Protein AF-A0ABD6RMR2-F1 (afdb_monomer)

Nearest PDB structures (foldseek):
  6q2k-assembly1_A  TM=1.002E+00  e=5.600E-63  Streptococcus gordonii
  6q2l-assembly1_A  TM=1.002E+00  e=1.452E-62  Streptococcus gordonii
  2wd6-assembly1_A  TM=1.000E+00  e=1.798E-60  Streptococcus gordonii
  6tzl-assembly1_B  TM=8.175E-01  e=1.081E-26  Streptococcus mutans
  1jmm-assembly1_A  TM=7.868E-01  e=3.297E-25  Streptococcus mutans

InterPro domains:
  IPR013574 Glucan-binding protein C/Surface antigen I/II, V-domain [PF08363] (43-314)
  IPR036234 Glucan-binding protein C/Surface antigen I/II, V-domain superfamily [G3DSA:2.60.530.10] (15-329)
  IPR036234 Glucan-binding protein C/Surface antigen I/II, V-domain superfamily [SSF74914] (17-336)

Foldseek 3Di:
DVLVVVQVVLVVVQVVLQVVQVVLQVVLVVQVVVQVVLQVVLVVCLQPFQGWVHAAAAQWAFAWFLPWAKDWDPVFDQDQLVRVLVVLVVLVLDCPRPPPLSNVLVVLVNVVSPDPQWGKHKAFAQDKTKIKIACGDGIDGLPFDWGIKIKIKHWHFAQRDPGTIWMKIAGSMCQLGIKTFRSQAKTKIKMKMWTAGPVRDTDQRFRHKKKFFPQFAQCADPVRGSGKTKKKAQWPFDWGQRNQAQWDADPRRMITGPWGCADVVGPHPDHCVQAVDLPHLNRSNGIIMTGGHGSITMIMTMIHRHSMDRTGIGRSYSGPSHHHNRRNDDNDDRDDRDDDDDDDPDPDPDDDDDDDDDDDDDDDDDDDDDDDDDDDDDDDDDDDDDDDDDDDDDDDDDDDDDDDDDDDDDDDDDDDDDDDDDDDDDDDDDDDDDDDDDDDDDDDDD

Radius of gyration: 39.66 Å; Cα contacts (8 Å, |Δi|>4): 830; chains: 1; bounding box: 89×108×148 Å

Sequence (446 aa):
DEIKQRNAAAKAEYEVKVAKYEADLAKYKKEFAAYTAALAEAESKKKQDGYLSEPRSQSLNFKSEPNAIRTIDSSVHQYGQQELDALVKSWGISPTNPDRKKSTAYSYFNAINSNNTYAKLVLEKDKPVDVTYTGLKNSSFNGKKISKVVYTYTLKETGFNDGTKMTMFASSDPTVTAWYNDYFTSTNINVKVKFYDEEGQLMNLTGGLVNFSSLNRGNGSGAIDKDAIESVRNFNGRYIPISGSSIKIHENNSAYADSSNAEKSLGARWNTSEWDTTSSPNNWYGAIVGEITQSEISFNMASSKSGNIWFAFNSNINAIGVPTKPVAPTAPTQPMYETEKPLEPAPVAPNYENEPTPPVKTPDQPEPSKPEEPTYETEKPLEPAPVAPNYENEPTPPVKTPDQPEPSKPEEPTYETEKPLEPAPVAPSYENEPTPPVKTPDQPEP

Mean predicted aligned error: 13.45 Å

pLDDT: mean 86.0, std 20.42, range [36.66, 98.94]

Organism: NCBI:txid1891914

Secondary structure (DSSP, 8-state):
-HHHHHHHHHHHHHHHHHHHHHHHHHHHHHHHHHHHHHHHHHHHHTTSTTBBSS---B-EE----TT-EEEE-TTS----HHHHHHHHHHTT--TT-SSHHHHHHHHHHHHHHT-TTSEEEEEEBT--EEEEEE---S-EETTEEP-EEEEEEEEEEESSTTSSEEEEEE-SSTTT-EEEE-TTSEEEEEEEEEEE-TT-PBP--TT-EEEE----BS-S-TTT-S--EEEEES-SSEEEPBTT-SEEEETTTEEEESS-SS-GGGT-SS-HHHH-STT-TTGGGG-EEEEP-SSEEEEEEEEES-SEEEE--BS----BT-PBPPPPPPPPPPPPPPPPPPPPPPPPPP-PPPPPPPPPP----PPPPPPPPPPPPPPPPPPPPPPPPPPPP-PPPP-PPP-PPPPPPPPPPPPPPPPPPPPPPPPP-PPPPPPPPPP-------

Solvent-accessible surface area (backbone atoms only — not comparable to full-atom values): 25805 Å² total; per-residue (Å²): 109,70,57,58,52,52,42,51,50,47,49,52,55,44,52,53,44,45,57,51,38,54,53,47,41,55,51,37,54,55,49,45,52,53,36,54,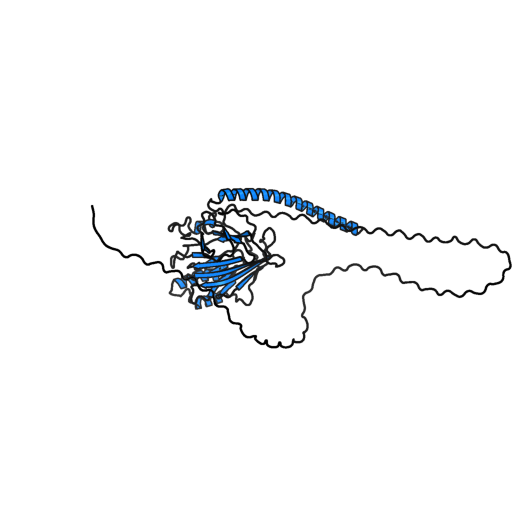49,34,49,54,50,26,57,76,38,15,82,38,72,34,15,32,56,61,66,64,52,38,37,37,39,39,66,64,30,83,74,28,46,68,48,64,57,86,91,56,74,70,49,50,63,68,58,45,50,54,53,44,36,72,76,52,36,22,78,84,37,87,51,64,62,33,18,49,22,26,55,43,50,49,63,59,55,71,44,82,69,37,50,35,37,72,37,37,49,77,44,74,44,60,44,36,33,32,68,44,80,71,30,25,46,70,82,44,56,34,27,33,42,38,38,34,44,22,29,67,44,36,64,40,88,91,32,47,65,45,50,34,31,41,42,43,23,62,32,57,27,31,38,39,43,26,56,51,37,21,27,32,31,40,37,35,41,38,40,18,29,85,88,68,46,81,40,72,50,55,60,20,40,32,22,47,53,67,31,46,15,35,69,19,51,82,92,78,42,32,80,8,39,30,33,43,30,54,41,68,47,46,78,43,52,28,19,80,26,52,38,40,82,46,79,69,55,18,40,33,42,91,54,31,48,25,35,50,94,62,69,13,95,44,37,39,92,67,19,74,45,98,80,36,94,44,26,22,39,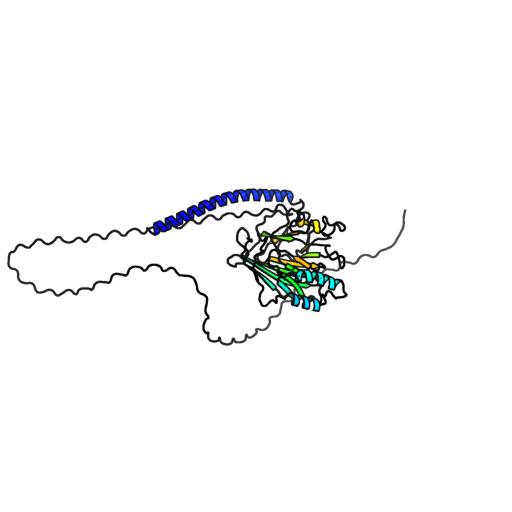34,15,38,35,36,31,35,67,43,44,69,38,38,32,23,52,32,40,30,30,53,25,58,43,76,49,46,54,28,32,71,53,59,49,49,70,57,37,64,59,76,61,78,70,74,79,69,76,81,74,85,73,72,79,83,77,78,79,78,77,77,80,78,77,82,84,76,79,77,80,79,78,84,83,81,88,83,85,89,79,82,88,79,81,86,80,81,85,81,84,80,82,77,84,80,80,82,82,80,81,86,80,81,88,81,82,86,78,83,91,78,82,94,78,85,83,80,89,77,83,85,81,81,83,82,83,82,83,82,80,81,80,86,78,84,81,80,82,77,86,80,78,86,82,77,78,79,79,83,80,77,90,79,85,85,83,91,85,82,84,135

Structure (mmCIF, N/CA/C/O backbone):
data_AF-A0ABD6RMR2-F1
#
_entry.id   AF-A0ABD6RMR2-F1
#
loop_
_atom_site.group_PDB
_atom_site.id
_atom_site.type_symbol
_atom_site.label_atom_id
_atom_site.label_alt_id
_atom_site.label_comp_id
_atom_site.label_asym_id
_atom_site.label_entity_id
_atom_site.label_seq_id
_atom_site.pdbx_PDB_ins_code
_atom_site.Cartn_x
_atom_site.Cartn_y
_atom_site.Cartn_z
_atom_site.occupancy
_atom_site.B_iso_or_equiv
_atom_site.auth_seq_id
_atom_site.auth_comp_id
_atom_site.auth_asym_id
_atom_site.auth_atom_id
_atom_site.pdbx_PDB_model_num
ATOM 1 N N . ASP A 1 1 ? -24.375 -19.034 52.586 1.00 77.88 1 ASP A N 1
ATOM 2 C CA . ASP A 1 1 ? -23.172 -18.172 52.635 1.00 77.88 1 ASP A CA 1
ATOM 3 C C . ASP A 1 1 ? -22.395 -18.081 51.327 1.00 77.88 1 ASP A C 1
ATOM 5 O O . ASP A 1 1 ? -22.087 -16.970 50.914 1.00 77.88 1 ASP A O 1
ATOM 9 N N . GLU A 1 2 ? -22.150 -19.180 50.610 1.00 85.50 2 GLU A N 1
ATOM 10 C CA . GLU A 1 2 ? -21.432 -19.140 49.319 1.00 85.50 2 GLU A CA 1
ATOM 11 C C . GLU A 1 2 ? -22.126 -18.286 48.238 1.00 85.50 2 GLU A C 1
ATOM 13 O O . GLU A 1 2 ? -21.461 -17.547 47.517 1.00 85.50 2 GLU A O 1
ATOM 18 N N . ILE A 1 3 ? -23.465 -18.319 48.150 1.00 84.62 3 ILE A N 1
ATOM 19 C CA . ILE A 1 3 ? -24.246 -17.446 47.245 1.00 84.62 3 ILE A CA 1
ATOM 20 C C . ILE A 1 3 ? -24.029 -15.959 47.581 1.00 84.62 3 ILE A C 1
ATOM 22 O O . ILE A 1 3 ? -23.808 -15.147 46.684 1.00 84.62 3 ILE A O 1
ATOM 26 N N . LYS A 1 4 ? -24.009 -15.597 48.874 1.00 86.44 4 LYS A N 1
ATOM 27 C CA . LYS A 1 4 ? -23.729 -14.220 49.322 1.00 86.44 4 LYS A CA 1
ATOM 28 C C . LYS A 1 4 ? -22.331 -13.776 48.910 1.00 86.44 4 LYS A C 1
ATOM 30 O O . LYS A 1 4 ? -22.173 -12.665 48.412 1.00 86.44 4 LYS A O 1
ATOM 35 N N . GLN A 1 5 ? -21.329 -14.637 49.099 1.00 88.44 5 GLN A N 1
ATOM 36 C CA . GLN A 1 5 ? -19.948 -14.337 48.717 1.00 88.44 5 GLN A CA 1
ATOM 37 C C . GLN A 1 5 ? -19.799 -14.168 47.202 1.00 88.44 5 GLN A C 1
ATOM 39 O O . GLN A 1 5 ? -19.198 -13.188 46.764 1.00 88.44 5 GLN A O 1
ATOM 44 N N . ARG A 1 6 ? -20.397 -15.058 46.398 1.00 88.81 6 ARG A N 1
ATOM 45 C CA . ARG A 1 6 ? -20.371 -14.956 44.929 1.00 88.81 6 ARG A CA 1
ATOM 46 C C . ARG A 1 6 ? -21.062 -13.685 44.429 1.00 88.81 6 ARG A C 1
ATOM 48 O O . ARG A 1 6 ? -20.482 -12.964 43.620 1.00 88.81 6 ARG A O 1
ATOM 55 N N . ASN A 1 7 ? -22.229 -13.338 44.978 1.00 89.75 7 ASN A N 1
ATOM 56 C CA . ASN A 1 7 ? -22.920 -12.085 44.651 1.00 89.75 7 ASN A CA 1
ATOM 57 C C . ASN A 1 7 ? -22.105 -10.842 45.050 1.00 89.75 7 ASN A C 1
ATOM 59 O O . ASN A 1 7 ? -22.045 -9.877 44.289 1.00 89.75 7 ASN A O 1
ATOM 63 N N . ALA A 1 8 ? -21.457 -10.857 46.221 1.00 90.31 8 ALA A N 1
ATOM 64 C CA . ALA A 1 8 ? -20.615 -9.753 46.679 1.00 90.31 8 ALA A CA 1
ATOM 65 C C . ALA A 1 8 ? -19.376 -9.560 45.787 1.00 90.31 8 ALA A C 1
ATOM 67 O O . ALA A 1 8 ? -19.058 -8.426 45.429 1.00 90.31 8 ALA A O 1
ATOM 68 N N . ALA A 1 9 ? -18.720 -10.650 45.377 1.00 90.12 9 ALA A N 1
ATOM 69 C CA . ALA A 1 9 ? -17.587 -10.606 44.455 1.00 90.12 9 ALA A CA 1
ATOM 70 C C . ALA A 1 9 ? -17.999 -10.083 43.067 1.00 90.12 9 ALA A C 1
ATOM 72 O O . ALA A 1 9 ? -17.367 -9.163 42.551 1.00 90.12 9 ALA A O 1
ATOM 73 N N . ALA A 1 10 ? -19.101 -10.595 42.505 1.00 88.06 10 ALA A N 1
ATOM 74 C CA . ALA A 1 10 ? -19.628 -10.144 41.215 1.00 88.06 10 ALA A CA 1
ATOM 75 C C . ALA A 1 10 ? -20.015 -8.655 41.233 1.00 88.06 10 ALA A C 1
ATOM 77 O O . ALA A 1 10 ? -19.752 -7.927 40.275 1.00 88.06 10 ALA A O 1
ATOM 78 N N . LYS A 1 11 ? -20.595 -8.180 42.344 1.00 91.00 11 LYS A N 1
ATOM 79 C CA . LYS A 1 11 ? -20.896 -6.759 42.548 1.00 91.00 11 LYS A CA 1
ATOM 80 C C . LYS A 1 11 ? -19.623 -5.909 42.597 1.00 91.00 11 LYS A C 1
ATOM 82 O O . LYS A 1 11 ? -19.559 -4.899 41.903 1.00 91.00 11 LYS A O 1
ATOM 87 N N . ALA A 1 12 ? -18.616 -6.320 43.368 1.00 91.50 12 ALA A N 1
ATOM 88 C CA . ALA A 1 12 ? -17.354 -5.587 43.477 1.00 91.50 12 ALA A CA 1
ATOM 89 C C . ALA A 1 12 ? -16.619 -5.505 42.126 1.00 91.50 12 ALA A C 1
ATOM 91 O O . ALA A 1 12 ? -16.147 -4.438 41.737 1.00 91.50 12 ALA A O 1
ATOM 92 N N . GLU A 1 13 ? -16.571 -6.605 41.369 1.00 92.12 13 GLU A N 1
ATOM 93 C CA . GLU A 1 13 ? -15.983 -6.618 40.026 1.00 92.12 13 GLU A CA 1
ATOM 94 C C . GLU A 1 13 ? -16.749 -5.697 39.061 1.00 92.12 13 GLU A C 1
ATOM 96 O O . GLU A 1 13 ? -16.140 -4.952 38.287 1.00 92.12 13 GLU A O 1
ATOM 101 N N . TYR A 1 14 ? -18.084 -5.704 39.123 1.00 90.62 14 TYR A N 1
ATOM 102 C CA . TYR A 1 14 ? -18.922 -4.810 38.328 1.00 90.62 14 TYR A CA 1
ATOM 103 C C . TYR A 1 14 ? -18.676 -3.333 38.667 1.00 90.62 14 TYR A C 1
ATOM 105 O O . TYR A 1 14 ? -18.493 -2.533 37.753 1.00 90.62 14 TYR A O 1
ATOM 113 N N . GLU A 1 15 ? -18.596 -2.965 39.948 1.00 92.25 15 GLU A N 1
ATOM 114 C CA . GLU A 1 15 ? -18.314 -1.588 40.381 1.00 92.25 15 GLU A CA 1
ATOM 115 C C . GLU A 1 15 ? -16.947 -1.091 39.878 1.00 92.25 15 GLU A C 1
ATOM 117 O O . GLU A 1 15 ? -16.841 0.038 39.391 1.00 92.25 15 GLU A O 1
ATOM 122 N N . VAL A 1 16 ? -15.917 -1.949 39.883 1.00 93.81 16 VAL A N 1
ATOM 123 C CA . VAL A 1 16 ? -14.604 -1.635 39.287 1.00 93.81 16 VAL A CA 1
ATOM 124 C C . VAL A 1 16 ? -14.720 -1.397 37.777 1.00 93.81 16 VAL A C 1
ATOM 126 O O . VAL A 1 16 ? -14.159 -0.429 37.254 1.00 93.81 16 VAL A O 1
ATOM 129 N N . LYS A 1 17 ? -15.469 -2.247 37.059 1.00 92.50 17 LYS A N 1
ATOM 130 C CA . LYS A 1 17 ? -15.700 -2.077 35.615 1.00 92.50 17 LYS A CA 1
ATOM 131 C C . LYS A 1 17 ? -16.499 -0.808 35.303 1.00 92.50 17 LYS A C 1
ATOM 133 O O . LYS A 1 17 ? -16.192 -0.146 34.314 1.00 92.50 17 LYS A O 1
ATOM 138 N N . VAL A 1 18 ? -17.475 -0.441 36.137 1.00 92.56 18 VAL A N 1
ATOM 139 C CA . VAL A 1 18 ? -18.252 0.805 36.001 1.00 92.56 18 VAL A CA 1
ATOM 140 C C . VAL A 1 18 ? -17.352 2.023 36.183 1.00 92.56 18 VAL A C 1
ATOM 142 O O . VAL A 1 18 ? -17.340 2.887 35.311 1.00 92.56 18 VAL A O 1
ATOM 145 N N . ALA A 1 19 ? -16.534 2.064 37.239 1.00 92.88 19 ALA A N 1
ATOM 146 C CA . ALA A 1 19 ? -15.610 3.175 37.470 1.00 92.88 19 ALA A CA 1
ATOM 147 C C . ALA A 1 19 ? -14.618 3.350 36.303 1.00 92.88 19 ALA A C 1
ATOM 149 O O . ALA A 1 19 ? -14.363 4.469 35.849 1.00 92.88 19 ALA A O 1
ATOM 150 N N . LYS A 1 20 ? -14.101 2.238 35.759 1.00 93.75 20 LYS A N 1
ATOM 151 C CA . LYS A 1 20 ? -13.264 2.256 34.552 1.00 93.75 20 LYS A CA 1
ATOM 152 C C . LYS A 1 20 ? -14.026 2.789 33.334 1.00 93.75 20 LYS A C 1
ATOM 154 O O . LYS A 1 20 ? -13.503 3.644 32.622 1.00 93.75 20 LYS A O 1
ATOM 159 N N . TYR A 1 21 ? -15.246 2.307 33.103 1.00 92.62 21 TYR A N 1
ATOM 160 C CA . TYR A 1 21 ? -16.092 2.753 31.998 1.00 92.62 21 TYR A CA 1
ATOM 161 C C . TYR A 1 21 ? -16.396 4.255 32.069 1.00 92.62 21 TYR A C 1
ATOM 163 O O . TYR A 1 21 ? -16.300 4.936 31.052 1.00 92.62 21 TYR A O 1
ATOM 171 N N . GLU A 1 22 ? -16.709 4.798 33.246 1.00 93.00 22 GLU A N 1
ATOM 172 C CA . GLU A 1 22 ? -16.978 6.230 33.421 1.00 93.00 22 GLU A CA 1
ATOM 173 C C . GLU A 1 22 ? -15.750 7.094 33.101 1.00 93.00 22 GLU A C 1
ATOM 175 O O . GLU A 1 22 ? -15.867 8.107 32.400 1.00 93.00 22 GLU A O 1
ATOM 180 N N . ALA A 1 23 ? -14.561 6.669 33.543 1.00 94.12 23 ALA A N 1
ATOM 181 C CA . ALA A 1 23 ? -13.303 7.335 33.216 1.00 94.12 23 ALA A CA 1
ATOM 182 C C . ALA A 1 23 ? -12.998 7.278 31.707 1.00 94.12 23 ALA A C 1
ATOM 184 O O . ALA A 1 23 ? -12.689 8.305 31.090 1.00 94.12 23 ALA A O 1
ATOM 185 N N . ASP A 1 24 ? -13.142 6.099 31.094 1.00 93.31 24 ASP A N 1
ATOM 186 C CA . ASP A 1 24 ? -12.934 5.899 29.658 1.00 93.31 24 ASP A CA 1
ATOM 187 C C . ASP A 1 24 ? -13.969 6.694 28.831 1.00 93.31 24 ASP A C 1
ATOM 189 O O . ASP A 1 24 ? -13.634 7.263 27.791 1.00 93.31 24 ASP A O 1
ATOM 193 N N . LEU A 1 25 ? -15.208 6.829 29.315 1.00 93.56 25 LEU A N 1
ATOM 194 C CA . LEU A 1 25 ? -16.268 7.607 28.669 1.00 93.56 25 LEU A CA 1
ATOM 195 C C . LEU A 1 25 ? -15.985 9.111 28.724 1.00 93.56 25 LEU A C 1
ATOM 197 O O . LEU A 1 25 ? -16.211 9.820 27.738 1.00 93.56 25 LEU A O 1
ATOM 201 N N . ALA A 1 26 ? -15.484 9.616 29.853 1.00 94.06 26 ALA A N 1
ATOM 202 C CA . ALA A 1 26 ? -15.070 11.012 29.976 1.00 94.06 26 ALA A CA 1
ATOM 203 C C . ALA A 1 26 ? -13.917 11.337 29.011 1.00 94.06 26 ALA A C 1
ATOM 205 O O . ALA A 1 26 ? -13.955 12.361 28.319 1.00 94.06 26 ALA A O 1
ATOM 206 N N . LYS A 1 27 ? -12.934 10.432 28.900 1.00 94.56 27 LYS A N 1
ATOM 207 C CA . LYS A 1 27 ? -11.847 10.530 27.918 1.00 94.56 27 LYS A CA 1
ATOM 208 C C . LYS A 1 27 ? -12.383 10.518 26.483 1.00 94.56 27 LYS A C 1
ATOM 210 O O . LYS A 1 27 ? -12.069 11.433 25.722 1.00 94.56 27 LYS A O 1
ATOM 215 N N . TYR A 1 28 ? -13.247 9.560 26.144 1.00 94.38 28 TYR A N 1
ATOM 216 C CA . TYR A 1 28 ? -13.878 9.460 24.826 1.00 94.38 28 TYR A CA 1
ATOM 217 C C . TYR A 1 28 ? -14.612 10.748 24.438 1.00 94.38 28 TYR A C 1
ATOM 219 O O . TYR A 1 28 ? -14.425 11.244 23.334 1.00 94.38 28 TYR A O 1
ATOM 227 N N . LYS A 1 29 ? -15.402 11.347 25.341 1.00 94.31 29 LYS A N 1
ATOM 228 C CA . LYS A 1 29 ? -16.119 12.606 25.058 1.00 94.31 29 LYS A CA 1
ATOM 229 C C . LYS A 1 29 ? -15.167 13.747 24.687 1.00 94.31 29 LYS A C 1
ATOM 231 O O . LYS A 1 29 ? -15.457 14.507 23.763 1.00 94.31 29 LYS A O 1
ATOM 236 N N . LYS A 1 30 ? -14.023 13.854 25.373 1.00 95.06 30 LYS A N 1
ATOM 237 C CA . LYS A 1 30 ? -12.989 14.855 25.064 1.00 95.06 30 LYS A CA 1
ATOM 238 C C . LYS A 1 30 ? -12.344 14.592 23.700 1.00 95.06 30 LYS A C 1
ATOM 240 O O . LYS A 1 30 ? -12.205 15.518 22.903 1.00 95.06 30 LYS A O 1
ATOM 245 N N . GLU A 1 31 ? -11.982 13.343 23.422 1.00 94.88 31 GLU A N 1
ATOM 246 C CA . GLU A 1 31 ? -11.408 12.937 22.133 1.00 94.88 31 GLU A CA 1
ATOM 247 C C . GLU A 1 31 ? -12.400 13.135 20.981 1.00 94.88 31 GLU A C 1
ATOM 249 O O . GLU A 1 31 ? -12.016 13.608 19.917 1.00 94.88 31 GLU A O 1
ATOM 254 N N . PHE A 1 32 ? -13.685 12.858 21.204 1.00 94.88 32 PHE A N 1
ATOM 255 C CA . PHE A 1 32 ? -14.751 13.030 20.221 1.00 94.88 32 PHE A CA 1
ATOM 256 C C . PHE A 1 32 ? -14.998 14.503 19.866 1.00 94.88 32 PHE A C 1
ATOM 258 O O . PHE A 1 32 ? -15.203 14.833 18.695 1.00 94.88 32 PHE A O 1
ATOM 265 N N . ALA A 1 33 ? -14.925 15.409 20.846 1.00 95.69 33 ALA A N 1
ATOM 266 C CA . ALA A 1 33 ? -14.999 16.846 20.589 1.00 95.69 33 ALA A CA 1
ATOM 267 C C . ALA A 1 33 ? -13.815 17.327 19.728 1.00 95.69 33 ALA A C 1
ATOM 269 O O . ALA A 1 33 ? -14.021 18.025 18.734 1.00 95.69 33 ALA A O 1
ATOM 270 N N . ALA A 1 34 ? -12.590 16.898 20.057 1.00 96.56 34 ALA A N 1
ATOM 271 C CA . ALA A 1 34 ? -11.394 17.222 19.276 1.00 96.56 34 ALA A CA 1
ATOM 272 C C . ALA A 1 34 ? -11.449 16.630 17.856 1.00 96.56 34 ALA A C 1
ATOM 274 O O . ALA A 1 34 ? -11.149 17.317 16.885 1.00 96.56 34 ALA A O 1
ATOM 275 N N . TYR A 1 35 ? -11.898 15.380 17.730 1.00 97.00 35 TYR A N 1
ATOM 276 C CA . TYR A 1 35 ? -12.155 14.703 16.459 1.00 97.00 35 TYR A CA 1
ATOM 277 C C . TYR A 1 35 ? -13.134 15.484 15.572 1.00 97.00 35 TYR A C 1
ATOM 279 O O . TYR A 1 35 ? -12.863 15.706 14.393 1.00 97.00 35 TYR A O 1
ATOM 287 N N . THR A 1 36 ? -14.250 15.939 16.146 1.00 96.50 36 THR A N 1
ATOM 288 C CA . THR A 1 36 ? -15.281 16.692 15.415 1.00 96.50 36 THR A CA 1
ATOM 289 C C . THR A 1 36 ? -14.743 18.042 14.940 1.00 96.50 36 THR A C 1
ATOM 291 O O . THR A 1 36 ? -14.958 18.421 13.790 1.00 96.50 36 THR A O 1
ATOM 294 N N . ALA A 1 37 ? -13.989 18.744 15.792 1.00 97.81 37 ALA A N 1
ATOM 295 C CA . ALA A 1 37 ? -13.336 19.998 15.425 1.00 97.81 37 ALA A CA 1
ATOM 296 C C . ALA A 1 37 ? -12.295 19.803 14.307 1.00 97.81 37 ALA A C 1
ATOM 298 O O . ALA A 1 37 ? -12.283 20.567 13.346 1.00 97.81 37 ALA A O 1
ATOM 299 N N . ALA A 1 38 ? -11.477 18.749 14.387 1.00 98.06 38 ALA A N 1
ATOM 300 C CA . ALA A 1 38 ? -10.482 18.429 13.367 1.00 98.06 38 ALA A CA 1
ATOM 301 C C . ALA A 1 38 ? -11.118 18.095 12.006 1.00 98.06 38 ALA A C 1
ATOM 303 O O . ALA A 1 38 ? -10.602 18.512 10.973 1.00 98.06 38 ALA A O 1
ATOM 304 N N . LEU A 1 39 ? -12.264 17.402 11.980 1.00 97.69 39 LEU A N 1
ATOM 305 C CA . LEU A 1 39 ? -13.011 17.175 10.736 1.00 97.69 39 LEU A CA 1
ATOM 306 C C . LEU A 1 39 ? -13.563 18.474 10.137 1.00 97.69 39 LEU A C 1
ATOM 308 O O . LEU A 1 39 ? -13.498 18.654 8.922 1.00 97.69 39 LEU A O 1
ATOM 312 N N . ALA A 1 40 ? -14.075 19.387 10.966 1.00 98.00 40 ALA A N 1
ATOM 313 C CA . ALA A 1 40 ? -14.531 20.697 10.499 1.00 98.00 40 ALA A CA 1
ATOM 314 C C . ALA A 1 40 ? -13.369 21.538 9.936 1.00 98.00 40 ALA A C 1
ATOM 316 O O . ALA A 1 40 ? -13.511 22.200 8.907 1.00 98.00 40 ALA A O 1
ATOM 317 N N . GLU A 1 41 ? -12.197 21.472 10.570 1.00 98.25 41 GLU A N 1
ATOM 318 C CA . GLU A 1 41 ? -10.980 22.109 10.070 1.00 98.25 41 GLU A CA 1
ATOM 319 C C . GLU A 1 41 ? -10.535 21.497 8.734 1.00 98.25 41 GLU A C 1
ATOM 321 O O . GLU A 1 41 ? -10.265 22.238 7.785 1.00 98.25 41 GLU A O 1
ATOM 326 N N . ALA A 1 42 ? -10.528 20.166 8.620 1.00 98.31 42 ALA A N 1
ATOM 327 C CA . ALA A 1 42 ? -10.207 19.465 7.381 1.00 98.31 42 ALA A CA 1
ATOM 328 C C . ALA A 1 42 ? -11.170 19.840 6.241 1.00 98.31 42 ALA A C 1
ATOM 330 O O . ALA A 1 42 ? -10.723 20.082 5.124 1.00 98.31 42 ALA A O 1
ATOM 331 N N . GLU A 1 43 ? -12.471 19.977 6.519 1.00 98.12 43 GLU A N 1
ATOM 332 C CA . GLU A 1 43 ? -13.466 20.448 5.543 1.00 98.12 43 GLU A CA 1
ATOM 333 C C . GLU A 1 43 ? -13.167 21.868 5.055 1.00 98.12 43 GLU A C 1
ATOM 335 O O . GLU A 1 43 ? -13.208 22.130 3.851 1.00 98.12 43 GLU A O 1
ATOM 340 N N . SER A 1 44 ? -12.776 22.770 5.960 1.00 98.44 44 SER A N 1
ATOM 341 C CA . SER A 1 44 ? -12.396 24.140 5.595 1.00 98.44 44 SER A CA 1
ATOM 342 C C . SER A 1 44 ? -11.117 24.199 4.745 1.00 98.44 44 SER A C 1
ATOM 344 O O . SER A 1 44 ? -10.971 25.083 3.900 1.00 98.44 44 SER A O 1
ATOM 346 N N . LYS A 1 45 ? -10.209 23.231 4.932 1.00 98.56 45 LYS A N 1
ATOM 347 C CA . LYS A 1 45 ? -8.890 23.164 4.287 1.00 98.56 45 LYS A CA 1
ATOM 348 C C . LYS A 1 45 ? -8.793 22.143 3.159 1.00 98.56 45 LYS A C 1
ATOM 350 O O . LYS A 1 45 ? -7.719 21.982 2.599 1.00 98.56 45 LYS A O 1
ATOM 355 N N . LYS A 1 46 ? -9.884 21.496 2.743 1.00 97.81 46 LYS A N 1
ATOM 356 C CA . LYS A 1 46 ? -9.847 20.391 1.763 1.00 97.81 46 LYS A CA 1
ATOM 357 C C . LYS A 1 46 ? -9.205 20.723 0.411 1.00 97.81 46 LYS A C 1
ATOM 359 O O . LYS A 1 46 ? -8.772 19.825 -0.297 1.00 97.81 46 LYS A O 1
ATOM 364 N N . LYS A 1 47 ? -9.133 22.006 0.031 1.00 98.38 47 LYS A N 1
ATOM 365 C CA . LYS A 1 47 ? -8.460 22.486 -1.196 1.00 98.38 47 LYS A CA 1
ATOM 366 C C . LYS A 1 47 ? -7.014 22.946 -0.973 1.00 98.38 47 LYS A C 1
ATOM 368 O O . LYS A 1 47 ? -6.342 23.302 -1.934 1.00 98.38 47 LYS A O 1
ATOM 373 N N . GLN A 1 48 ? -6.558 22.997 0.275 1.00 98.69 48 GLN A N 1
ATOM 374 C CA . GLN A 1 48 ? -5.193 23.359 0.627 1.00 98.69 48 GLN A CA 1
ATOM 375 C C . GLN A 1 48 ? -4.257 22.184 0.336 1.00 98.69 48 GLN A C 1
ATOM 377 O O . GLN A 1 48 ? -4.604 21.027 0.568 1.00 98.69 48 GLN A O 1
ATOM 382 N N . ASP A 1 49 ? -3.061 22.501 -0.148 1.00 98.81 49 ASP A N 1
ATOM 383 C CA . ASP A 1 49 ? -1.993 21.534 -0.389 1.00 98.81 49 ASP A CA 1
ATOM 384 C C . ASP A 1 49 ? -1.789 20.573 0.793 1.00 98.81 49 ASP A C 1
ATOM 386 O O . ASP A 1 49 ? -1.709 20.990 1.952 1.00 98.81 49 ASP A O 1
ATOM 390 N N . GLY A 1 50 ? -1.711 19.280 0.485 1.00 98.62 50 GLY A N 1
ATOM 391 C CA . GLY A 1 50 ? -1.495 18.204 1.445 1.00 98.62 50 GLY A CA 1
ATOM 392 C C . GLY A 1 50 ? -2.742 17.734 2.196 1.00 98.62 50 GLY A C 1
ATOM 393 O O . GLY A 1 50 ? -2.686 16.671 2.806 1.00 98.62 50 GLY A O 1
ATOM 394 N N . TYR A 1 51 ? -3.875 18.440 2.142 1.00 98.81 51 TYR A N 1
ATOM 395 C CA . TYR A 1 51 ? -5.130 17.970 2.749 1.00 98.81 51 TYR A CA 1
ATOM 396 C C . TYR A 1 51 ? -5.875 17.002 1.825 1.00 98.81 51 TYR A C 1
ATOM 398 O O . TYR A 1 51 ? -5.766 17.075 0.600 1.00 98.81 51 TYR A O 1
ATOM 406 N N . LEU A 1 52 ? -6.675 16.102 2.402 1.00 98.88 52 LEU A N 1
ATOM 407 C CA . LEU A 1 52 ? -7.602 15.288 1.612 1.00 98.88 52 LEU A CA 1
ATOM 408 C C . LEU A 1 52 ? -8.645 16.177 0.927 1.00 98.88 52 LEU A C 1
ATOM 410 O O . LEU A 1 52 ? -9.247 17.041 1.562 1.00 98.88 52 LEU A O 1
ATOM 414 N N . SER A 1 53 ? -8.898 15.910 -0.354 1.00 98.75 53 SER A N 1
ATOM 415 C CA . SER A 1 53 ? -9.950 16.578 -1.136 1.00 98.75 53 SER A CA 1
ATOM 416 C C . SER A 1 53 ? -11.361 16.319 -0.594 1.00 98.75 53 SER A C 1
ATOM 418 O O . SER A 1 53 ? -12.249 17.163 -0.732 1.00 98.75 53 SER A O 1
ATOM 420 N N . GLU A 1 54 ? -11.549 15.181 0.073 1.00 98.56 54 GLU A N 1
ATOM 421 C CA . GLU A 1 54 ? -12.735 14.842 0.848 1.00 98.56 54 GLU A CA 1
ATOM 422 C C . GLU A 1 54 ? -12.302 14.479 2.275 1.00 98.56 54 GLU A C 1
ATOM 424 O O . GLU A 1 54 ? -11.590 13.484 2.451 1.00 98.56 54 GLU A O 1
ATOM 429 N N . PRO A 1 55 ? -12.711 15.230 3.311 1.00 98.19 55 PRO A N 1
ATOM 430 C CA . PRO A 1 55 ? -12.343 14.894 4.679 1.00 98.19 55 PRO A CA 1
ATOM 431 C C . PRO A 1 55 ? -12.801 13.490 5.069 1.00 98.19 55 PRO A C 1
ATOM 433 O O . PRO A 1 55 ? -13.925 13.058 4.791 1.00 98.19 55 PRO A O 1
ATOM 436 N N . ARG A 1 56 ? -11.900 12.771 5.731 1.00 98.50 56 ARG A N 1
ATOM 437 C CA . ARG A 1 56 ? -12.107 11.435 6.291 1.00 98.50 56 ARG A CA 1
ATOM 438 C C . ARG A 1 56 ? -11.425 11.364 7.648 1.00 98.50 56 ARG A C 1
ATOM 440 O O . ARG A 1 56 ? -10.672 12.260 8.024 1.00 98.50 56 ARG A O 1
ATOM 447 N N . SER A 1 57 ? -11.676 10.284 8.370 1.00 97.81 57 SER A N 1
ATOM 448 C CA . SER A 1 57 ? -10.958 9.954 9.593 1.00 97.81 57 SER A CA 1
ATOM 449 C C . SER A 1 57 ? -10.290 8.594 9.478 1.00 97.81 57 SER A C 1
ATOM 451 O O . SER A 1 57 ? -10.778 7.698 8.794 1.00 97.81 57 SER A O 1
ATOM 453 N N . GLN A 1 58 ? -9.155 8.439 10.151 1.00 98.44 58 GLN A N 1
ATOM 454 C CA . GLN A 1 58 ? -8.413 7.190 10.159 1.00 98.44 58 GLN A CA 1
ATOM 455 C C . GLN A 1 58 ? -8.959 6.262 11.247 1.00 98.44 58 GLN A C 1
ATOM 457 O O . GLN A 1 58 ? -8.973 6.613 12.427 1.00 98.44 58 GLN A O 1
ATOM 462 N N . SER A 1 59 ? -9.375 5.065 10.841 1.00 97.69 59 SER A N 1
ATOM 463 C CA . SER A 1 59 ? -9.836 3.992 11.737 1.00 97.69 59 SER A CA 1
ATOM 464 C C . SER A 1 59 ? -8.918 2.766 11.719 1.00 97.69 59 SER A C 1
ATOM 466 O O . SER A 1 59 ? -8.996 1.927 12.616 1.00 97.69 59 SER A O 1
ATOM 468 N N . LEU A 1 60 ? -8.051 2.663 10.707 1.00 98.69 60 LEU A N 1
ATOM 469 C CA . LEU A 1 60 ? -7.032 1.634 10.571 1.00 98.69 60 LEU A CA 1
ATOM 470 C C . LEU A 1 60 ? -5.722 2.116 11.194 1.00 98.69 60 LEU A C 1
ATOM 472 O O . LEU A 1 60 ? -5.162 3.145 10.819 1.00 98.69 60 LEU A O 1
ATOM 476 N N . ASN A 1 61 ? -5.213 1.330 12.128 1.00 98.69 61 ASN A N 1
ATOM 477 C CA . ASN A 1 61 ? -3.863 1.435 12.638 1.00 98.69 61 ASN A CA 1
ATOM 478 C C . ASN A 1 61 ? -3.082 0.211 12.150 1.00 98.69 61 ASN A C 1
ATOM 480 O O . ASN A 1 61 ? -3.222 -0.874 12.696 1.00 98.69 61 ASN A O 1
ATOM 484 N N . PHE A 1 62 ? -2.296 0.382 11.095 1.00 98.81 62 PHE A N 1
ATOM 485 C CA . PHE A 1 62 ? -1.424 -0.631 10.507 1.00 98.81 62 PHE A CA 1
ATOM 486 C C . PHE A 1 62 ? -0.149 0.073 10.027 1.00 98.81 62 PHE A C 1
ATOM 488 O O . PHE A 1 62 ? 0.030 0.347 8.841 1.00 98.81 62 PHE A O 1
ATOM 495 N N . LYS A 1 63 ? 0.670 0.505 10.994 1.00 98.44 63 LYS A N 1
ATOM 496 C CA . LYS A 1 63 ? 1.738 1.501 10.787 1.00 98.44 63 LYS A CA 1
ATOM 497 C C . LYS A 1 63 ? 3.152 0.929 10.765 1.00 98.44 63 LYS A C 1
ATOM 499 O O . LYS A 1 63 ? 3.948 1.359 9.936 1.00 98.44 63 LYS A O 1
ATOM 504 N N . SER A 1 64 ? 3.472 0.027 11.693 1.00 98.56 64 SER A N 1
ATOM 505 C CA . SER A 1 64 ? 4.784 -0.622 11.789 1.00 98.56 64 SER A CA 1
ATOM 506 C C . SER A 1 64 ? 4.680 -1.936 12.553 1.00 98.56 64 SER A C 1
ATOM 508 O O . SER A 1 64 ? 4.180 -1.955 13.682 1.00 98.56 64 SER A O 1
ATOM 510 N N . GLU A 1 65 ? 5.157 -3.025 11.952 1.00 98.69 65 GLU A N 1
ATOM 511 C CA . GLU A 1 65 ? 5.127 -4.374 12.526 1.00 98.69 65 GLU A CA 1
ATOM 512 C C . GLU A 1 65 ? 6.502 -5.061 12.399 1.00 98.69 65 GLU A C 1
ATOM 514 O O . GLU A 1 65 ? 6.631 -6.121 11.779 1.00 98.69 65 GLU A O 1
ATOM 519 N N . PRO A 1 66 ? 7.558 -4.498 13.020 1.00 98.38 66 PRO A N 1
ATOM 520 C CA . PRO A 1 66 ? 8.936 -4.945 12.809 1.00 98.38 66 PRO A CA 1
ATOM 521 C C . PRO A 1 66 ? 9.212 -6.335 13.396 1.00 98.38 66 PRO A C 1
ATOM 523 O O . PRO A 1 66 ? 10.190 -6.980 13.029 1.00 98.38 66 PRO A O 1
ATOM 526 N N . ASN A 1 67 ? 8.344 -6.790 14.306 1.00 98.00 67 ASN A N 1
ATOM 527 C CA . ASN A 1 67 ? 8.433 -8.076 14.994 1.00 98.00 67 ASN A CA 1
ATOM 528 C C . ASN A 1 67 ? 7.415 -9.101 14.461 1.00 98.00 67 ASN A C 1
ATOM 530 O O . ASN A 1 67 ? 7.152 -10.099 15.133 1.00 98.00 67 ASN A O 1
ATOM 534 N N . ALA A 1 68 ? 6.794 -8.842 13.305 1.00 98.62 68 ALA A N 1
ATOM 535 C CA . ALA A 1 68 ? 5.905 -9.807 12.673 1.00 98.62 68 ALA A CA 1
ATOM 536 C C . ALA A 1 68 ? 6.665 -11.079 12.272 1.00 98.62 68 ALA A C 1
ATOM 538 O O . ALA A 1 68 ? 7.840 -11.051 11.902 1.00 98.62 68 ALA A O 1
ATOM 539 N N . ILE A 1 69 ? 5.965 -12.208 12.310 1.00 98.75 69 ILE A N 1
ATOM 540 C CA . ILE A 1 69 ? 6.496 -13.502 11.889 1.00 98.75 69 ILE A CA 1
ATOM 541 C C . ILE A 1 69 ? 6.004 -13.762 10.469 1.00 98.75 69 ILE A C 1
ATOM 543 O O . ILE A 1 69 ? 4.816 -14.007 10.261 1.00 98.75 69 ILE A O 1
ATOM 547 N N . ARG A 1 70 ? 6.914 -13.707 9.490 1.00 98.75 70 ARG A N 1
ATOM 548 C CA . ARG A 1 70 ? 6.617 -14.037 8.091 1.00 98.75 70 ARG A CA 1
ATOM 549 C C . ARG A 1 70 ? 6.689 -15.546 7.865 1.00 98.75 70 ARG A C 1
ATOM 551 O O . ARG A 1 70 ? 7.685 -16.179 8.201 1.00 98.75 70 ARG A O 1
ATOM 558 N N . THR A 1 71 ? 5.673 -16.090 7.211 1.00 98.62 71 THR A N 1
ATOM 559 C CA . THR A 1 71 ? 5.585 -17.485 6.769 1.00 98.62 71 THR A CA 1
ATOM 560 C C . THR A 1 71 ? 5.109 -17.540 5.320 1.00 98.62 71 THR A C 1
ATOM 562 O O . THR A 1 71 ? 4.277 -16.738 4.896 1.00 98.62 71 THR A O 1
ATOM 565 N N . ILE A 1 72 ? 5.679 -18.461 4.551 1.00 98.50 72 ILE A N 1
ATOM 566 C CA . ILE A 1 72 ? 5.346 -18.729 3.149 1.00 98.50 72 ILE A CA 1
ATOM 567 C C . ILE A 1 72 ? 5.191 -20.245 3.042 1.00 98.50 72 ILE A C 1
ATOM 569 O O . ILE A 1 72 ? 5.978 -20.976 3.650 1.00 98.50 72 ILE A O 1
ATOM 573 N N . ASP A 1 73 ? 4.161 -20.702 2.332 1.00 96.31 73 ASP A N 1
ATOM 574 C CA . ASP A 1 73 ? 3.873 -22.130 2.195 1.00 96.31 73 ASP A CA 1
ATOM 575 C C . ASP A 1 73 ? 5.038 -22.891 1.540 1.00 96.31 73 ASP A C 1
ATOM 577 O O . ASP A 1 73 ? 5.724 -22.370 0.661 1.00 96.31 73 ASP A O 1
ATOM 581 N N . SER A 1 74 ? 5.252 -24.140 1.960 1.00 94.94 74 SER A N 1
ATOM 582 C CA . SER A 1 74 ? 6.363 -24.974 1.481 1.00 94.94 74 SER A CA 1
ATOM 583 C C . SER A 1 74 ? 6.306 -25.322 -0.011 1.00 94.94 74 SER A C 1
ATOM 585 O O . SER A 1 74 ? 7.336 -25.663 -0.589 1.00 94.94 74 SER A O 1
ATOM 587 N N . SER A 1 75 ? 5.134 -25.216 -0.647 1.00 95.81 75 SER A N 1
ATOM 588 C CA . SER A 1 75 ? 4.990 -25.356 -2.101 1.00 95.81 75 SER A CA 1
ATOM 589 C C . SER A 1 75 ? 5.641 -24.210 -2.882 1.00 95.81 75 SER A C 1
ATOM 591 O O . SER A 1 75 ? 5.935 -24.363 -4.068 1.00 95.81 75 SER A O 1
ATOM 593 N N . VAL A 1 76 ? 5.898 -23.071 -2.232 1.00 98.25 76 VAL A N 1
ATOM 594 C CA . VAL A 1 76 ? 6.559 -21.913 -2.831 1.00 98.25 76 VAL A CA 1
ATOM 595 C C . VAL A 1 76 ? 8.046 -21.956 -2.499 1.00 98.25 76 VAL A C 1
ATOM 597 O O . VAL A 1 76 ? 8.456 -21.864 -1.340 1.00 98.25 76 VAL A O 1
ATOM 600 N N . HIS A 1 77 ? 8.877 -22.038 -3.537 1.00 98.50 77 HIS A N 1
ATOM 601 C CA . HIS A 1 77 ? 10.327 -22.034 -3.369 1.00 98.50 77 HIS A CA 1
ATOM 602 C C . HIS A 1 77 ? 10.833 -20.654 -2.934 1.00 98.50 77 HIS A C 1
ATOM 604 O O . HIS A 1 77 ? 10.706 -19.664 -3.660 1.00 98.50 77 HIS A O 1
ATOM 610 N N . GLN A 1 78 ? 11.429 -20.595 -1.744 1.00 98.44 78 GLN A N 1
ATOM 611 C CA . GLN A 1 78 ? 12.108 -19.408 -1.233 1.00 98.44 78 GLN A CA 1
ATOM 612 C C . GLN A 1 78 ? 13.592 -19.506 -1.578 1.00 98.44 78 GLN A C 1
ATOM 614 O O . GLN A 1 78 ? 14.328 -20.286 -0.975 1.00 98.44 78 GLN A O 1
ATOM 619 N N . TYR A 1 79 ? 14.032 -18.703 -2.542 1.00 98.62 79 TYR A N 1
ATOM 620 C CA . TYR A 1 79 ? 15.380 -18.812 -3.084 1.00 98.62 79 TYR A CA 1
ATOM 621 C C . TYR A 1 79 ? 16.457 -18.373 -2.085 1.00 98.62 79 TYR A C 1
ATOM 623 O O . TYR A 1 79 ? 16.318 -17.372 -1.373 1.00 98.62 79 TYR A O 1
ATOM 631 N N . GLY A 1 80 ? 17.599 -19.062 -2.113 1.00 98.31 80 GLY A N 1
ATOM 632 C CA . GLY A 1 80 ? 18.834 -18.551 -1.519 1.00 98.31 80 GLY A CA 1
ATOM 633 C C . GLY A 1 80 ? 19.399 -17.360 -2.309 1.00 98.31 80 GLY A C 1
ATOM 634 O O . GLY A 1 80 ? 19.147 -17.211 -3.502 1.00 98.31 80 GLY A O 1
ATOM 635 N N . GLN A 1 81 ? 20.224 -16.517 -1.675 1.00 98.31 81 GLN A N 1
ATOM 636 C CA . GLN A 1 81 ? 20.824 -15.347 -2.343 1.00 98.31 81 GLN A CA 1
ATOM 637 C C . GLN A 1 81 ? 21.641 -15.729 -3.591 1.00 98.31 81 GLN A C 1
ATOM 639 O O . GLN A 1 81 ? 21.433 -15.149 -4.656 1.00 98.31 81 GLN A O 1
ATOM 644 N N . GLN A 1 82 ? 22.556 -16.697 -3.457 1.00 98.31 82 GLN A N 1
ATOM 645 C CA . GLN A 1 82 ? 23.415 -17.170 -4.555 1.00 98.31 82 GLN A CA 1
ATOM 646 C C . GLN A 1 82 ? 22.627 -17.946 -5.615 1.00 98.31 82 GLN A C 1
ATOM 648 O O . GLN A 1 82 ? 22.916 -17.861 -6.803 1.00 98.31 82 GLN A O 1
ATOM 653 N N . GLU A 1 83 ? 21.611 -18.688 -5.180 1.00 98.69 83 GLU A N 1
ATOM 654 C CA . GLU A 1 83 ? 20.734 -19.442 -6.069 1.00 98.69 83 GLU A CA 1
ATOM 655 C C . GLU A 1 83 ? 19.944 -18.500 -6.987 1.00 98.69 83 GLU A C 1
ATOM 657 O O . GLU A 1 83 ? 19.955 -18.673 -8.207 1.00 98.69 83 GLU A O 1
ATOM 662 N N . LEU A 1 84 ? 19.321 -17.459 -6.419 1.00 98.75 84 LEU A N 1
ATOM 663 C CA . LEU A 1 84 ? 18.590 -16.472 -7.209 1.00 98.75 84 LEU A CA 1
ATOM 664 C C . LEU A 1 84 ? 19.522 -15.649 -8.101 1.00 98.75 84 LEU A C 1
ATOM 666 O O . LEU A 1 84 ? 19.173 -15.347 -9.237 1.00 98.75 84 LEU A O 1
ATOM 670 N N . ASP A 1 85 ? 20.712 -15.306 -7.608 1.00 98.81 85 ASP A N 1
ATOM 671 C CA . ASP A 1 85 ? 21.736 -14.618 -8.395 1.00 98.81 85 ASP A CA 1
ATOM 672 C C . ASP A 1 85 ? 22.129 -15.414 -9.651 1.00 98.81 85 ASP A C 1
ATOM 674 O O . ASP A 1 85 ? 22.100 -14.879 -10.763 1.00 98.81 85 ASP A O 1
ATOM 678 N N . ALA A 1 86 ? 22.421 -16.709 -9.497 1.00 98.81 86 ALA A N 1
ATOM 679 C CA . ALA A 1 86 ? 22.739 -17.592 -10.615 1.00 98.81 86 ALA A CA 1
ATOM 680 C C . ALA A 1 86 ? 21.566 -17.719 -11.602 1.00 98.81 86 ALA A C 1
ATOM 682 O O . ALA A 1 86 ? 21.769 -17.650 -12.818 1.00 98.81 86 ALA A O 1
ATOM 683 N N . LEU A 1 87 ? 20.335 -17.844 -11.092 1.00 98.88 87 LEU A N 1
ATOM 684 C CA . LEU A 1 87 ? 19.131 -17.918 -11.918 1.00 98.88 87 LEU A CA 1
ATOM 685 C C . LEU A 1 87 ? 18.921 -16.637 -12.738 1.00 98.88 87 LEU A C 1
ATOM 687 O O . LEU A 1 87 ? 18.740 -16.710 -13.953 1.00 98.88 87 LEU A O 1
ATOM 691 N N . VAL A 1 88 ? 19.012 -15.461 -12.118 1.00 98.81 88 VAL A N 1
ATOM 692 C CA . VAL A 1 88 ? 18.836 -14.169 -12.802 1.00 98.81 88 VAL A CA 1
ATOM 693 C C . VAL A 1 88 ? 19.935 -13.935 -13.846 1.00 98.81 88 VAL A C 1
ATOM 695 O O . VAL A 1 88 ? 19.640 -13.507 -14.968 1.00 98.81 88 VAL A O 1
ATOM 698 N N . LYS A 1 89 ? 21.183 -14.323 -13.547 1.00 98.81 89 LYS A N 1
ATOM 699 C CA . LYS A 1 89 ? 22.284 -14.332 -14.527 1.00 98.81 89 LYS A CA 1
ATOM 700 C C . LYS A 1 89 ? 21.993 -15.238 -15.718 1.00 98.81 89 LYS A C 1
ATOM 702 O O . LYS A 1 89 ? 22.282 -14.844 -16.849 1.00 98.81 89 LYS A O 1
ATOM 707 N N . SER A 1 90 ? 21.386 -16.406 -15.494 1.00 98.69 90 SER A N 1
ATOM 708 C CA . SER A 1 90 ? 21.014 -17.335 -16.573 1.00 98.69 90 SER A CA 1
ATOM 709 C C . SER A 1 90 ? 19.980 -16.748 -17.544 1.00 98.69 90 SER A C 1
ATOM 711 O O . SER A 1 90 ? 19.972 -17.102 -18.719 1.00 98.69 90 SER A O 1
ATOM 713 N N . TRP A 1 91 ? 19.168 -15.780 -17.102 1.00 98.62 91 TRP A N 1
ATOM 714 C CA . TRP A 1 91 ? 18.232 -15.039 -17.959 1.00 98.62 91 TRP A CA 1
ATOM 715 C C . TRP A 1 91 ? 18.895 -13.899 -18.749 1.00 98.62 91 TRP A C 1
ATOM 717 O O . TRP A 1 91 ? 18.224 -13.151 -19.463 1.00 98.62 91 TRP A O 1
ATOM 727 N N . GLY A 1 92 ? 20.212 -13.733 -18.607 1.00 98.38 92 GLY A N 1
ATOM 728 C CA . GLY A 1 92 ? 20.999 -12.683 -19.244 1.00 98.38 92 GLY A CA 1
ATOM 729 C C . GLY A 1 92 ? 21.072 -11.376 -18.451 1.00 98.38 92 GLY A C 1
ATOM 730 O O . GLY A 1 92 ? 21.762 -10.458 -18.895 1.00 98.38 92 GLY A O 1
ATOM 731 N N . ILE A 1 93 ? 20.426 -11.270 -17.286 1.00 98.75 93 ILE A N 1
ATOM 732 C CA . ILE A 1 93 ? 20.594 -10.137 -16.365 1.00 98.75 93 ILE A CA 1
ATOM 733 C C . ILE A 1 93 ? 21.875 -10.377 -15.559 1.00 98.75 93 ILE A C 1
ATOM 735 O O . ILE A 1 93 ? 21.873 -11.020 -14.516 1.00 98.75 93 ILE A O 1
ATOM 739 N N . SER A 1 94 ? 23.000 -9.914 -16.102 1.00 98.38 94 SER A N 1
ATOM 740 C CA . SER A 1 94 ? 24.348 -10.213 -15.608 1.00 98.38 94 SER A CA 1
ATOM 741 C C . SER A 1 94 ? 25.216 -8.953 -15.591 1.00 98.38 94 SER A C 1
ATOM 743 O O . SER A 1 94 ? 25.100 -8.139 -16.514 1.00 98.38 94 SER A O 1
ATOM 745 N N . PRO A 1 95 ? 26.141 -8.798 -14.622 1.00 97.94 95 PRO A N 1
ATOM 746 C CA . PRO A 1 95 ? 27.049 -7.650 -14.584 1.00 97.94 95 PRO A CA 1
ATOM 747 C C . PRO A 1 95 ? 28.009 -7.624 -15.780 1.00 97.94 95 PRO A C 1
ATOM 749 O O . PRO A 1 95 ? 28.509 -6.565 -16.139 1.00 97.94 95 PRO A O 1
ATOM 752 N N . THR A 1 96 ? 28.257 -8.776 -16.411 1.00 98.06 96 THR A N 1
ATOM 753 C CA . THR A 1 96 ? 29.130 -8.907 -17.587 1.00 98.06 96 THR A CA 1
ATOM 754 C C . THR A 1 96 ? 28.377 -8.784 -18.911 1.00 98.06 96 THR A C 1
ATOM 756 O O . THR A 1 96 ? 28.979 -8.957 -19.970 1.00 98.06 96 THR A O 1
ATOM 759 N N . ASN A 1 97 ? 27.066 -8.513 -18.887 1.00 98.19 97 ASN A N 1
ATOM 760 C CA . ASN A 1 97 ? 26.300 -8.360 -20.117 1.00 98.19 97 ASN A CA 1
ATOM 761 C C . ASN A 1 97 ? 26.710 -7.060 -20.845 1.00 98.19 97 ASN A C 1
ATOM 763 O O . ASN A 1 97 ? 26.665 -5.996 -20.221 1.00 98.19 97 ASN A O 1
ATOM 767 N N . PRO A 1 98 ? 27.072 -7.109 -22.145 1.00 97.62 98 PRO A N 1
ATOM 768 C CA . PRO A 1 98 ? 27.448 -5.911 -22.900 1.00 97.62 98 PRO A CA 1
ATOM 769 C C . PRO A 1 98 ? 26.283 -4.927 -23.091 1.00 97.62 98 PRO A C 1
ATOM 771 O O . PRO A 1 98 ? 26.516 -3.736 -23.293 1.00 97.62 98 PRO A O 1
ATOM 774 N N . ASP A 1 99 ? 25.033 -5.393 -23.002 1.00 97.75 99 ASP A N 1
ATOM 775 C CA . ASP A 1 99 ? 23.866 -4.519 -22.968 1.00 97.75 99 ASP A CA 1
ATOM 776 C C . ASP A 1 99 ? 23.814 -3.773 -21.625 1.00 97.75 99 ASP A C 1
ATOM 778 O O . ASP A 1 99 ? 23.573 -4.358 -20.561 1.00 97.75 99 ASP A O 1
ATOM 782 N N . ARG A 1 100 ? 24.011 -2.449 -21.684 1.00 96.19 100 ARG A N 1
ATOM 783 C CA . ARG A 1 100 ? 23.977 -1.560 -20.514 1.00 96.19 100 ARG A CA 1
ATOM 784 C C . ARG A 1 100 ? 22.653 -1.631 -19.764 1.00 96.19 100 ARG A C 1
ATOM 786 O O . ARG A 1 100 ? 22.657 -1.460 -18.549 1.00 96.19 100 ARG A O 1
ATOM 793 N N . LYS A 1 101 ? 21.531 -1.903 -20.435 1.00 97.56 101 LYS A N 1
ATOM 794 C CA . LYS A 1 101 ? 20.236 -2.076 -19.769 1.00 97.56 101 LYS A CA 1
ATOM 795 C C . LYS A 1 101 ? 20.258 -3.303 -18.858 1.00 97.56 101 LYS A C 1
ATOM 797 O O . LYS A 1 101 ? 19.851 -3.213 -17.704 1.00 97.56 101 LYS A O 1
ATOM 802 N N . LYS A 1 102 ? 20.795 -4.427 -19.342 1.00 98.25 102 LYS A N 1
ATOM 803 C CA . LYS A 1 102 ? 20.856 -5.700 -18.602 1.00 98.25 102 LYS A CA 1
ATOM 804 C C . LYS A 1 102 ? 21.866 -5.676 -17.456 1.00 98.25 102 LYS A C 1
ATOM 806 O O . LYS A 1 102 ? 21.557 -6.160 -16.370 1.00 98.25 102 LYS A O 1
ATOM 811 N N . SER A 1 103 ? 23.043 -5.086 -17.660 1.00 98.12 103 SER A N 1
ATOM 812 C CA . SER A 1 103 ? 24.035 -4.931 -16.582 1.00 98.12 103 SER A CA 1
ATOM 813 C C . SER A 1 103 ? 23.579 -3.931 -15.512 1.00 98.12 103 SER A C 1
ATOM 815 O O . SER A 1 103 ? 23.786 -4.168 -14.322 1.00 98.12 103 SER A O 1
ATOM 817 N N . THR A 1 104 ? 22.867 -2.867 -15.899 1.00 98.19 104 THR A N 1
ATOM 818 C CA . THR A 1 104 ? 22.251 -1.927 -14.944 1.00 98.19 104 THR A CA 1
ATOM 819 C C . THR A 1 104 ? 21.089 -2.580 -14.187 1.00 98.19 104 THR A C 1
ATOM 821 O O . THR A 1 104 ? 21.016 -2.449 -12.967 1.00 98.19 104 THR A O 1
ATOM 824 N N . ALA A 1 105 ? 20.226 -3.346 -14.869 1.00 98.69 105 ALA A N 1
ATOM 825 C CA . ALA A 1 105 ? 19.181 -4.161 -14.239 1.00 98.69 105 ALA A CA 1
ATOM 826 C C . ALA A 1 105 ? 19.761 -5.103 -13.179 1.00 98.69 105 ALA A C 1
ATOM 828 O O . ALA A 1 105 ? 19.238 -5.173 -12.069 1.00 98.69 105 ALA A O 1
ATOM 829 N N . TYR A 1 106 ? 20.878 -5.769 -13.491 1.00 98.75 106 TYR A N 1
ATOM 830 C CA . TYR A 1 106 ? 21.576 -6.616 -12.530 1.00 98.75 106 TYR A CA 1
ATOM 831 C C . TYR A 1 106 ? 22.072 -5.819 -11.321 1.00 98.75 106 TYR A C 1
ATOM 833 O O . TYR A 1 106 ? 21.914 -6.274 -10.195 1.00 98.75 106 TYR A O 1
ATOM 841 N N . SER A 1 107 ? 22.648 -4.630 -11.526 1.00 98.50 107 SER A N 1
ATOM 842 C CA . SER A 1 107 ? 23.123 -3.787 -10.421 1.00 98.50 107 SER A CA 1
ATOM 843 C C . SER A 1 107 ? 22.004 -3.440 -9.434 1.00 98.50 107 SER A C 1
ATOM 845 O O . SER A 1 107 ? 22.216 -3.505 -8.224 1.00 98.50 107 SER A O 1
ATOM 847 N N . TYR A 1 108 ? 20.819 -3.098 -9.945 1.00 98.56 108 TYR A N 1
ATOM 848 C CA . TYR A 1 108 ? 19.634 -2.814 -9.134 1.00 98.56 108 TYR A CA 1
ATOM 849 C C . TYR A 1 108 ? 19.156 -4.080 -8.411 1.00 98.56 108 TYR A C 1
ATOM 851 O O . TYR A 1 108 ? 19.105 -4.101 -7.178 1.00 98.56 108 TYR A O 1
ATOM 859 N N . PHE A 1 109 ? 18.933 -5.170 -9.146 1.00 98.75 109 PHE A N 1
ATOM 860 C CA . PHE A 1 109 ? 18.552 -6.464 -8.577 1.00 98.75 109 PHE A CA 1
ATOM 861 C C . PHE A 1 109 ? 19.510 -6.929 -7.470 1.00 98.75 109 PHE A C 1
ATOM 863 O O . PHE A 1 109 ? 19.074 -7.353 -6.402 1.00 98.75 109 PHE A O 1
ATOM 870 N N . ASN A 1 110 ? 20.820 -6.830 -7.697 1.00 98.62 110 ASN A N 1
ATOM 871 C CA . ASN A 1 110 ? 21.832 -7.297 -6.757 1.00 98.62 110 ASN A CA 1
ATOM 872 C C . ASN A 1 110 ? 21.795 -6.511 -5.438 1.00 98.62 110 ASN A C 1
ATOM 874 O O . ASN A 1 110 ? 22.010 -7.096 -4.375 1.00 98.62 110 ASN A O 1
ATOM 878 N N . ALA A 1 111 ? 21.485 -5.210 -5.487 1.00 98.38 111 ALA A N 1
ATOM 879 C CA . ALA A 1 111 ? 21.361 -4.379 -4.292 1.00 98.38 111 ALA A CA 1
ATOM 880 C C . ALA A 1 111 ? 20.247 -4.884 -3.360 1.00 98.38 111 ALA A C 1
ATOM 882 O O . ALA A 1 111 ? 20.467 -5.004 -2.155 1.00 98.38 111 ALA A O 1
ATOM 883 N N . ILE A 1 112 ? 19.084 -5.250 -3.910 1.00 98.38 112 ILE A N 1
ATOM 884 C CA . ILE A 1 112 ? 17.973 -5.788 -3.114 1.00 98.38 112 ILE A CA 1
ATOM 885 C C . ILE A 1 112 ? 18.171 -7.272 -2.763 1.00 98.38 112 ILE A C 1
ATOM 887 O O . ILE A 1 112 ? 17.929 -7.665 -1.623 1.00 98.38 112 ILE A O 1
ATOM 891 N N . ASN A 1 113 ? 18.707 -8.089 -3.678 1.00 98.50 113 ASN A N 1
ATOM 892 C CA . ASN A 1 113 ? 18.985 -9.509 -3.427 1.00 98.50 113 ASN A CA 1
ATOM 893 C C . ASN A 1 113 ? 20.010 -9.722 -2.297 1.00 98.50 113 ASN A C 1
ATOM 895 O O . ASN A 1 113 ? 19.964 -10.730 -1.595 1.00 98.50 113 ASN A O 1
ATOM 899 N N . SER A 1 114 ? 20.911 -8.759 -2.083 1.00 97.19 114 SER A N 1
ATOM 900 C CA . SER A 1 114 ? 21.899 -8.799 -0.997 1.00 97.19 114 SER A CA 1
ATOM 901 C C . SER A 1 114 ? 21.294 -8.594 0.398 1.00 97.19 114 SER A C 1
ATOM 903 O O . SER A 1 114 ? 21.983 -8.796 1.397 1.00 97.19 114 SER A O 1
ATOM 905 N N . ASN A 1 115 ? 20.016 -8.208 0.499 1.00 96.06 115 ASN A N 1
ATOM 906 C CA . ASN A 1 115 ? 19.334 -8.081 1.780 1.00 96.06 115 ASN A CA 1
ATOM 907 C C . ASN A 1 115 ? 18.707 -9.418 2.213 1.00 96.06 115 ASN A C 1
ATOM 909 O O . ASN A 1 115 ? 17.802 -9.960 1.573 1.00 96.06 115 ASN A O 1
ATOM 913 N N . ASN A 1 116 ? 19.177 -9.952 3.339 1.00 92.06 116 ASN A N 1
ATOM 914 C CA . ASN A 1 116 ? 18.760 -11.261 3.842 1.00 92.06 116 ASN A CA 1
ATOM 915 C C . ASN A 1 116 ? 17.512 -11.240 4.730 1.00 92.06 116 ASN A C 1
ATOM 917 O O . ASN A 1 116 ? 17.014 -12.306 5.076 1.00 92.06 116 ASN A O 1
ATOM 921 N N . THR A 1 117 ? 16.958 -10.068 5.055 1.00 95.06 117 THR A N 1
ATOM 922 C CA . THR A 1 117 ? 15.680 -9.996 5.787 1.00 95.06 117 THR A CA 1
ATOM 923 C C . THR A 1 117 ? 14.477 -10.306 4.889 1.00 95.06 117 THR A C 1
ATOM 925 O O . THR A 1 117 ? 13.428 -10.751 5.366 1.00 95.06 117 THR A O 1
ATOM 928 N N . TYR A 1 118 ? 14.625 -10.127 3.575 1.00 98.50 118 TYR A N 1
ATOM 929 C CA . TYR A 1 118 ? 13.575 -10.385 2.598 1.00 98.50 118 TYR A CA 1
ATOM 930 C C . TYR A 1 118 ? 13.532 -11.853 2.164 1.00 98.50 118 TYR A C 1
ATOM 932 O O . TYR A 1 118 ? 14.570 -12.460 1.886 1.00 98.50 118 TYR A O 1
ATOM 940 N N . ALA A 1 119 ? 12.320 -12.401 2.043 1.00 98.62 119 ALA A N 1
ATOM 941 C CA . ALA A 1 119 ? 12.101 -13.655 1.327 1.00 98.62 119 ALA A CA 1
ATOM 942 C C . ALA A 1 119 ? 12.198 -13.387 -0.174 1.00 98.62 119 ALA A C 1
ATOM 944 O O . ALA A 1 119 ? 11.588 -12.443 -0.674 1.00 98.62 119 ALA A O 1
ATOM 945 N N . LYS A 1 120 ? 12.979 -14.209 -0.870 1.00 98.81 120 LYS A N 1
ATOM 946 C CA . LYS A 1 120 ? 13.342 -14.033 -2.276 1.00 98.81 120 LYS A CA 1
ATOM 947 C C . LYS A 1 120 ? 12.475 -14.949 -3.132 1.00 98.81 120 LYS A C 1
ATOM 949 O O . LYS A 1 120 ? 12.518 -16.165 -2.956 1.00 98.81 120 LYS A O 1
ATOM 954 N N . LEU A 1 121 ? 11.684 -14.368 -4.027 1.00 98.88 121 LEU A N 1
ATOM 955 C CA . LEU A 1 121 ? 10.666 -15.082 -4.793 1.00 98.88 121 LEU A CA 1
ATOM 956 C C . LEU A 1 121 ? 10.843 -14.841 -6.292 1.00 98.88 121 LEU A C 1
ATOM 958 O O . LEU A 1 121 ? 11.176 -13.735 -6.724 1.00 98.88 121 LEU A O 1
ATOM 962 N N . VAL A 1 122 ? 10.547 -15.870 -7.081 1.00 98.88 122 VAL A N 1
ATOM 963 C CA . VAL A 1 122 ? 10.276 -15.750 -8.516 1.00 98.88 122 VAL A CA 1
ATOM 964 C C . VAL A 1 122 ? 8.785 -15.973 -8.691 1.00 98.88 122 VAL A C 1
ATOM 966 O O . VAL A 1 122 ? 8.293 -17.076 -8.474 1.00 98.88 122 VAL A O 1
ATOM 969 N N . LEU A 1 123 ? 8.060 -14.920 -9.052 1.00 98.88 123 LEU A N 1
ATOM 970 C CA . LEU A 1 123 ? 6.662 -15.054 -9.420 1.00 98.88 123 LEU A CA 1
ATOM 971 C C . LEU A 1 123 ? 6.560 -15.622 -10.827 1.00 98.88 123 LEU A C 1
ATOM 973 O O . LEU A 1 123 ? 7.256 -15.167 -11.736 1.00 98.88 123 LEU A O 1
ATOM 977 N N . GLU A 1 124 ? 5.640 -16.558 -11.002 1.00 98.81 124 GLU A N 1
ATOM 978 C CA . GLU A 1 124 ? 5.210 -17.042 -12.305 1.00 98.81 124 GLU A CA 1
ATOM 979 C C . GLU A 1 124 ? 3.875 -16.394 -12.683 1.00 98.81 124 GLU A C 1
ATOM 981 O O . GLU A 1 124 ? 3.019 -16.146 -11.827 1.00 98.81 124 GLU A O 1
ATOM 986 N N . LYS A 1 125 ? 3.697 -16.105 -13.975 1.00 98.81 125 LYS A N 1
ATOM 987 C CA . LYS A 1 125 ? 2.483 -15.475 -14.497 1.00 98.81 125 LYS A CA 1
ATOM 988 C C . LYS A 1 125 ? 1.245 -16.284 -14.100 1.00 98.81 125 LYS A C 1
ATOM 990 O O . LYS A 1 125 ? 1.187 -17.492 -14.309 1.00 98.81 125 LYS A O 1
ATOM 995 N N . ASP A 1 126 ? 0.271 -15.584 -13.526 1.00 98.75 126 ASP A N 1
ATOM 996 C CA . ASP A 1 126 ? -1.018 -16.103 -13.067 1.00 98.75 126 ASP A CA 1
ATOM 997 C C . ASP A 1 126 ? -0.944 -17.236 -12.022 1.00 98.75 126 ASP A C 1
ATOM 999 O O . ASP A 1 126 ? -1.947 -17.903 -11.771 1.00 98.75 126 ASP A O 1
ATOM 1003 N N . LYS A 1 127 ? 0.203 -17.409 -11.344 1.00 98.75 127 LYS A N 1
ATOM 1004 C CA . LYS A 1 127 ? 0.356 -18.306 -10.188 1.00 98.75 127 LYS A CA 1
ATOM 1005 C C . LYS A 1 127 ? 0.429 -17.504 -8.878 1.00 98.75 127 LYS A C 1
ATOM 1007 O O . LYS A 1 127 ? 1.434 -16.831 -8.644 1.00 98.75 127 LYS A O 1
ATOM 1012 N N . PRO A 1 128 ? -0.618 -17.539 -8.034 1.00 98.75 128 PRO A N 1
ATOM 1013 C CA . PRO A 1 128 ? -0.638 -16.801 -6.774 1.00 98.75 128 PRO A CA 1
ATOM 1014 C C . PRO A 1 128 ? 0.362 -17.347 -5.746 1.00 98.75 128 PRO A C 1
ATOM 1016 O O . PRO A 1 128 ? 0.521 -18.558 -5.614 1.00 98.75 128 PRO A O 1
ATOM 1019 N N . VAL A 1 129 ? 0.983 -16.448 -4.982 1.00 98.88 129 VAL A N 1
ATOM 1020 C CA . VAL A 1 129 ? 1.874 -16.757 -3.854 1.00 98.88 129 VAL A CA 1
ATOM 1021 C C . VAL A 1 129 ? 1.384 -16.035 -2.605 1.00 98.88 129 VAL A C 1
ATOM 1023 O O . VAL A 1 129 ? 1.343 -14.803 -2.581 1.00 98.88 129 VAL A O 1
ATOM 1026 N N . ASP A 1 130 ? 1.067 -16.795 -1.560 1.00 98.88 130 ASP A N 1
ATOM 1027 C CA . ASP A 1 130 ? 0.672 -16.248 -0.264 1.00 98.88 130 ASP A CA 1
ATOM 1028 C C . ASP A 1 130 ? 1.884 -16.012 0.646 1.00 98.88 130 ASP A C 1
ATOM 1030 O O . ASP A 1 130 ? 2.723 -16.888 0.864 1.00 98.88 130 ASP A O 1
ATOM 1034 N N . VAL A 1 131 ? 1.936 -14.818 1.233 1.00 98.94 131 VAL A N 1
ATOM 1035 C CA . VAL A 1 131 ? 2.867 -14.428 2.290 1.00 98.94 131 VAL A CA 1
ATOM 1036 C C . VAL A 1 131 ? 2.049 -14.047 3.520 1.00 98.94 131 VAL A C 1
ATOM 1038 O O . VAL A 1 131 ? 1.320 -13.052 3.530 1.00 98.94 131 VAL A O 1
ATOM 1041 N N . THR A 1 132 ? 2.163 -14.858 4.567 1.00 98.94 132 THR A N 1
ATOM 1042 C CA . THR A 1 132 ? 1.399 -14.711 5.808 1.00 98.94 132 THR A CA 1
ATOM 1043 C C . THR A 1 132 ? 2.262 -14.094 6.896 1.00 98.94 132 THR A C 1
ATOM 1045 O O . THR A 1 132 ? 3.361 -14.570 7.172 1.00 98.94 132 THR A O 1
ATOM 1048 N N . TYR A 1 133 ? 1.734 -13.075 7.565 1.00 98.94 133 TYR A N 1
ATOM 1049 C CA . TYR A 1 133 ? 2.361 -12.419 8.704 1.00 98.94 133 TYR A CA 1
ATOM 1050 C C . TYR A 1 133 ? 1.491 -12.594 9.939 1.00 98.94 133 TYR A C 1
ATOM 1052 O O . TYR A 1 133 ? 0.330 -12.186 9.941 1.00 98.94 133 TYR A O 1
ATOM 1060 N N . THR A 1 134 ? 2.045 -13.185 10.991 1.00 98.81 134 THR A N 1
ATOM 1061 C CA . THR A 1 134 ? 1.376 -13.388 12.283 1.00 98.81 134 THR A CA 1
ATOM 1062 C C . THR A 1 134 ? 2.133 -12.681 13.403 1.00 98.81 134 THR A C 1
ATOM 1064 O O . THR A 1 134 ? 3.205 -12.109 13.198 1.00 98.81 134 THR A O 1
ATOM 1067 N N . GLY A 1 135 ? 1.562 -12.690 14.609 1.00 98.06 135 GLY A N 1
ATOM 1068 C CA . GLY A 1 135 ? 2.213 -12.109 15.781 1.00 98.06 135 GLY A CA 1
ATOM 1069 C C . GLY A 1 135 ? 2.251 -10.580 15.767 1.00 98.06 135 GLY A C 1
ATOM 1070 O O . GLY A 1 135 ? 3.063 -10.007 16.494 1.00 98.06 135 GLY A O 1
ATOM 1071 N N . LEU A 1 136 ? 1.373 -9.935 14.986 1.00 98.69 136 LEU A N 1
ATOM 1072 C CA . LEU A 1 136 ? 1.265 -8.477 14.905 1.00 98.69 136 LEU A CA 1
ATOM 1073 C C . LEU A 1 136 ? 1.018 -7.891 16.301 1.00 98.69 136 LEU A C 1
ATOM 1075 O O . LEU A 1 136 ? 0.202 -8.398 17.083 1.00 98.69 136 LEU A O 1
ATOM 1079 N N . LYS A 1 137 ? 1.747 -6.831 16.647 1.00 98.12 137 LYS A N 1
ATOM 1080 C CA . LYS A 1 137 ? 1.759 -6.238 17.991 1.00 98.12 137 LYS A CA 1
ATOM 1081 C C . LYS A 1 137 ? 1.065 -4.888 18.046 1.00 98.12 137 LYS A C 1
ATOM 1083 O O . LYS A 1 137 ? 0.396 -4.617 19.040 1.00 98.12 137 LYS A O 1
ATOM 1088 N N . ASN A 1 138 ? 1.170 -4.093 16.989 1.00 98.44 138 ASN A N 1
ATOM 1089 C CA . ASN A 1 138 ? 0.860 -2.664 17.013 1.00 98.44 138 ASN A CA 1
ATOM 1090 C C . ASN A 1 138 ? -0.414 -2.298 16.243 1.00 98.44 138 ASN A C 1
ATOM 1092 O O . ASN A 1 138 ? -0.837 -1.140 16.282 1.00 98.44 138 ASN A O 1
ATOM 1096 N N . SER A 1 139 ? -1.010 -3.263 15.541 1.00 98.75 139 SER A N 1
ATOM 1097 C CA . SER A 1 139 ? -2.084 -3.006 14.586 1.00 98.75 139 SER A CA 1
ATOM 1098 C C . SER A 1 139 ? -3.488 -3.282 15.126 1.00 98.75 139 SER A C 1
ATOM 1100 O O . SER A 1 139 ? -3.730 -4.242 15.863 1.00 98.75 139 SER A O 1
ATOM 1102 N N . SER A 1 140 ? -4.436 -2.434 14.734 1.00 98.50 140 SER A N 1
ATOM 1103 C CA . SER A 1 140 ? -5.849 -2.520 15.101 1.00 98.50 140 SER A CA 1
ATOM 1104 C C . SER A 1 140 ? -6.749 -1.800 14.093 1.00 98.50 140 SER A C 1
ATOM 1106 O O . SER A 1 140 ? -6.305 -0.951 13.322 1.00 98.50 140 SER A O 1
ATOM 1108 N N . PHE A 1 141 ? -8.041 -2.116 14.109 1.00 98.38 141 PHE A N 1
ATOM 1109 C CA . PHE A 1 141 ? -9.073 -1.416 13.352 1.00 98.38 141 PHE A CA 1
ATOM 1110 C C . PHE A 1 141 ? -10.269 -1.127 14.255 1.00 98.38 141 PHE A C 1
ATOM 1112 O O . PHE A 1 141 ? -10.810 -2.042 14.872 1.00 98.38 141 PHE A O 1
ATOM 1119 N N . ASN A 1 142 ? -10.668 0.146 14.370 1.00 95.25 142 ASN A N 1
ATOM 1120 C CA . ASN A 1 142 ? -11.705 0.590 15.319 1.00 95.25 142 ASN A CA 1
A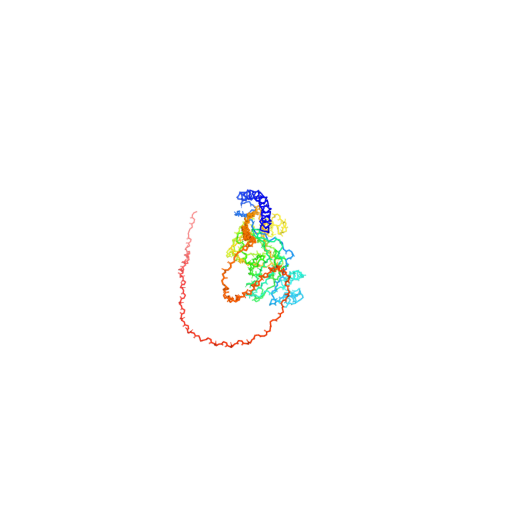TOM 1121 C C . ASN A 1 142 ? -11.482 0.055 16.752 1.00 95.25 142 ASN A C 1
ATOM 1123 O O . ASN A 1 142 ? -12.422 -0.323 17.445 1.00 95.25 142 ASN A O 1
ATOM 1127 N N . GLY A 1 143 ? -10.222 -0.020 17.190 1.00 93.38 143 GLY A N 1
ATOM 1128 C CA . GLY A 1 143 ? -9.845 -0.542 18.509 1.00 93.38 143 GLY A CA 1
ATOM 1129 C C . GLY A 1 143 ? -9.776 -2.069 18.612 1.00 93.38 143 GLY A C 1
ATOM 1130 O O . GLY A 1 143 ? -9.154 -2.561 19.549 1.00 93.38 143 GLY A O 1
ATOM 1131 N N . LYS A 1 144 ? -10.319 -2.826 17.648 1.00 96.75 144 LYS A N 1
ATOM 1132 C CA . LYS A 1 144 ? -10.173 -4.287 17.597 1.00 96.75 144 LYS A CA 1
ATOM 1133 C C . LYS A 1 144 ? -8.795 -4.660 17.054 1.00 96.75 144 LYS A C 1
ATOM 1135 O O . LYS A 1 144 ? -8.379 -4.146 16.016 1.00 96.75 144 LYS A O 1
ATOM 1140 N N . LYS A 1 145 ? -8.073 -5.534 17.755 1.00 98.31 145 LYS A N 1
ATOM 1141 C CA . LYS A 1 145 ? -6.718 -5.950 17.385 1.00 98.31 145 LYS A CA 1
ATOM 1142 C C . LYS A 1 145 ? -6.701 -6.702 16.051 1.00 98.31 145 LYS A C 1
ATOM 1144 O O . LYS A 1 145 ? -7.565 -7.529 15.782 1.00 98.31 145 LYS A O 1
ATOM 1149 N N . ILE A 1 146 ? -5.682 -6.417 15.242 1.00 98.88 146 ILE A N 1
ATOM 1150 C CA . ILE A 1 146 ? -5.318 -7.206 14.064 1.00 98.88 146 ILE A CA 1
ATOM 1151 C C . ILE A 1 146 ? -4.185 -8.143 14.496 1.00 98.88 146 ILE A C 1
ATOM 1153 O O . ILE A 1 146 ? -3.161 -7.684 15.007 1.00 98.88 146 ILE A O 1
ATOM 1157 N N . SER A 1 147 ? -4.365 -9.450 14.317 1.00 98.62 147 SER A N 1
ATOM 1158 C CA . SER A 1 147 ? -3.398 -10.472 14.748 1.00 98.62 147 SER A CA 1
ATOM 1159 C C . SER A 1 147 ? -2.561 -11.029 13.589 1.00 98.62 147 SER A C 1
ATOM 1161 O O . SER A 1 147 ? -1.410 -11.436 13.785 1.00 98.62 147 SER A O 1
ATOM 1163 N N . LYS A 1 148 ? -3.140 -11.029 12.380 1.00 98.88 148 LYS A N 1
ATOM 1164 C CA . LYS A 1 148 ? -2.571 -11.619 11.167 1.00 98.88 148 LYS A CA 1
ATOM 1165 C C . LYS A 1 148 ? -2.956 -10.810 9.931 1.00 98.88 148 LYS A C 1
ATOM 1167 O O . LYS A 1 148 ? -4.079 -10.316 9.824 1.00 98.88 148 LYS A O 1
ATOM 1172 N N . VAL A 1 149 ? -2.043 -10.738 8.968 1.00 98.94 149 VAL 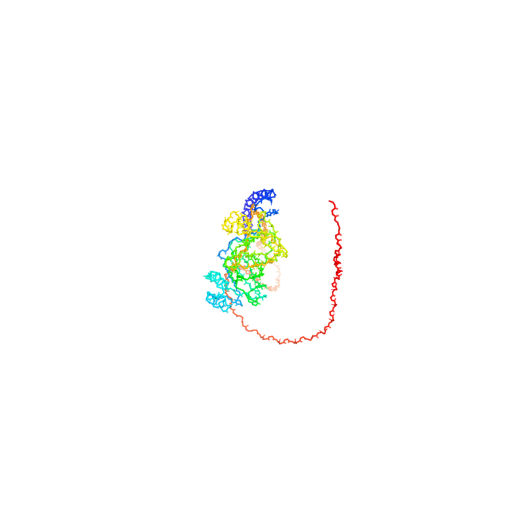A N 1
ATOM 1173 C CA . VAL A 1 149 ? -2.306 -10.254 7.608 1.00 98.94 149 VAL A CA 1
ATOM 1174 C C . VAL A 1 149 ? -1.748 -11.250 6.593 1.00 98.94 149 VAL A C 1
ATOM 1176 O O . VAL A 1 149 ? -0.669 -11.803 6.789 1.00 98.94 149 VAL A O 1
ATOM 1179 N N . VAL A 1 150 ? -2.497 -11.507 5.524 1.00 98.94 150 VAL A N 1
ATOM 1180 C CA . VAL A 1 150 ? -2.079 -12.356 4.402 1.00 98.94 150 VAL A CA 1
ATOM 1181 C C . VAL A 1 150 ? -2.052 -11.505 3.143 1.00 98.94 150 VAL A C 1
ATOM 1183 O O . VAL A 1 150 ? -3.061 -10.878 2.809 1.00 98.94 150 VAL A O 1
ATOM 1186 N N . TYR A 1 151 ? -0.906 -11.496 2.466 1.00 98.94 151 TYR A N 1
ATOM 1187 C CA . TYR A 1 151 ? -0.735 -10.916 1.139 1.00 98.94 151 TYR A CA 1
ATOM 1188 C C . TYR A 1 151 ? -0.674 -12.034 0.106 1.00 98.94 151 TYR A C 1
ATOM 1190 O O . TYR A 1 151 ? 0.128 -12.948 0.256 1.00 98.94 151 TYR A O 1
ATOM 1198 N N . THR A 1 152 ? -1.459 -11.933 -0.959 1.00 98.94 152 THR A N 1
ATOM 1199 C CA . THR A 1 152 ? -1.368 -12.828 -2.117 1.00 98.94 152 THR A CA 1
ATOM 1200 C C . THR A 1 152 ? -0.799 -12.047 -3.290 1.00 98.94 152 THR A C 1
ATOM 1202 O O . THR A 1 152 ? -1.431 -11.095 -3.745 1.00 98.94 152 THR A O 1
ATOM 1205 N N . TYR A 1 153 ? 0.363 -12.444 -3.800 1.00 98.94 153 TYR A N 1
ATOM 1206 C CA . TYR A 1 153 ? 1.010 -11.823 -4.955 1.00 98.94 153 TYR A CA 1
ATOM 1207 C C . TYR A 1 153 ? 0.807 -12.682 -6.198 1.00 98.94 153 TYR A C 1
ATOM 1209 O O . TYR A 1 153 ? 1.072 -13.878 -6.177 1.00 98.94 153 TYR A O 1
ATOM 1217 N N . THR A 1 154 ? 0.343 -12.087 -7.294 1.00 98.94 154 THR A N 1
ATOM 1218 C CA . THR A 1 154 ? 0.157 -12.783 -8.575 1.00 98.94 154 THR A CA 1
ATOM 1219 C C . THR A 1 154 ? 0.740 -11.937 -9.695 1.00 98.94 154 THR A C 1
ATOM 1221 O O . THR A 1 154 ? 0.217 -10.860 -9.991 1.00 98.94 154 THR A O 1
ATOM 1224 N N . LEU A 1 155 ? 1.806 -12.412 -10.343 1.00 98.94 155 LEU A N 1
ATOM 1225 C CA . LEU A 1 155 ? 2.336 -11.747 -11.533 1.00 98.94 155 LEU A CA 1
ATOM 1226 C C . LEU A 1 155 ? 1.270 -11.784 -12.626 1.00 98.94 155 LEU A C 1
ATOM 1228 O O . LEU A 1 155 ? 0.827 -12.856 -13.031 1.00 98.94 155 LEU A O 1
ATOM 1232 N N . LYS A 1 156 ? 0.855 -10.612 -13.099 1.00 98.88 156 LYS A N 1
ATOM 1233 C CA . LYS A 1 156 ? -0.086 -10.491 -14.207 1.00 98.88 156 LYS A CA 1
ATOM 1234 C C . LYS A 1 156 ? 0.644 -10.328 -15.516 1.00 98.88 156 LYS A C 1
ATOM 1236 O O . LYS A 1 156 ? 0.374 -11.074 -16.449 1.00 98.88 156 LYS A O 1
ATOM 1241 N N . GLU A 1 157 ? 1.581 -9.395 -15.592 1.00 98.62 157 GLU A N 1
ATOM 1242 C CA . GLU A 1 157 ? 2.300 -9.098 -16.829 1.00 98.62 157 GLU A CA 1
ATOM 1243 C C . GLU A 1 157 ? 3.718 -8.625 -16.526 1.00 98.62 157 GLU A C 1
ATOM 1245 O O . GLU A 1 157 ? 3.974 -8.000 -15.496 1.00 98.62 157 GLU A O 1
ATOM 1250 N N . THR A 1 158 ? 4.641 -8.894 -17.443 1.00 98.88 158 THR A N 1
ATOM 1251 C CA . THR A 1 158 ? 5.954 -8.255 -17.461 1.00 98.88 158 THR A CA 1
ATOM 1252 C C . THR A 1 158 ? 6.463 -8.143 -18.892 1.00 98.88 158 THR A C 1
ATOM 1254 O O . THR A 1 158 ? 6.221 -9.026 -19.712 1.00 98.88 158 THR A O 1
ATOM 1257 N N . GLY A 1 159 ? 7.168 -7.052 -19.194 1.00 98.62 159 GLY A N 1
ATOM 1258 C CA . GLY A 1 159 ? 7.856 -6.860 -20.471 1.00 98.62 159 GLY A CA 1
ATOM 1259 C C . GLY A 1 159 ? 9.190 -7.609 -20.579 1.00 98.62 159 GLY A C 1
ATOM 1260 O O . GLY A 1 159 ? 9.901 -7.445 -21.570 1.00 98.62 159 GLY A O 1
ATOM 1261 N N . PHE A 1 160 ? 9.576 -8.379 -19.559 1.00 98.69 160 PHE A N 1
ATOM 1262 C CA . PHE A 1 160 ? 10.837 -9.108 -19.530 1.00 98.69 160 PHE A CA 1
ATOM 1263 C C . PHE A 1 160 ? 10.725 -10.488 -20.191 1.00 98.69 160 PHE A C 1
ATOM 1265 O O . PHE A 1 160 ? 9.881 -11.303 -19.817 1.00 98.69 160 PHE A O 1
ATOM 1272 N N . ASN A 1 161 ? 11.640 -10.774 -21.124 1.00 98.12 161 ASN A N 1
ATOM 1273 C CA . ASN A 1 161 ? 11.737 -12.044 -21.850 1.00 98.12 161 ASN A CA 1
ATOM 1274 C C . ASN A 1 161 ? 10.381 -12.507 -22.424 1.00 98.12 161 ASN A C 1
ATOM 1276 O O . ASN A 1 161 ? 9.791 -11.799 -23.233 1.00 98.12 161 ASN A O 1
ATOM 1280 N N . ASP A 1 162 ? 9.907 -13.693 -22.040 1.00 98.44 162 ASP A N 1
ATOM 1281 C CA . ASP A 1 162 ? 8.654 -14.296 -22.511 1.00 98.44 162 ASP A CA 1
ATOM 1282 C C . ASP A 1 162 ? 7.416 -13.835 -21.719 1.00 98.44 162 ASP A C 1
ATOM 1284 O O . ASP A 1 162 ? 6.312 -14.326 -21.949 1.00 98.44 162 ASP A O 1
ATOM 1288 N N . GLY A 1 163 ? 7.585 -12.906 -20.773 1.00 98.56 163 GLY A N 1
ATOM 1289 C CA . GLY A 1 163 ? 6.498 -12.375 -19.957 1.00 98.56 163 GLY A CA 1
ATOM 1290 C C . GLY A 1 163 ? 6.020 -13.310 -18.842 1.00 98.56 163 GLY A C 1
ATOM 1291 O O . GLY A 1 163 ? 4.975 -13.045 -18.244 1.00 98.56 163 GLY A O 1
ATOM 1292 N N . THR A 1 164 ? 6.737 -14.405 -18.555 1.00 98.62 164 THR A N 1
ATOM 1293 C CA . THR A 1 164 ? 6.248 -15.445 -17.633 1.00 98.62 164 THR A CA 1
ATOM 1294 C C . THR A 1 164 ? 6.797 -15.363 -16.215 1.00 98.62 164 THR A C 1
ATOM 1296 O O . THR A 1 164 ? 6.205 -15.976 -15.327 1.00 98.62 164 THR A O 1
ATOM 1299 N N . LYS A 1 165 ? 7.917 -14.665 -15.980 1.00 98.88 165 LYS A N 1
ATOM 1300 C CA . LYS A 1 165 ? 8.608 -14.660 -14.678 1.00 98.88 165 LYS A CA 1
ATOM 1301 C C . LYS A 1 165 ? 9.134 -13.290 -14.292 1.00 98.88 165 LYS A C 1
ATOM 1303 O O . LYS A 1 165 ? 9.680 -12.574 -15.129 1.00 98.88 165 LYS A O 1
ATOM 1308 N N . MET A 1 166 ? 9.044 -12.970 -13.004 1.00 98.94 166 MET A N 1
ATOM 1309 C CA . MET A 1 166 ? 9.671 -11.782 -12.430 1.00 98.94 166 MET A CA 1
ATOM 1310 C C . MET A 1 166 ? 10.052 -11.998 -10.966 1.00 98.94 166 MET A C 1
ATOM 1312 O O . MET A 1 166 ? 9.374 -12.726 -10.245 1.00 98.94 166 MET A O 1
ATOM 1316 N N . THR A 1 167 ? 11.134 -11.364 -10.512 1.00 98.94 167 THR A N 1
ATOM 1317 C CA . THR A 1 167 ? 11.565 -11.462 -9.112 1.00 98.94 167 THR A CA 1
ATOM 1318 C C . THR A 1 167 ? 10.880 -10.435 -8.222 1.00 98.94 167 THR A C 1
ATOM 1320 O O . THR A 1 167 ? 10.677 -9.279 -8.603 1.00 98.94 167 THR A O 1
ATOM 1323 N N . MET A 1 168 ? 10.579 -10.859 -6.998 1.00 98.88 168 MET A N 1
ATOM 1324 C CA . MET A 1 168 ? 10.108 -9.990 -5.928 1.00 98.88 168 MET A CA 1
ATOM 1325 C C . MET A 1 168 ? 10.706 -10.399 -4.581 1.00 98.88 168 MET A C 1
ATOM 1327 O O . MET A 1 168 ? 11.215 -11.507 -4.407 1.00 98.88 168 MET A O 1
ATOM 1331 N N . PHE A 1 169 ? 10.605 -9.497 -3.615 1.00 98.94 169 PHE A N 1
ATOM 1332 C CA . PHE A 1 169 ? 11.176 -9.637 -2.289 1.00 98.94 169 PHE A CA 1
ATOM 1333 C C . PHE A 1 169 ? 10.136 -9.236 -1.251 1.00 98.94 169 PHE A C 1
ATOM 1335 O O . PHE A 1 169 ? 9.764 -8.067 -1.170 1.00 98.94 169 PHE A O 1
ATOM 1342 N N . ALA A 1 170 ? 9.675 -10.184 -0.439 1.00 98.81 170 ALA A N 1
ATOM 1343 C CA . ALA A 1 170 ? 8.712 -9.908 0.625 1.00 98.81 170 ALA A CA 1
ATOM 1344 C C . ALA A 1 170 ? 9.447 -9.533 1.920 1.00 98.81 170 ALA A C 1
ATOM 1346 O O . ALA A 1 170 ? 10.292 -10.296 2.391 1.00 98.81 170 ALA A O 1
ATOM 1347 N N . SER A 1 171 ? 9.149 -8.362 2.490 1.00 98.75 171 SER A N 1
ATOM 1348 C CA . SER A 1 171 ? 9.761 -7.839 3.724 1.00 98.75 171 SER A CA 1
ATOM 1349 C C . SER A 1 171 ? 9.442 -8.722 4.928 1.00 98.75 171 SER A C 1
ATOM 1351 O O . SER A 1 171 ? 8.483 -9.487 4.893 1.00 98.75 171 SER A O 1
ATOM 1353 N N . SER A 1 172 ? 10.236 -8.664 5.999 1.00 98.38 172 SER A N 1
ATOM 1354 C CA . SER A 1 172 ? 9.862 -9.265 7.291 1.00 98.38 172 SER A CA 1
ATOM 1355 C C . SER A 1 172 ? 8.778 -8.454 8.008 1.00 98.38 172 SER A C 1
ATOM 1357 O O . SER A 1 172 ? 7.952 -9.030 8.705 1.00 98.38 172 SER A O 1
ATOM 1359 N N . ASP A 1 173 ? 8.753 -7.137 7.789 1.00 98.75 173 ASP A N 1
ATOM 1360 C CA . ASP A 1 173 ? 7.715 -6.230 8.283 1.00 98.75 173 ASP A CA 1
ATOM 1361 C C . ASP A 1 173 ? 6.636 -6.029 7.197 1.00 98.75 173 ASP A C 1
ATOM 1363 O O . ASP A 1 173 ? 6.951 -5.482 6.126 1.00 98.75 173 ASP A O 1
ATOM 1367 N N . PRO A 1 174 ? 5.372 -6.432 7.435 1.00 98.81 174 PRO A N 1
ATOM 1368 C CA . PRO A 1 174 ? 4.307 -6.327 6.446 1.00 98.81 174 PRO A CA 1
ATOM 1369 C C . PRO A 1 174 ? 3.940 -4.881 6.089 1.00 98.81 174 PRO A C 1
ATOM 1371 O O . PRO A 1 174 ? 3.402 -4.667 5.007 1.00 98.81 174 PRO A O 1
ATOM 1374 N N . THR A 1 175 ? 4.271 -3.877 6.913 1.00 98.69 175 THR A N 1
ATOM 1375 C CA . THR A 1 175 ? 4.000 -2.460 6.596 1.00 98.69 175 THR A CA 1
ATOM 1376 C C . THR A 1 175 ? 5.067 -1.835 5.695 1.00 98.69 175 THR A C 1
ATOM 1378 O O . THR A 1 175 ? 4.831 -0.781 5.103 1.00 98.69 175 THR A O 1
ATOM 1381 N N . VAL A 1 176 ? 6.242 -2.473 5.595 1.00 98.62 176 VAL A N 1
ATOM 1382 C CA . VAL A 1 176 ? 7.266 -2.211 4.561 1.00 98.62 176 VAL A CA 1
ATOM 1383 C C . VAL A 1 176 ? 6.943 -2.992 3.281 1.00 98.62 176 VAL A C 1
ATOM 1385 O O . VAL A 1 176 ? 7.260 -2.536 2.186 1.00 98.62 176 VAL A O 1
ATOM 1388 N N . THR A 1 177 ? 6.264 -4.132 3.435 1.00 98.12 177 THR A N 1
ATOM 1389 C CA . THR A 1 177 ? 5.609 -4.924 2.386 1.00 98.12 177 THR A CA 1
ATOM 1390 C C . THR A 1 177 ? 6.569 -5.589 1.400 1.00 98.12 177 THR A C 1
ATOM 1392 O O . THR A 1 177 ? 6.972 -6.725 1.656 1.00 98.12 177 THR A O 1
ATOM 1395 N N . ALA A 1 178 ? 6.927 -4.961 0.276 1.00 98.56 178 ALA A N 1
ATOM 1396 C CA . ALA A 1 178 ? 7.654 -5.659 -0.781 1.00 98.56 178 ALA A CA 1
ATOM 1397 C C . ALA A 1 178 ? 8.548 -4.754 -1.633 1.00 98.56 178 ALA A C 1
ATOM 1399 O O . ALA A 1 178 ? 8.281 -3.570 -1.816 1.00 98.56 178 ALA A O 1
ATOM 1400 N N . TRP A 1 179 ? 9.575 -5.368 -2.217 1.00 98.88 179 TRP A N 1
ATOM 1401 C CA . TRP A 1 179 ? 10.230 -4.863 -3.420 1.00 98.88 179 TRP A CA 1
ATOM 1402 C C . TRP A 1 179 ? 9.910 -5.772 -4.602 1.00 98.88 179 TRP A C 1
ATOM 1404 O O . TRP A 1 179 ? 9.785 -6.985 -4.432 1.00 98.88 179 TRP A O 1
ATOM 1414 N N . TYR A 1 180 ? 9.832 -5.224 -5.808 1.00 98.94 180 TYR A N 1
ATOM 1415 C CA . TYR A 1 180 ? 9.752 -6.015 -7.036 1.00 98.94 180 TYR A CA 1
ATOM 1416 C C . TYR A 1 180 ? 10.634 -5.422 -8.131 1.00 98.94 180 TYR A C 1
ATOM 1418 O O . TYR A 1 180 ? 11.023 -4.255 -8.070 1.00 98.94 180 TYR A O 1
ATOM 1426 N N . ASN A 1 181 ? 10.984 -6.258 -9.105 1.00 98.94 181 ASN A N 1
ATOM 1427 C CA . ASN A 1 181 ? 11.775 -5.843 -10.254 1.00 98.94 181 ASN A CA 1
ATOM 1428 C C . ASN A 1 181 ? 10.912 -5.634 -11.496 1.00 98.94 181 ASN A C 1
ATOM 1430 O O . ASN A 1 181 ? 9.857 -6.247 -11.660 1.00 98.94 181 ASN A O 1
ATOM 1434 N N . ASP A 1 182 ? 11.432 -4.839 -12.424 1.00 98.81 182 ASP A N 1
ATOM 1435 C CA . ASP A 1 182 ? 11.030 -4.871 -13.833 1.00 98.81 182 ASP A CA 1
ATOM 1436 C C . ASP A 1 182 ? 12.211 -5.004 -14.801 1.00 98.81 182 ASP A C 1
ATOM 1438 O O . ASP A 1 182 ? 12.013 -5.069 -16.015 1.00 98.81 182 ASP A O 1
ATOM 1442 N N . TYR A 1 183 ? 13.447 -5.029 -14.290 1.00 98.69 183 TYR A N 1
ATOM 1443 C CA . TYR A 1 183 ? 14.677 -5.064 -15.091 1.00 98.69 183 TYR A CA 1
ATOM 1444 C C . TYR A 1 183 ? 14.718 -3.992 -16.194 1.00 98.69 183 TYR A C 1
ATOM 1446 O O . TYR A 1 183 ? 15.206 -4.213 -17.306 1.00 98.69 183 TYR A O 1
ATOM 1454 N N . PHE A 1 184 ? 14.184 -2.813 -15.876 1.00 98.69 184 PHE A N 1
ATOM 1455 C CA . PHE A 1 184 ? 13.992 -1.679 -16.770 1.00 98.69 184 PHE A CA 1
ATOM 1456 C C . PHE A 1 184 ? 13.067 -1.961 -17.973 1.00 98.69 184 PHE A C 1
ATOM 1458 O O . PHE A 1 184 ? 13.160 -1.310 -19.018 1.00 98.69 184 PHE A O 1
ATOM 1465 N N . THR A 1 185 ? 12.188 -2.957 -17.862 1.00 98.75 185 THR A N 1
ATOM 1466 C CA . THR A 1 185 ? 11.085 -3.223 -18.797 1.00 98.75 185 THR A CA 1
ATOM 1467 C C . THR A 1 185 ? 9.780 -2.693 -18.203 1.00 98.75 185 THR A C 1
ATOM 1469 O O . THR A 1 185 ? 9.632 -1.481 -18.082 1.00 98.75 185 THR A O 1
ATOM 1472 N N . SER A 1 186 ? 8.862 -3.568 -17.814 1.00 98.88 186 SER A N 1
ATOM 1473 C CA . SER A 1 186 ? 7.655 -3.261 -17.055 1.00 98.88 186 SER A CA 1
ATOM 1474 C C . SER A 1 186 ? 7.227 -4.490 -16.260 1.00 98.88 186 SER A C 1
ATOM 1476 O O . SER A 1 186 ? 7.535 -5.621 -16.649 1.00 98.88 186 SER A O 1
ATOM 1478 N N . THR A 1 187 ? 6.505 -4.277 -15.165 1.00 98.94 187 THR A N 1
ATOM 1479 C CA . THR A 1 187 ? 5.950 -5.346 -14.326 1.00 98.94 187 THR A CA 1
ATOM 1480 C C . THR A 1 187 ? 4.589 -4.921 -13.799 1.00 98.94 187 THR A C 1
ATOM 1482 O O . THR A 1 187 ? 4.394 -3.762 -13.453 1.00 98.94 187 THR A O 1
ATOM 1485 N N . ASN A 1 188 ? 3.648 -5.859 -13.727 1.00 98.94 188 ASN A N 1
ATOM 1486 C CA . ASN A 1 188 ? 2.326 -5.685 -13.142 1.00 98.94 188 ASN A CA 1
ATOM 1487 C C . ASN A 1 188 ? 2.008 -6.904 -12.265 1.00 98.94 188 ASN A C 1
ATOM 1489 O O . ASN A 1 188 ? 1.904 -8.025 -12.767 1.00 98.94 188 ASN A O 1
ATOM 1493 N N . ILE A 1 189 ? 1.870 -6.691 -10.956 1.00 98.94 189 ILE A N 1
ATOM 1494 C CA . ILE A 1 189 ? 1.610 -7.731 -9.955 1.00 98.94 189 ILE A CA 1
ATOM 1495 C C . ILE A 1 189 ? 0.304 -7.393 -9.245 1.00 98.94 189 ILE A C 1
ATOM 1497 O O . ILE A 1 189 ? 0.219 -6.372 -8.563 1.00 98.94 189 ILE A O 1
ATOM 1501 N N . ASN A 1 190 ? -0.704 -8.257 -9.365 1.00 98.94 190 ASN A N 1
ATOM 1502 C CA . ASN A 1 190 ? -1.891 -8.170 -8.521 1.00 98.94 190 ASN A CA 1
ATOM 1503 C C . ASN A 1 190 ? -1.529 -8.554 -7.085 1.00 98.94 190 ASN A C 1
ATOM 1505 O O . ASN A 1 190 ? -0.787 -9.508 -6.846 1.00 98.94 190 ASN A O 1
ATOM 1509 N N . VAL A 1 191 ? -2.087 -7.807 -6.144 1.00 98.94 191 VAL A N 1
ATOM 1510 C CA . VAL A 1 191 ? -1.965 -8.013 -4.711 1.00 98.94 191 VAL A CA 1
ATOM 1511 C C . VAL A 1 191 ? -3.366 -8.157 -4.146 1.00 98.94 191 VAL A C 1
ATOM 1513 O O . VAL A 1 191 ? -4.249 -7.345 -4.441 1.00 98.94 191 VAL A O 1
ATOM 1516 N N . LYS A 1 192 ? -3.574 -9.177 -3.317 1.00 98.94 192 LYS A N 1
ATOM 1517 C CA . LYS A 1 192 ? -4.729 -9.262 -2.419 1.00 98.94 192 LYS A CA 1
ATOM 1518 C C . LYS A 1 192 ? -4.258 -9.144 -0.981 1.00 98.94 192 LYS A C 1
ATOM 1520 O O . LYS A 1 192 ? -3.210 -9.689 -0.651 1.00 98.94 192 LYS A O 1
ATOM 1525 N N . VAL A 1 193 ? -5.015 -8.453 -0.134 1.00 98.94 193 VAL A N 1
ATOM 1526 C CA . VAL A 1 193 ? -4.682 -8.276 1.287 1.00 98.94 193 VAL A CA 1
ATOM 1527 C C . VAL A 1 193 ? -5.887 -8.631 2.147 1.00 98.94 193 VAL A C 1
ATOM 1529 O O . VAL A 1 193 ? -6.980 -8.097 1.945 1.00 98.94 193 VAL A O 1
ATOM 1532 N N . LYS A 1 194 ? -5.683 -9.533 3.110 1.00 98.94 194 LYS A N 1
ATOM 1533 C CA . LYS A 1 194 ? -6.695 -9.979 4.079 1.00 98.94 194 LYS A CA 1
ATOM 1534 C C . LYS A 1 194 ? -6.165 -9.823 5.491 1.00 98.94 194 LYS A C 1
ATOM 1536 O O . LYS A 1 194 ? -5.071 -10.297 5.789 1.00 98.94 194 LYS A O 1
ATOM 1541 N N . PHE A 1 195 ? -6.959 -9.221 6.365 1.00 98.94 195 PHE A N 1
ATOM 1542 C CA . PHE A 1 195 ? -6.626 -9.029 7.774 1.00 98.94 195 PHE A CA 1
ATOM 1543 C C . PHE A 1 195 ? -7.500 -9.911 8.655 1.00 98.94 195 PHE A C 1
ATOM 1545 O O . PHE A 1 195 ? -8.665 -10.137 8.336 1.00 98.94 195 PHE A O 1
ATOM 1552 N N . TYR A 1 196 ? -6.941 -10.396 9.759 1.00 98.88 196 TYR A N 1
ATOM 1553 C CA . TYR A 1 196 ? -7.623 -11.309 10.667 1.00 98.88 196 TYR A CA 1
ATOM 1554 C C . TYR A 1 196 ? -7.460 -10.866 12.120 1.00 98.88 196 TYR A C 1
ATOM 1556 O O . TYR A 1 196 ? -6.414 -10.326 12.501 1.00 98.88 196 TYR A O 1
ATOM 1564 N N . ASP A 1 197 ? -8.496 -11.105 12.918 1.00 98.56 197 ASP A N 1
ATOM 1565 C CA . ASP A 1 197 ? -8.503 -10.835 14.356 1.00 98.56 197 ASP A CA 1
ATOM 1566 C C . ASP A 1 197 ? -7.822 -11.948 15.165 1.00 98.56 197 ASP A C 1
ATOM 1568 O O . ASP A 1 197 ? -7.232 -12.877 14.608 1.00 98.56 197 ASP A O 1
ATOM 1572 N N . GLU A 1 198 ? -7.826 -11.829 16.492 1.00 97.69 198 GLU A N 1
ATOM 1573 C CA . GLU A 1 198 ? -7.190 -12.785 17.410 1.00 97.69 198 GLU A CA 1
ATOM 1574 C C . GLU A 1 198 ? -7.810 -14.186 17.333 1.00 97.69 198 GLU A C 1
ATOM 1576 O O . GLU A 1 198 ? -7.105 -15.175 17.520 1.00 97.69 198 GLU A O 1
ATOM 1581 N N . GLU A 1 199 ? -9.085 -14.276 16.953 1.00 97.88 199 GLU A N 1
ATOM 1582 C CA . GLU A 1 199 ? -9.818 -15.525 16.744 1.00 97.88 199 GLU A CA 1
ATOM 1583 C C . GLU A 1 199 ? -9.607 -16.117 15.336 1.00 97.88 199 GLU A C 1
ATOM 1585 O O . GLU A 1 199 ? -10.177 -17.156 14.991 1.00 97.88 199 GLU A O 1
ATOM 1590 N N . GLY A 1 200 ? -8.798 -15.465 14.497 1.00 97.88 200 GLY A N 1
ATOM 1591 C CA . GLY A 1 200 ? -8.504 -15.900 13.134 1.00 97.88 200 GLY A CA 1
ATOM 1592 C C . GLY A 1 200 ? -9.632 -15.641 12.132 1.00 97.88 200 GLY A C 1
ATOM 1593 O O . GLY A 1 200 ? -9.578 -16.177 11.023 1.00 97.88 200 GLY A O 1
ATOM 1594 N N . GLN A 1 201 ? -10.625 -14.821 12.480 1.00 98.56 201 GLN A N 1
ATOM 1595 C CA . GLN A 1 201 ? -11.731 -14.445 11.603 1.00 98.56 201 GLN A CA 1
ATOM 1596 C C . GLN A 1 201 ? -11.322 -13.316 10.657 1.00 98.56 201 GLN A C 1
ATOM 1598 O O . GLN A 1 201 ? -10.595 -12.395 11.031 1.00 98.56 201 GLN A O 1
ATOM 1603 N N . LEU A 1 202 ? -11.808 -13.377 9.415 1.00 98.75 202 LEU A N 1
ATOM 1604 C CA . LEU A 1 202 ? -11.572 -12.334 8.418 1.00 98.75 202 LEU A CA 1
ATOM 1605 C C . LEU A 1 202 ? -12.223 -11.017 8.864 1.00 98.75 202 LEU A C 1
ATOM 1607 O O . LEU A 1 202 ? -13.429 -10.950 9.100 1.00 98.75 202 LEU A O 1
ATOM 1611 N N . MET A 1 203 ? -11.432 -9.949 8.922 1.00 98.75 203 MET A N 1
ATOM 1612 C CA . MET A 1 203 ? -11.899 -8.621 9.306 1.00 98.75 203 MET A CA 1
ATOM 1613 C C . MET A 1 203 ? -12.372 -7.828 8.086 1.00 98.75 203 MET A C 1
ATOM 1615 O O . MET A 1 203 ? -11.660 -7.704 7.090 1.00 98.75 203 MET A O 1
ATOM 1619 N N . ASN A 1 204 ? -13.552 -7.213 8.189 1.00 98.62 204 ASN A N 1
ATOM 1620 C CA . ASN A 1 204 ? -13.985 -6.191 7.241 1.00 98.62 204 ASN A CA 1
ATOM 1621 C C . ASN A 1 204 ? -13.449 -4.822 7.678 1.00 98.62 204 ASN A C 1
ATOM 1623 O O . ASN A 1 204 ? -13.932 -4.244 8.652 1.00 98.62 204 ASN A O 1
ATOM 1627 N N . LEU A 1 205 ? -12.464 -4.304 6.943 1.00 98.62 205 LEU A N 1
ATOM 1628 C CA . LEU A 1 205 ? -11.806 -3.028 7.240 1.00 98.62 205 LEU A CA 1
ATOM 1629 C C . LEU A 1 205 ? -12.392 -1.836 6.462 1.00 98.62 205 LEU A C 1
ATOM 1631 O O . LEU A 1 205 ? -11.719 -0.817 6.306 1.00 98.62 205 LEU A O 1
ATOM 1635 N N . THR A 1 206 ? -13.619 -1.956 5.942 1.00 98.75 206 THR A N 1
ATOM 1636 C CA . THR A 1 206 ? -14.280 -0.901 5.153 1.00 98.75 206 THR A CA 1
ATOM 1637 C C . THR A 1 206 ? -14.258 0.456 5.867 1.00 98.75 206 THR A C 1
ATOM 1639 O O . THR A 1 206 ? -14.590 0.556 7.048 1.00 98.75 206 THR A O 1
ATOM 1642 N N . GLY A 1 207 ? -13.857 1.506 5.145 1.00 98.25 207 GLY A N 1
ATOM 1643 C CA . GLY A 1 207 ? -13.643 2.863 5.661 1.00 98.25 207 GLY A CA 1
ATOM 1644 C C . GLY A 1 207 ? -12.250 3.105 6.261 1.00 98.25 207 GLY A C 1
ATOM 1645 O O . GLY A 1 207 ? -11.899 4.245 6.557 1.00 98.25 207 GLY A O 1
ATOM 1646 N N . GLY A 1 208 ? -11.429 2.064 6.440 1.00 98.69 208 GLY A N 1
ATOM 1647 C CA . GLY A 1 208 ? -10.015 2.218 6.781 1.00 98.69 208 GLY A CA 1
ATOM 1648 C C . GLY A 1 208 ? -9.243 2.895 5.647 1.00 98.69 208 GLY A C 1
ATOM 1649 O O . GLY A 1 208 ? -9.489 2.608 4.474 1.00 98.69 208 GLY A O 1
ATOM 1650 N N . LEU A 1 209 ? -8.309 3.786 5.994 1.00 98.94 209 LEU A N 1
ATOM 1651 C CA . LEU A 1 209 ? -7.509 4.516 5.011 1.00 98.94 209 LEU A CA 1
ATOM 1652 C C . LEU A 1 209 ? -6.113 3.896 4.889 1.00 98.94 209 LEU A C 1
ATOM 1654 O O . LEU A 1 209 ? -5.416 3.727 5.894 1.00 98.94 209 LEU A O 1
ATOM 1658 N N . VAL A 1 210 ? -5.693 3.602 3.662 1.00 98.94 210 VAL A N 1
ATOM 1659 C CA . VAL A 1 210 ? -4.357 3.100 3.323 1.00 98.94 210 VAL A CA 1
ATOM 1660 C C . VAL A 1 210 ? -3.562 4.122 2.525 1.00 98.94 210 VAL A C 1
ATOM 1662 O O . VAL A 1 210 ? -4.121 4.962 1.818 1.00 98.94 210 VAL A O 1
ATOM 1665 N N . ASN A 1 211 ? -2.244 4.052 2.664 1.00 98.88 211 ASN A N 1
ATOM 1666 C CA . ASN A 1 211 ? -1.301 4.922 1.990 1.00 98.88 211 ASN A CA 1
ATOM 1667 C C . ASN A 1 211 ? -0.781 4.253 0.717 1.00 98.88 211 ASN A C 1
ATOM 1669 O O . ASN A 1 211 ? -0.179 3.183 0.789 1.00 98.88 211 ASN A O 1
ATOM 1673 N N . PHE A 1 212 ? -0.977 4.905 -0.426 1.00 98.94 212 PHE A N 1
ATOM 1674 C CA . PHE A 1 212 ? -0.258 4.602 -1.657 1.00 98.94 212 PHE A CA 1
ATOM 1675 C C . PHE A 1 212 ? 0.717 5.752 -1.914 1.00 98.94 212 PHE A C 1
ATOM 1677 O O . PHE A 1 212 ? 0.349 6.781 -2.484 1.00 98.94 212 PHE A O 1
ATOM 1684 N N . SER A 1 213 ? 1.938 5.602 -1.407 1.00 98.31 213 SER A N 1
ATOM 1685 C CA . SER A 1 213 ? 3.000 6.615 -1.428 1.00 98.31 213 SER A CA 1
ATOM 1686 C C . SER A 1 213 ? 4.131 6.249 -2.380 1.00 98.31 213 SER A C 1
ATOM 1688 O O . SER A 1 213 ? 4.209 5.102 -2.805 1.00 98.31 213 SER A O 1
ATOM 1690 N N . SER A 1 214 ? 5.049 7.196 -2.615 1.00 98.62 214 SER A N 1
ATOM 1691 C CA . SER A 1 214 ? 6.254 6.969 -3.429 1.00 98.62 214 SER A CA 1
ATOM 1692 C C . SER A 1 214 ? 5.880 6.494 -4.842 1.00 98.62 214 SER A C 1
ATOM 1694 O O . SER A 1 214 ? 6.418 5.541 -5.376 1.00 98.62 214 SER A O 1
ATOM 1696 N N . LEU A 1 215 ? 4.859 7.120 -5.444 1.00 98.81 215 LEU A N 1
ATOM 1697 C CA . LEU A 1 215 ? 4.456 6.826 -6.823 1.00 98.81 215 LEU A CA 1
ATOM 1698 C C . LEU A 1 215 ? 5.250 7.722 -7.775 1.00 98.81 215 LEU A C 1
ATOM 1700 O O . LEU A 1 215 ? 4.759 8.731 -8.297 1.00 98.81 215 LEU A O 1
ATOM 1704 N N . ASN A 1 216 ? 6.531 7.399 -7.921 1.00 98.88 216 ASN A N 1
ATOM 1705 C CA . ASN A 1 216 ? 7.475 8.198 -8.686 1.00 98.88 216 ASN A CA 1
ATOM 1706 C C . ASN A 1 216 ? 7.160 8.176 -10.188 1.00 98.88 216 ASN A C 1
ATOM 1708 O O . ASN A 1 216 ? 6.804 7.154 -10.777 1.00 98.88 216 ASN A O 1
ATOM 1712 N N . ARG A 1 217 ? 7.378 9.323 -10.832 1.00 98.88 217 ARG A N 1
ATOM 1713 C CA . ARG A 1 217 ? 7.467 9.458 -12.282 1.00 98.88 217 ARG A CA 1
ATOM 1714 C C . ARG A 1 217 ? 8.625 10.369 -12.652 1.00 98.88 217 ARG A C 1
ATOM 1716 O O . ARG A 1 217 ? 8.779 11.442 -12.073 1.00 98.88 217 ARG A O 1
ATOM 1723 N N . GLY A 1 218 ? 9.422 9.967 -13.636 1.00 98.50 218 GLY A N 1
ATOM 1724 C CA . GLY A 1 218 ? 10.602 10.733 -14.045 1.00 98.50 218 GLY A CA 1
ATOM 1725 C C . GLY A 1 218 ? 11.861 10.440 -13.216 1.00 98.50 218 GLY A C 1
ATOM 1726 O O . GLY A 1 218 ? 12.863 11.129 -13.385 1.00 98.50 218 GLY A O 1
ATOM 1727 N N . ASN A 1 219 ? 11.819 9.441 -12.323 1.00 98.12 219 ASN A N 1
ATOM 1728 C CA . ASN A 1 219 ? 12.917 9.075 -11.413 1.00 98.12 219 ASN A CA 1
ATOM 1729 C C . ASN A 1 219 ? 13.759 7.885 -11.925 1.00 98.12 219 ASN A C 1
ATOM 1731 O O . ASN A 1 219 ? 14.422 7.198 -11.150 1.00 98.12 219 ASN A O 1
ATOM 1735 N N . GLY A 1 220 ? 13.689 7.598 -13.226 1.00 96.62 220 GLY A N 1
ATOM 1736 C CA . GLY A 1 220 ? 14.391 6.482 -13.851 1.00 96.62 220 GLY A CA 1
ATOM 1737 C C . GLY A 1 220 ? 15.891 6.717 -14.018 1.00 96.62 220 GLY A C 1
ATOM 1738 O O . GLY A 1 220 ? 16.411 7.827 -13.873 1.00 96.62 220 GLY A O 1
ATOM 1739 N N . SER A 1 221 ? 16.614 5.652 -14.368 1.00 95.50 221 SER A N 1
ATOM 1740 C CA . SER A 1 221 ? 18.042 5.754 -14.671 1.00 95.50 221 SER A CA 1
ATOM 1741 C C . SER A 1 221 ? 18.261 6.604 -15.921 1.00 95.50 221 SER A C 1
ATOM 1743 O O . SER A 1 221 ? 17.837 6.231 -17.014 1.00 95.50 221 SER A O 1
ATOM 1745 N N . GLY A 1 222 ? 19.015 7.700 -15.797 1.00 91.81 222 GLY A N 1
ATOM 1746 C CA . GLY A 1 222 ? 19.358 8.562 -16.936 1.00 91.81 222 GLY A CA 1
ATOM 1747 C C . GLY A 1 222 ? 20.156 7.863 -18.047 1.00 91.81 222 GLY A C 1
ATOM 1748 O O . GLY A 1 222 ? 20.251 8.392 -19.148 1.00 91.81 222 GLY A O 1
ATOM 1749 N N . ALA A 1 223 ? 20.717 6.677 -17.783 1.00 90.19 223 ALA A N 1
ATOM 1750 C CA . ALA A 1 223 ? 21.386 5.853 -18.790 1.00 90.19 223 ALA A CA 1
ATOM 1751 C C . ALA A 1 223 ? 20.420 4.995 -19.630 1.00 90.19 223 ALA A C 1
ATOM 1753 O O . ALA A 1 223 ? 20.856 4.400 -20.615 1.00 90.19 223 ALA A O 1
ATOM 1754 N N . ILE A 1 224 ? 19.153 4.884 -19.222 1.00 95.00 224 ILE A N 1
ATOM 1755 C CA . ILE A 1 224 ? 18.143 4.032 -19.857 1.00 95.00 224 ILE A CA 1
ATOM 1756 C C . ILE A 1 224 ? 16.974 4.900 -20.308 1.00 95.00 224 ILE A C 1
ATOM 1758 O O . ILE A 1 224 ? 16.767 5.081 -21.502 1.00 95.00 224 ILE A O 1
ATOM 1762 N N . ASP A 1 225 ? 16.228 5.436 -19.350 1.00 94.44 225 ASP A N 1
ATOM 1763 C CA . ASP A 1 225 ? 15.136 6.374 -19.562 1.00 94.44 225 ASP A CA 1
ATOM 1764 C C . ASP A 1 225 ? 14.802 7.019 -18.216 1.00 94.44 225 ASP A C 1
ATOM 1766 O O . ASP A 1 225 ? 14.681 6.323 -17.204 1.00 94.44 225 ASP A O 1
ATOM 1770 N N . LYS A 1 226 ? 14.652 8.342 -18.202 1.00 95.94 226 LYS A N 1
ATOM 1771 C CA . LYS A 1 226 ? 14.234 9.052 -16.996 1.00 95.94 226 LYS A CA 1
ATOM 1772 C C . LYS A 1 226 ? 12.748 8.866 -16.712 1.00 95.94 226 LYS A C 1
ATOM 1774 O O . LYS A 1 226 ? 12.398 8.814 -15.538 1.00 95.94 226 LYS A O 1
ATOM 1779 N N . ASP A 1 227 ? 11.884 8.734 -17.726 1.00 98.00 227 ASP A N 1
ATOM 1780 C CA . ASP A 1 227 ? 10.422 8.602 -17.556 1.00 98.00 227 ASP A CA 1
ATOM 1781 C C . ASP A 1 227 ? 10.024 7.179 -17.127 1.00 98.00 227 ASP A C 1
ATOM 1783 O O . ASP A 1 227 ? 9.186 6.513 -17.736 1.00 98.00 227 ASP A O 1
ATOM 1787 N N . ALA A 1 228 ? 10.673 6.691 -16.067 1.00 98.62 228 ALA A N 1
ATOM 1788 C CA . ALA A 1 228 ? 10.189 5.566 -15.292 1.00 98.62 228 ALA A CA 1
ATOM 1789 C C . ALA A 1 228 ? 8.906 5.965 -14.559 1.00 98.62 228 ALA A C 1
ATOM 1791 O O . ALA A 1 228 ? 8.757 7.126 -14.166 1.00 98.62 228 ALA A O 1
ATOM 1792 N N . ILE A 1 229 ? 7.991 5.012 -14.393 1.00 98.81 229 ILE A N 1
ATOM 1793 C CA . ILE A 1 229 ? 6.664 5.239 -13.814 1.00 98.81 229 ILE A CA 1
ATOM 1794 C C . ILE A 1 229 ? 6.378 4.137 -12.808 1.00 98.81 229 ILE A C 1
ATOM 1796 O O . ILE A 1 229 ? 6.469 2.958 -13.144 1.00 98.81 229 ILE A O 1
ATOM 1800 N N . GLU A 1 230 ? 5.957 4.531 -11.616 1.00 98.88 230 GLU A N 1
ATOM 1801 C CA . GLU A 1 230 ? 5.412 3.658 -10.583 1.00 98.88 230 GLU A CA 1
ATOM 1802 C C . GLU A 1 230 ? 3.939 4.001 -10.363 1.00 98.88 230 GLU A C 1
ATOM 1804 O O . GLU A 1 230 ? 3.537 5.167 -10.359 1.00 98.88 230 GLU A O 1
ATOM 1809 N N . SER A 1 231 ? 3.100 2.975 -10.248 1.00 98.94 231 SER A N 1
ATOM 1810 C CA . SER A 1 231 ? 1.651 3.145 -10.226 1.00 98.94 231 SER A CA 1
ATOM 1811 C C . SER A 1 231 ? 0.951 2.087 -9.387 1.00 98.94 231 SER A C 1
ATOM 1813 O O . SER A 1 231 ? 1.422 0.956 -9.231 1.00 98.94 231 SER A O 1
ATOM 1815 N N . VAL A 1 232 ? -0.231 2.458 -8.906 1.00 98.94 232 VAL A N 1
ATOM 1816 C CA . VAL A 1 232 ? -1.240 1.509 -8.432 1.00 98.94 232 VAL A CA 1
ATOM 1817 C C . VAL A 1 232 ? -2.294 1.380 -9.518 1.00 98.94 232 VAL A C 1
ATOM 1819 O O . VAL A 1 232 ? -2.689 2.382 -10.106 1.00 98.94 232 VAL A O 1
ATOM 1822 N N . ARG A 1 233 ? -2.759 0.170 -9.813 1.00 98.88 233 ARG A N 1
ATOM 1823 C CA . ARG A 1 233 ? -3.810 -0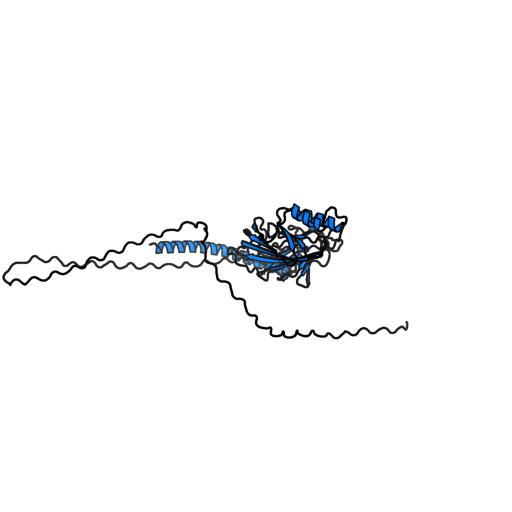.067 -10.814 1.00 98.88 233 ARG A CA 1
ATOM 1824 C C . ARG A 1 233 ? -4.900 -0.953 -10.238 1.00 98.88 233 ARG A C 1
ATOM 1826 O O . ARG A 1 233 ? -4.641 -1.692 -9.293 1.00 98.88 233 ARG A O 1
ATOM 1833 N N . ASN A 1 234 ? -6.100 -0.912 -10.810 1.00 98.75 234 ASN A N 1
ATOM 1834 C CA . ASN A 1 234 ? -7.168 -1.868 -10.501 1.00 98.75 234 ASN A CA 1
ATOM 1835 C C . ASN A 1 234 ? -7.501 -1.959 -9.001 1.00 98.75 234 ASN A C 1
ATOM 1837 O O . ASN A 1 234 ? -7.819 -3.039 -8.503 1.00 98.75 234 ASN A O 1
ATOM 1841 N N . PHE A 1 235 ? -7.400 -0.848 -8.264 1.00 98.88 235 PHE A N 1
ATOM 1842 C CA . PHE A 1 235 ? -7.758 -0.848 -6.850 1.00 98.88 235 PHE A CA 1
ATOM 1843 C C . PHE A 1 235 ? -9.256 -1.137 -6.700 1.00 98.88 235 PHE A C 1
ATOM 1845 O O . PHE A 1 235 ? -10.081 -0.527 -7.377 1.00 98.88 235 PHE A O 1
ATOM 1852 N N . ASN A 1 236 ? -9.628 -2.070 -5.825 1.00 98.81 236 ASN A N 1
ATOM 1853 C CA . ASN A 1 236 ? -11.029 -2.425 -5.587 1.00 98.81 236 ASN A CA 1
ATOM 1854 C C . ASN A 1 236 ? -11.720 -1.538 -4.535 1.00 98.81 236 ASN A C 1
ATOM 1856 O O . ASN A 1 236 ? -12.910 -1.720 -4.270 1.00 98.81 236 ASN A O 1
ATOM 1860 N N . GLY A 1 237 ? -10.981 -0.595 -3.943 1.00 98.75 237 GLY A N 1
ATOM 1861 C CA . GLY A 1 237 ? -11.501 0.454 -3.072 1.00 98.75 237 GLY A CA 1
ATOM 1862 C C . GLY A 1 237 ? -11.716 1.784 -3.789 1.00 98.75 237 GLY A C 1
ATOM 1863 O O . GLY A 1 237 ? -11.791 1.860 -5.015 1.00 98.75 237 GLY A O 1
ATOM 1864 N N . ARG A 1 238 ? -11.809 2.861 -3.008 1.00 98.88 238 ARG A N 1
ATOM 1865 C CA . ARG A 1 238 ? -12.014 4.222 -3.516 1.00 98.88 238 ARG A CA 1
ATOM 1866 C C . ARG A 1 238 ? -10.799 5.088 -3.220 1.00 98.88 238 ARG A C 1
ATOM 1868 O O . ARG A 1 238 ? -10.397 5.197 -2.069 1.00 98.88 238 ARG A O 1
ATOM 1875 N N . TYR A 1 239 ? -10.230 5.746 -4.222 1.00 98.94 239 TYR A N 1
ATOM 1876 C CA . TYR A 1 239 ? -9.207 6.755 -3.957 1.00 98.94 239 TYR A CA 1
ATOM 1877 C C . TYR A 1 239 ? -9.815 8.047 -3.415 1.00 98.94 239 TYR A C 1
ATOM 1879 O O . TYR A 1 239 ? -10.858 8.498 -3.886 1.00 98.94 239 TYR A O 1
ATOM 1887 N N . ILE A 1 240 ? -9.105 8.669 -2.478 1.00 98.94 240 ILE A N 1
ATOM 1888 C CA . ILE A 1 240 ? -9.339 10.031 -2.010 1.00 98.94 240 ILE A CA 1
ATOM 1889 C C . ILE A 1 240 ? -8.109 10.861 -2.410 1.00 98.94 240 ILE A C 1
ATOM 1891 O O . ILE A 1 240 ? -7.046 10.714 -1.795 1.00 98.94 240 ILE A O 1
ATOM 1895 N N . PRO A 1 241 ? -8.208 11.705 -3.454 1.00 98.94 241 PRO A N 1
ATOM 1896 C CA . PRO A 1 241 ? -7.102 12.555 -3.876 1.00 98.94 241 PRO A CA 1
ATOM 1897 C C . PRO A 1 241 ? -6.609 13.460 -2.746 1.00 98.94 241 PRO A C 1
ATOM 1899 O O . PRO A 1 241 ? -7.414 14.020 -1.994 1.00 98.94 241 PRO A O 1
ATOM 1902 N N . ILE A 1 242 ? -5.292 13.644 -2.665 1.00 98.94 242 ILE A N 1
ATOM 1903 C CA . ILE A 1 242 ? -4.681 14.663 -1.811 1.00 98.94 242 ILE A CA 1
ATOM 1904 C C . ILE A 1 242 ? -4.536 15.941 -2.638 1.00 98.94 242 ILE A C 1
ATOM 1906 O O . ILE A 1 242 ? -3.960 15.924 -3.728 1.00 98.94 242 ILE A O 1
ATOM 1910 N N . SER A 1 243 ? -5.061 17.052 -2.133 1.00 98.88 243 SER A N 1
ATOM 1911 C CA . SER A 1 243 ? -4.983 18.348 -2.800 1.00 98.88 243 SER A CA 1
ATOM 1912 C C . SER A 1 243 ? -3.526 18.759 -3.017 1.00 98.88 243 SER A C 1
ATOM 1914 O O . SER A 1 243 ? -2.698 18.673 -2.112 1.00 98.88 243 SER A O 1
ATOM 1916 N N . GLY A 1 244 ? -3.199 19.153 -4.248 1.00 98.75 244 GLY A N 1
ATOM 1917 C CA . GLY A 1 244 ? -1.841 19.522 -4.659 1.00 98.75 244 GLY A CA 1
ATOM 1918 C C . GLY A 1 244 ? -0.895 18.352 -4.964 1.00 98.75 244 GLY A C 1
ATOM 1919 O O . GLY A 1 244 ? 0.228 18.604 -5.404 1.00 98.75 244 GLY A O 1
ATOM 1920 N N . SER A 1 245 ? -1.305 17.095 -4.750 1.00 98.94 245 SER A N 1
ATOM 1921 C CA . SER A 1 245 ? -0.493 15.927 -5.118 1.00 98.94 245 SER A CA 1
ATOM 1922 C C . SER A 1 245 ? -0.304 15.829 -6.636 1.00 98.94 245 SER A C 1
ATOM 1924 O O . SER A 1 245 ? -1.184 16.188 -7.426 1.00 98.94 245 SER A O 1
ATOM 1926 N N . SER A 1 246 ? 0.855 15.314 -7.050 1.00 98.94 246 SER A N 1
ATOM 1927 C CA . SER A 1 246 ? 1.137 14.957 -8.443 1.00 98.94 246 SER A CA 1
ATOM 1928 C C . SER A 1 246 ? 0.312 13.759 -8.920 1.00 98.94 246 SER A C 1
ATOM 1930 O O . SER A 1 246 ? 0.089 13.622 -10.121 1.00 98.94 246 SER A O 1
ATOM 1932 N N . ILE A 1 247 ? -0.170 12.920 -7.998 1.00 98.94 247 ILE A N 1
ATOM 1933 C CA . ILE A 1 247 ? -0.843 11.658 -8.309 1.00 98.94 247 ILE A CA 1
ATOM 1934 C C . ILE A 1 247 ? -2.303 11.899 -8.669 1.00 98.94 247 ILE A C 1
ATOM 1936 O O . ILE A 1 247 ? -3.064 12.469 -7.884 1.00 98.94 247 ILE A O 1
ATOM 1940 N N . LYS A 1 248 ? -2.703 11.425 -9.850 1.00 98.88 248 LYS A N 1
ATOM 1941 C CA . LYS A 1 248 ? -4.065 11.535 -10.376 1.00 98.88 248 LYS A CA 1
ATOM 1942 C C . LYS A 1 248 ? -4.690 10.164 -10.552 1.00 98.88 248 LYS A C 1
ATOM 1944 O O . LYS A 1 248 ? -3.985 9.168 -10.694 1.00 98.88 248 LYS A O 1
ATOM 1949 N N . ILE A 1 249 ? -6.019 10.139 -10.523 1.00 98.88 249 ILE A N 1
ATOM 1950 C CA . ILE A 1 249 ? -6.806 8.943 -10.809 1.00 98.88 249 ILE A CA 1
ATOM 1951 C C . ILE A 1 249 ? -7.008 8.855 -12.322 1.00 98.88 249 ILE A C 1
ATOM 1953 O O . ILE A 1 249 ? -7.353 9.842 -12.967 1.00 98.88 249 ILE A O 1
ATOM 1957 N N . HIS A 1 250 ? -6.825 7.655 -12.848 1.00 98.88 250 HIS A N 1
ATOM 1958 C CA . HIS A 1 250 ? -6.916 7.285 -14.252 1.00 98.88 250 HIS A CA 1
ATOM 1959 C C . HIS A 1 250 ? -7.889 6.119 -14.433 1.00 98.88 250 HIS A C 1
ATOM 1961 O O . HIS A 1 250 ? -8.419 5.560 -13.465 1.00 98.88 250 HIS A O 1
ATOM 1967 N N . GLU A 1 251 ? -8.106 5.726 -15.686 1.00 98.06 251 GLU A N 1
ATOM 1968 C CA . GLU A 1 251 ? -8.935 4.576 -16.044 1.00 98.06 251 GLU A CA 1
ATOM 1969 C C . GLU A 1 251 ? -8.560 3.302 -15.274 1.00 98.06 251 GLU A C 1
ATOM 1971 O O . GLU A 1 251 ? -7.421 3.095 -14.835 1.00 98.06 251 GLU A O 1
ATOM 1976 N N . ASN A 1 252 ? -9.546 2.413 -15.133 1.00 98.12 252 ASN A N 1
ATOM 1977 C CA . ASN A 1 252 ? -9.414 1.155 -14.397 1.00 98.12 252 ASN A CA 1
ATOM 1978 C C . ASN A 1 252 ? -8.995 1.358 -12.933 1.00 98.12 252 ASN A C 1
ATOM 1980 O O . ASN A 1 252 ? -8.288 0.523 -12.370 1.00 98.12 252 ASN A O 1
ATOM 1984 N N . ASN A 1 253 ? -9.419 2.484 -12.344 1.00 98.50 253 ASN A N 1
ATOM 1985 C CA . ASN A 1 253 ? -9.073 2.909 -10.990 1.00 98.50 253 ASN A CA 1
ATOM 1986 C C . ASN A 1 253 ? -7.561 2.796 -10.747 1.00 98.50 253 ASN A C 1
ATOM 1988 O O . ASN A 1 253 ? -7.104 2.075 -9.856 1.00 98.50 253 ASN A O 1
ATOM 1992 N N . SER A 1 254 ? -6.791 3.454 -11.616 1.00 98.88 254 SER A N 1
ATOM 1993 C CA . SER A 1 254 ? -5.332 3.519 -11.523 1.00 98.88 254 SER A CA 1
ATOM 1994 C C . SER A 1 254 ? -4.892 4.865 -10.959 1.00 98.88 254 SER A C 1
ATOM 1996 O O . SER A 1 254 ? -5.571 5.863 -11.166 1.00 98.88 254 SER A O 1
ATOM 1998 N N . ALA A 1 255 ? -3.758 4.913 -10.269 1.00 98.94 255 ALA A N 1
ATOM 1999 C CA . ALA A 1 255 ? -3.200 6.125 -9.692 1.00 98.94 255 ALA A CA 1
ATOM 2000 C C . ALA A 1 255 ? -1.708 6.259 -10.020 1.00 98.94 255 ALA A C 1
ATOM 2002 O O . ALA A 1 255 ? -0.920 5.364 -9.705 1.00 98.94 255 ALA A O 1
ATOM 2003 N N . TYR A 1 256 ? -1.342 7.367 -10.667 1.00 98.94 256 TYR A N 1
ATOM 2004 C CA . TYR A 1 256 ? 0.036 7.744 -11.015 1.00 98.94 256 TYR A CA 1
ATOM 2005 C C . TYR A 1 256 ? 0.110 9.227 -11.423 1.00 98.94 256 TYR A C 1
ATOM 2007 O O . TYR A 1 256 ? -0.918 9.888 -11.586 1.00 98.94 256 TYR A O 1
ATOM 2015 N N . ALA A 1 257 ? 1.322 9.769 -11.564 1.00 98.88 257 ALA A N 1
ATOM 2016 C CA . ALA A 1 257 ? 1.540 11.145 -12.018 1.00 98.88 257 ALA A CA 1
ATOM 2017 C C . ALA A 1 257 ? 1.488 11.284 -13.554 1.00 98.88 257 ALA A C 1
ATOM 2019 O O . ALA A 1 257 ? 1.987 10.428 -14.288 1.00 98.88 257 ALA A O 1
ATOM 2020 N N . ASP A 1 258 ? 0.951 12.399 -14.056 1.00 98.75 258 ASP A N 1
ATOM 2021 C CA . ASP A 1 258 ? 0.831 12.676 -15.504 1.00 98.75 258 ASP A CA 1
ATOM 2022 C C . ASP A 1 258 ? 2.149 13.116 -16.158 1.00 98.75 258 ASP A C 1
ATOM 2024 O O . ASP A 1 258 ? 2.334 12.967 -17.366 1.00 98.75 258 ASP A O 1
ATOM 2028 N N . SER A 1 259 ? 3.072 13.638 -15.356 1.00 98.44 259 SER A N 1
ATOM 2029 C CA . SER A 1 259 ? 4.392 14.122 -15.757 1.00 98.44 259 SER A CA 1
ATOM 2030 C C . SER A 1 259 ? 5.406 13.866 -14.641 1.00 98.44 259 SER A C 1
ATOM 2032 O O . SER A 1 259 ? 5.054 13.323 -13.592 1.00 98.44 259 SER A O 1
ATOM 2034 N N . SER A 1 260 ? 6.665 14.264 -14.850 1.00 98.75 260 SER A N 1
ATOM 2035 C CA . SER A 1 260 ? 7.714 14.102 -13.839 1.00 98.75 260 SER A CA 1
ATOM 2036 C C . SER A 1 260 ? 7.311 14.732 -12.504 1.00 98.75 260 SER A C 1
ATOM 2038 O O . SER A 1 260 ? 6.945 15.907 -12.437 1.00 98.75 260 SER A O 1
ATOM 2040 N N . ASN A 1 261 ? 7.413 13.947 -11.433 1.00 98.75 261 ASN A N 1
ATOM 2041 C CA . ASN A 1 261 ? 7.417 14.426 -10.054 1.00 98.75 261 ASN A CA 1
ATOM 2042 C C . ASN A 1 261 ? 8.818 14.308 -9.422 1.00 98.75 261 ASN A C 1
ATOM 2044 O O . ASN A 1 261 ? 8.963 14.482 -8.215 1.00 98.75 261 ASN A O 1
ATOM 2048 N N . ALA A 1 262 ? 9.840 14.056 -10.247 1.00 98.62 262 ALA A N 1
ATOM 2049 C CA . ALA A 1 262 ? 11.210 13.811 -9.817 1.00 98.62 262 ALA A CA 1
ATOM 2050 C C . ALA A 1 262 ? 12.159 15.002 -10.017 1.00 98.62 262 ALA A C 1
ATOM 2052 O O . ALA A 1 262 ? 13.078 15.186 -9.219 1.00 98.62 262 ALA A O 1
ATOM 2053 N N . GLU A 1 263 ? 11.960 15.814 -11.064 1.00 98.44 263 GLU A N 1
ATOM 2054 C CA . GLU A 1 263 ? 12.873 16.905 -11.435 1.00 98.44 263 GLU A CA 1
ATOM 2055 C C . GLU A 1 263 ? 12.125 18.223 -11.677 1.00 98.44 263 GLU A C 1
ATOM 2057 O O . GLU A 1 263 ? 11.258 18.309 -12.552 1.00 98.44 263 GLU A O 1
ATOM 2062 N N . LYS A 1 264 ? 12.510 19.293 -10.964 1.00 98.56 264 LYS A N 1
ATOM 2063 C CA . LYS A 1 264 ? 11.941 20.643 -11.161 1.00 98.56 264 LYS A CA 1
ATOM 2064 C C . LYS A 1 264 ? 12.118 21.160 -12.588 1.00 98.56 264 LYS A C 1
ATOM 2066 O O . LYS A 1 264 ? 11.236 21.825 -13.124 1.00 98.56 264 LYS A O 1
ATOM 2071 N N . SER A 1 265 ? 13.236 20.817 -13.227 1.00 97.88 265 SER A N 1
ATOM 2072 C CA . SER A 1 265 ? 13.523 21.158 -14.626 1.00 97.88 265 SER A CA 1
ATOM 2073 C C . SER A 1 265 ? 12.550 20.522 -15.625 1.00 97.88 265 SER A C 1
ATOM 2075 O O . SER A 1 265 ? 12.459 20.997 -16.753 1.00 97.88 265 SER A O 1
ATOM 2077 N N . LEU A 1 266 ? 11.815 19.482 -15.218 1.00 97.38 266 LEU A N 1
ATOM 2078 C CA . LEU A 1 266 ? 10.796 18.793 -16.014 1.00 97.38 266 LEU A CA 1
ATOM 2079 C C . LEU A 1 266 ? 9.370 19.054 -15.496 1.00 97.38 266 LEU A C 1
ATOM 2081 O O . LEU A 1 266 ? 8.450 18.300 -15.807 1.00 97.38 266 LEU A O 1
ATOM 2085 N N . GLY A 1 267 ? 9.180 20.117 -14.708 1.00 97.69 267 GLY A N 1
ATOM 2086 C CA . GLY A 1 267 ? 7.867 20.567 -14.241 1.00 97.69 267 GLY A CA 1
ATOM 2087 C C . GLY A 1 267 ? 7.440 20.043 -12.869 1.00 97.69 267 GLY A C 1
ATOM 2088 O O . GLY A 1 267 ? 6.355 20.402 -12.412 1.00 97.69 267 GLY A O 1
ATOM 2089 N N . ALA A 1 268 ? 8.264 19.247 -12.179 1.00 98.69 268 ALA A N 1
ATOM 2090 C CA . ALA A 1 268 ? 7.952 18.839 -10.812 1.00 98.69 268 ALA A CA 1
ATOM 2091 C C . ALA A 1 268 ? 7.986 20.041 -9.851 1.00 98.69 268 ALA A C 1
ATOM 2093 O O . ALA A 1 268 ? 8.831 20.928 -9.961 1.00 98.69 268 ALA A O 1
ATOM 2094 N N . ARG A 1 269 ? 7.110 20.054 -8.843 1.00 98.69 269 ARG A N 1
ATOM 2095 C CA . ARG A 1 269 ? 7.140 21.078 -7.786 1.00 98.69 269 ARG A CA 1
ATOM 2096 C C . ARG A 1 269 ? 8.359 20.938 -6.867 1.00 98.69 269 ARG A C 1
ATOM 2098 O O . ARG A 1 269 ? 8.937 21.936 -6.437 1.00 98.69 269 ARG A O 1
ATOM 2105 N N . TRP A 1 270 ? 8.756 19.698 -6.601 1.00 98.75 270 TRP A N 1
ATOM 2106 C CA . TRP A 1 270 ? 9.916 19.321 -5.799 1.00 98.75 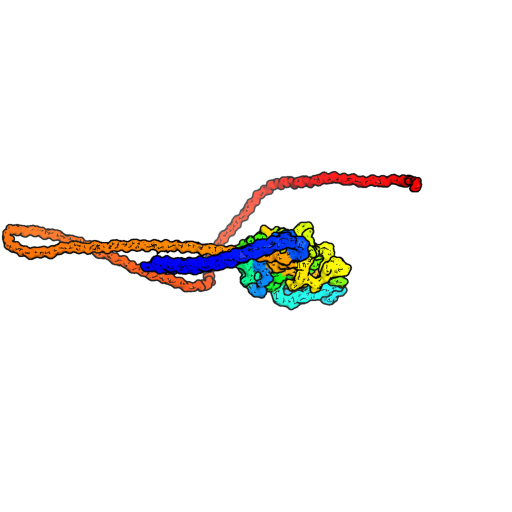270 TRP A CA 1
ATOM 2107 C C . TRP A 1 270 ? 10.725 18.254 -6.529 1.00 98.75 270 TRP A C 1
ATOM 2109 O O . TRP A 1 270 ? 10.161 17.449 -7.266 1.00 98.75 270 TRP A O 1
ATOM 2119 N N . ASN A 1 271 ? 12.037 18.247 -6.313 1.00 98.75 271 ASN A N 1
ATOM 2120 C CA . ASN A 1 271 ? 12.875 17.123 -6.701 1.00 98.75 271 ASN A CA 1
ATOM 2121 C C . ASN A 1 271 ? 12.590 15.930 -5.778 1.00 98.75 271 ASN A C 1
ATOM 2123 O O . ASN A 1 271 ? 12.231 16.139 -4.618 1.00 98.75 271 ASN A O 1
ATOM 2127 N N . THR A 1 272 ? 12.821 14.698 -6.245 1.00 98.62 272 THR A N 1
ATOM 2128 C CA . THR A 1 272 ? 12.578 13.465 -5.465 1.00 98.62 272 THR A CA 1
ATOM 2129 C C . THR A 1 272 ? 13.133 13.546 -4.039 1.00 98.62 272 THR A C 1
ATOM 2131 O O . THR A 1 272 ? 12.416 13.292 -3.079 1.00 98.62 272 THR A O 1
ATOM 2134 N N . SER A 1 273 ? 14.380 13.998 -3.867 1.00 98.19 273 SER A N 1
ATOM 2135 C CA . SER A 1 273 ? 15.045 14.070 -2.554 1.00 98.19 273 SER A CA 1
ATOM 2136 C C . SER A 1 273 ? 14.409 15.041 -1.552 1.00 98.19 273 SER A C 1
ATOM 2138 O O . SER A 1 273 ? 14.702 14.965 -0.361 1.00 98.19 273 SER A O 1
ATOM 2140 N N . GLU A 1 274 ? 13.557 15.960 -2.007 1.00 98.69 274 GLU A N 1
ATOM 2141 C CA . GLU A 1 274 ? 12.875 16.937 -1.155 1.00 98.69 274 GLU A CA 1
ATOM 2142 C C . GLU A 1 274 ? 11.523 16.412 -0.639 1.00 98.69 274 GLU A C 1
ATOM 2144 O O . GLU A 1 274 ? 11.001 16.937 0.348 1.00 98.69 274 GLU A O 1
ATOM 2149 N N . TRP A 1 275 ? 10.942 15.385 -1.274 1.00 98.75 275 TRP A N 1
ATOM 2150 C CA . TRP A 1 275 ? 9.607 14.882 -0.929 1.00 98.75 275 TRP A CA 1
ATOM 2151 C C . TRP A 1 275 ? 9.547 13.378 -0.645 1.00 98.75 275 TRP A C 1
ATOM 2153 O O . TRP A 1 275 ? 8.791 12.971 0.230 1.00 98.75 275 TRP A O 1
ATOM 2163 N N . ASP A 1 276 ? 10.331 12.552 -1.332 1.00 98.50 276 ASP A N 1
ATOM 2164 C CA . ASP A 1 276 ? 10.171 11.095 -1.348 1.00 98.50 276 ASP A CA 1
ATOM 2165 C C . ASP A 1 276 ? 10.911 10.406 -0.196 1.00 98.50 276 ASP A C 1
ATOM 2167 O O . ASP A 1 276 ? 11.840 9.617 -0.362 1.00 98.50 276 ASP A O 1
ATOM 2171 N N . THR A 1 277 ? 10.530 10.775 1.023 1.00 97.56 277 THR A N 1
ATOM 2172 C CA . THR A 1 277 ? 10.976 10.121 2.251 1.00 97.56 277 THR A CA 1
ATOM 2173 C C . THR A 1 277 ? 9.804 9.990 3.214 1.00 97.56 277 THR A C 1
ATOM 2175 O O . THR A 1 277 ? 8.855 10.778 3.195 1.00 97.56 277 THR A O 1
ATOM 2178 N N . THR A 1 278 ? 9.869 9.016 4.121 1.00 93.56 278 THR A N 1
ATOM 2179 C CA . THR A 1 278 ? 8.808 8.816 5.122 1.00 93.56 278 THR A CA 1
ATOM 2180 C C . THR A 1 278 ? 8.660 9.999 6.083 1.00 93.56 278 THR A C 1
ATOM 2182 O O . THR A 1 278 ? 7.591 10.172 6.662 1.00 93.56 278 THR A O 1
ATOM 2185 N N . SER A 1 279 ? 9.701 10.822 6.249 1.00 95.44 279 SER A N 1
ATOM 2186 C CA . SER A 1 279 ? 9.731 11.959 7.175 1.00 95.44 279 SER A CA 1
ATOM 2187 C C . SER A 1 279 ? 9.562 13.326 6.511 1.00 95.44 279 SER A C 1
ATOM 2189 O O . SER A 1 279 ? 9.423 14.319 7.229 1.00 95.44 279 SER A O 1
ATOM 2191 N N . SER A 1 280 ? 9.583 13.418 5.176 1.00 98.31 280 SER A N 1
ATOM 2192 C CA . SER A 1 280 ? 9.412 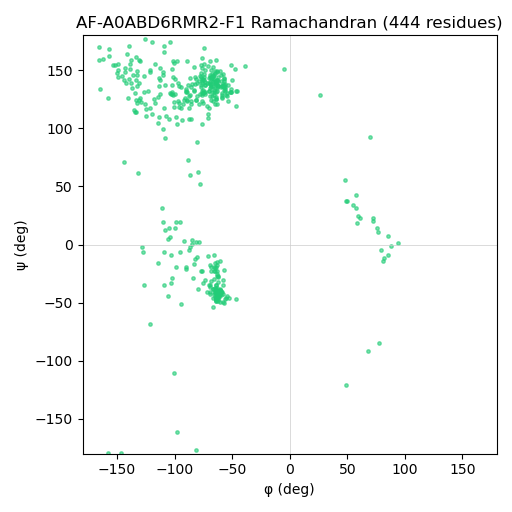14.707 4.503 1.00 98.31 280 SER A CA 1
ATOM 2193 C C . SER A 1 280 ? 8.004 15.257 4.753 1.00 98.31 280 SER A C 1
ATOM 2195 O O . SER A 1 280 ? 7.025 14.543 4.528 1.00 98.31 280 SER A O 1
ATOM 2197 N N . PRO A 1 281 ? 7.858 16.544 5.121 1.00 98.19 281 PRO A N 1
ATOM 2198 C CA . PRO A 1 281 ? 6.546 17.183 5.211 1.00 98.19 281 PRO A CA 1
ATOM 2199 C C . PRO A 1 281 ? 5.851 17.318 3.845 1.00 98.19 281 PRO A C 1
ATOM 2201 O O . PRO A 1 281 ? 4.678 17.686 3.793 1.00 98.1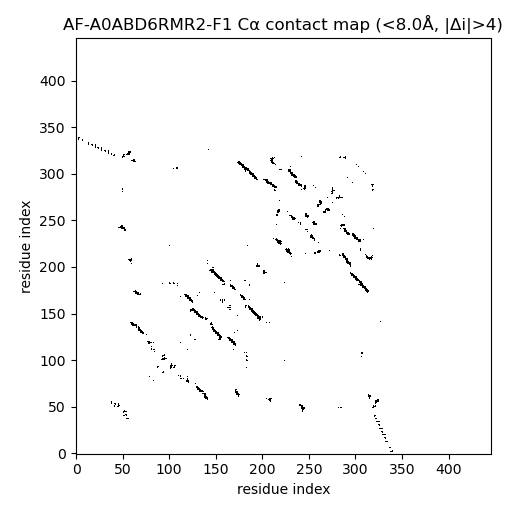9 281 PRO A O 1
ATOM 2204 N N . ASN A 1 282 ? 6.560 17.032 2.747 1.00 98.69 282 ASN A N 1
ATOM 2205 C CA . ASN A 1 282 ? 6.070 17.150 1.376 1.00 98.69 282 ASN A CA 1
ATOM 2206 C C . ASN A 1 282 ? 5.773 15.782 0.745 1.00 98.69 282 ASN A C 1
ATOM 2208 O O . ASN A 1 282 ? 5.431 15.719 -0.433 1.00 98.69 282 ASN A O 1
ATOM 2212 N N . ASN A 1 283 ? 5.888 14.684 1.497 1.00 98.62 283 ASN A N 1
ATOM 2213 C CA . ASN A 1 283 ? 5.730 13.324 0.973 1.00 98.62 283 ASN A CA 1
ATOM 2214 C C . ASN A 1 283 ? 4.326 13.008 0.426 1.00 98.62 283 ASN A C 1
ATOM 2216 O O . ASN A 1 283 ? 4.146 12.048 -0.324 1.00 98.62 283 ASN A O 1
ATOM 2220 N N . TRP A 1 284 ? 3.327 13.837 0.732 1.00 98.81 284 TRP A N 1
ATOM 2221 C CA . TRP A 1 284 ? 2.006 13.792 0.108 1.00 98.81 284 TRP A CA 1
ATOM 2222 C C . TRP A 1 284 ? 2.029 14.129 -1.387 1.00 98.81 284 TRP A C 1
ATOM 2224 O O . TRP A 1 284 ? 1.107 13.748 -2.104 1.00 98.81 284 TRP A O 1
ATOM 2234 N N . TYR A 1 285 ? 3.075 14.806 -1.874 1.00 98.94 285 TYR A N 1
ATOM 2235 C CA . TYR A 1 285 ? 3.201 15.217 -3.272 1.00 98.94 285 TYR A CA 1
ATOM 2236 C C . TYR A 1 285 ? 3.245 14.033 -4.249 1.00 98.94 285 TYR A C 1
ATOM 2238 O O . TYR A 1 285 ? 2.746 14.151 -5.365 1.00 98.94 285 TYR A O 1
ATOM 2246 N N . GLY A 1 286 ? 3.801 12.890 -3.847 1.00 98.88 286 GLY A N 1
ATOM 2247 C CA . GLY A 1 286 ? 3.806 11.651 -4.633 1.00 98.88 286 GLY A CA 1
ATOM 2248 C C . GLY A 1 286 ? 2.929 10.556 -4.031 1.00 98.88 286 GLY A C 1
ATOM 2249 O O . GLY A 1 286 ? 3.273 9.380 -4.136 1.00 98.88 286 GLY A O 1
ATOM 2250 N N . ALA A 1 287 ? 1.836 10.929 -3.355 1.00 98.94 287 ALA A N 1
ATOM 2251 C CA . ALA A 1 287 ? 0.942 9.982 -2.694 1.00 98.94 287 ALA A CA 1
ATOM 2252 C C . ALA A 1 287 ? -0.540 10.209 -3.023 1.00 98.94 287 ALA A C 1
ATOM 2254 O O . ALA A 1 287 ? -0.969 11.309 -3.386 1.00 98.94 287 ALA A O 1
ATOM 2255 N N . ILE A 1 288 ? -1.328 9.153 -2.832 1.00 98.94 288 ILE A N 1
ATOM 2256 C CA . ILE A 1 288 ? -2.792 9.166 -2.816 1.00 98.94 288 ILE A CA 1
ATOM 2257 C C . ILE A 1 288 ? -3.297 8.265 -1.681 1.00 98.94 288 ILE A C 1
ATOM 2259 O O . ILE A 1 288 ? -2.637 7.297 -1.301 1.00 98.94 288 ILE A O 1
ATOM 2263 N N . VAL A 1 289 ? -4.470 8.572 -1.123 1.00 98.94 289 VAL A N 1
ATOM 2264 C CA . VAL A 1 289 ? -5.090 7.737 -0.085 1.00 98.94 289 VAL A CA 1
ATOM 2265 C C . VAL A 1 289 ? -6.103 6.786 -0.713 1.00 98.94 289 VAL A C 1
ATOM 2267 O O . VAL A 1 289 ? -6.892 7.192 -1.562 1.00 98.94 289 VAL A O 1
ATOM 2270 N N . GLY A 1 290 ? -6.094 5.524 -0.286 1.00 98.94 290 GLY A N 1
ATOM 2271 C CA . GLY A 1 290 ? -7.135 4.547 -0.603 1.00 98.94 290 GLY A CA 1
ATOM 2272 C C . GLY A 1 290 ? -8.077 4.335 0.580 1.00 98.94 290 GLY A C 1
ATOM 2273 O O . GLY A 1 290 ? -7.628 4.074 1.689 1.00 98.94 290 GLY A O 1
ATOM 2274 N N . GLU A 1 291 ? -9.381 4.412 0.355 1.00 98.94 291 GLU A N 1
ATOM 2275 C CA . GLU A 1 291 ? -10.426 3.984 1.282 1.00 98.94 291 GLU A CA 1
ATOM 2276 C C . GLU A 1 291 ? -10.804 2.531 0.966 1.00 98.94 291 GLU A C 1
ATOM 2278 O O . GLU A 1 291 ? -11.197 2.200 -0.158 1.00 98.94 291 GLU A O 1
ATOM 2283 N N . ILE A 1 292 ? -10.652 1.648 1.955 1.00 98.88 292 ILE A N 1
ATOM 2284 C CA . ILE A 1 292 ? -11.009 0.230 1.843 1.00 98.88 292 ILE A CA 1
ATOM 2285 C C . ILE A 1 292 ? -12.534 0.094 1.738 1.00 98.88 292 ILE A C 1
ATOM 2287 O O . ILE A 1 292 ? -13.267 0.746 2.480 1.00 98.88 292 ILE A O 1
ATOM 2291 N N . THR A 1 293 ? -13.016 -0.790 0.863 1.00 98.75 293 THR A N 1
ATOM 2292 C CA . THR A 1 293 ? -14.457 -1.047 0.648 1.00 98.75 293 THR A CA 1
ATOM 2293 C C . THR A 1 293 ? -14.847 -2.525 0.759 1.00 98.75 293 THR A C 1
ATOM 2295 O O . THR A 1 293 ? -16.029 -2.855 0.689 1.00 98.75 293 THR A O 1
ATOM 2298 N N . GLN A 1 294 ? -13.867 -3.424 0.895 1.00 98.50 294 GLN A N 1
ATOM 2299 C CA . GLN A 1 294 ? -14.059 -4.876 0.899 1.00 98.50 294 GLN A CA 1
ATOM 2300 C C . GLN A 1 294 ? -13.109 -5.542 1.901 1.00 98.50 294 GLN A C 1
ATOM 2302 O O . GLN A 1 294 ? -12.016 -5.036 2.158 1.00 98.50 294 GLN A O 1
ATOM 2307 N N . SER A 1 295 ? -13.507 -6.700 2.441 1.00 98.31 295 SER A N 1
ATOM 2308 C CA . SER A 1 295 ? -12.674 -7.487 3.367 1.00 98.31 295 SER A CA 1
ATOM 2309 C C . SER A 1 295 ? -11.440 -8.102 2.694 1.00 98.31 295 SER A C 1
ATOM 2311 O O . SER A 1 295 ? -10.405 -8.261 3.335 1.00 98.31 295 SER A O 1
ATOM 2313 N N . GLU A 1 296 ? -11.540 -8.448 1.407 1.00 98.81 296 GLU A N 1
ATOM 2314 C CA . GLU A 1 296 ? -10.384 -8.766 0.566 1.00 98.81 296 GLU A CA 1
ATOM 2315 C C . GLU A 1 296 ? -10.037 -7.518 -0.249 1.00 98.81 296 GLU A C 1
ATOM 2317 O O . GLU A 1 296 ? -10.724 -7.162 -1.206 1.00 98.81 296 GLU A O 1
ATOM 2322 N N . ILE A 1 297 ? -8.976 -6.825 0.150 1.00 98.94 297 ILE A N 1
ATOM 2323 C CA . ILE A 1 297 ? -8.464 -5.664 -0.581 1.00 98.94 297 ILE A CA 1
ATOM 2324 C C . ILE A 1 297 ? -7.724 -6.179 -1.808 1.00 98.94 297 ILE A C 1
ATOM 2326 O O . ILE A 1 297 ? -7.013 -7.175 -1.710 1.00 98.94 297 ILE A O 1
ATOM 2330 N N . SER A 1 298 ? -7.848 -5.505 -2.949 1.00 98.94 298 SER A N 1
ATOM 2331 C CA . SER A 1 298 ? -7.082 -5.834 -4.143 1.00 98.94 298 SER A CA 1
ATOM 2332 C C . SER A 1 298 ? -6.651 -4.594 -4.905 1.00 98.94 298 SER A C 1
ATOM 2334 O O . SER A 1 298 ? -7.408 -3.637 -5.035 1.00 98.94 298 SER A O 1
ATOM 2336 N N . PHE A 1 299 ? -5.418 -4.615 -5.387 1.00 98.94 299 PHE A N 1
ATOM 2337 C CA . PHE A 1 299 ? -4.824 -3.620 -6.271 1.00 98.94 299 PHE A CA 1
ATOM 2338 C C . PHE A 1 299 ? -3.668 -4.274 -7.018 1.00 98.94 299 PHE A C 1
ATOM 2340 O O . PHE A 1 299 ? -3.211 -5.354 -6.653 1.00 98.94 299 PHE A O 1
ATOM 2347 N N . ASN A 1 300 ? -3.154 -3.609 -8.037 1.00 98.94 300 ASN A N 1
ATOM 2348 C CA . ASN A 1 300 ? -1.972 -4.032 -8.756 1.00 98.94 300 ASN A CA 1
ATOM 2349 C C . ASN A 1 300 ? -0.844 -3.035 -8.503 1.00 98.94 300 ASN A C 1
ATOM 2351 O O . ASN A 1 300 ? -1.031 -1.831 -8.673 1.00 98.94 300 ASN A O 1
ATOM 2355 N N . MET A 1 301 ? 0.324 -3.543 -8.119 1.00 98.88 301 MET A N 1
ATOM 2356 C CA . MET A 1 301 ? 1.575 -2.789 -8.154 1.00 98.88 301 MET A CA 1
ATOM 2357 C C . MET A 1 301 ? 2.092 -2.860 -9.587 1.00 98.88 301 MET A C 1
ATOM 2359 O O . MET A 1 301 ? 2.237 -3.963 -10.122 1.00 98.88 301 MET A O 1
ATOM 2363 N N . ALA A 1 302 ? 2.330 -1.717 -10.223 1.00 98.88 302 ALA A N 1
ATOM 2364 C CA . ALA A 1 302 ? 2.808 -1.702 -11.596 1.00 98.88 302 ALA A CA 1
ATOM 2365 C C . ALA A 1 302 ? 3.902 -0.664 -11.825 1.00 98.88 302 ALA A C 1
ATOM 2367 O O . ALA A 1 302 ? 3.793 0.476 -11.370 1.00 98.88 302 ALA A O 1
ATOM 2368 N N . SER A 1 303 ? 4.915 -1.059 -12.592 1.00 98.88 303 SER A N 1
ATOM 2369 C CA . SER A 1 303 ? 6.042 -0.212 -12.955 1.00 98.88 303 SER A CA 1
ATOM 2370 C C . SER A 1 303 ? 6.383 -0.284 -14.436 1.00 98.88 303 SER A C 1
ATOM 2372 O O . SER A 1 303 ? 6.045 -1.236 -15.148 1.00 98.88 303 SER A O 1
ATOM 2374 N N . SER A 1 304 ? 7.113 0.729 -14.882 1.00 98.81 304 SER A N 1
ATOM 2375 C CA . SER A 1 304 ? 7.783 0.768 -16.172 1.00 98.81 304 SER A CA 1
ATOM 2376 C C . SER A 1 304 ? 9.140 1.433 -15.999 1.00 98.81 304 SER A C 1
ATOM 2378 O O . SER A 1 304 ? 9.210 2.571 -15.547 1.00 98.81 304 SER A O 1
ATOM 2380 N N . LYS A 1 305 ? 10.202 0.754 -16.440 1.00 98.62 305 LYS A N 1
ATOM 2381 C CA . LYS A 1 305 ? 11.585 1.250 -16.502 1.00 98.62 305 LYS A CA 1
ATOM 2382 C C . LYS A 1 305 ? 12.188 1.683 -15.153 1.00 98.62 305 LYS A C 1
ATOM 2384 O O . LYS A 1 305 ? 13.129 2.474 -15.151 1.00 98.62 305 LYS A O 1
ATOM 2389 N N . SER A 1 306 ? 11.711 1.164 -14.023 1.00 98.56 306 SER A N 1
ATOM 2390 C CA . SER A 1 306 ? 12.189 1.589 -12.695 1.00 98.56 306 SER A CA 1
ATOM 2391 C C . SER A 1 306 ? 13.374 0.760 -12.177 1.00 98.56 306 SER A C 1
ATOM 2393 O O . SER A 1 306 ? 14.144 1.219 -11.335 1.00 98.56 306 SER A O 1
ATOM 2395 N N . GLY A 1 307 ? 13.579 -0.455 -12.691 1.00 98.25 307 GLY A N 1
ATOM 2396 C CA . GLY A 1 307 ? 14.587 -1.382 -12.185 1.00 98.25 307 GLY A CA 1
ATOM 2397 C C . GLY A 1 307 ? 14.100 -2.054 -10.904 1.00 98.25 307 GLY A C 1
ATOM 2398 O O . GLY A 1 307 ? 13.526 -3.138 -10.985 1.00 98.25 307 GLY A O 1
ATOM 2399 N N . ASN A 1 308 ? 14.305 -1.388 -9.761 1.00 96.81 308 ASN A N 1
ATOM 2400 C CA . ASN A 1 308 ? 13.805 -1.794 -8.444 1.00 96.81 308 ASN A CA 1
ATOM 2401 C C . ASN A 1 308 ? 12.678 -0.867 -8.010 1.00 96.81 308 ASN A C 1
ATOM 2403 O O . ASN A 1 308 ? 12.828 0.348 -8.097 1.00 96.81 308 ASN A O 1
ATOM 2407 N N . ILE A 1 309 ? 11.620 -1.439 -7.447 1.00 98.69 309 ILE A N 1
ATOM 2408 C CA . ILE A 1 309 ? 10.481 -0.681 -6.948 1.00 98.69 309 ILE A CA 1
ATOM 2409 C C . ILE A 1 309 ? 10.191 -1.114 -5.524 1.00 98.69 309 ILE A C 1
ATOM 2411 O O . ILE A 1 309 ? 9.951 -2.300 -5.282 1.00 98.69 309 ILE A O 1
ATOM 2415 N N . TRP A 1 310 ? 10.210 -0.164 -4.594 1.00 98.50 310 TRP A N 1
ATOM 2416 C CA . TRP A 1 310 ? 9.713 -0.382 -3.243 1.00 98.50 310 TRP A CA 1
ATOM 2417 C C . TRP A 1 310 ? 8.235 -0.039 -3.204 1.00 98.50 310 TRP A C 1
ATOM 2419 O O . TRP A 1 310 ? 7.847 1.074 -3.529 1.00 98.50 310 TRP A O 1
ATOM 2429 N N . PHE A 1 311 ? 7.407 -0.979 -2.76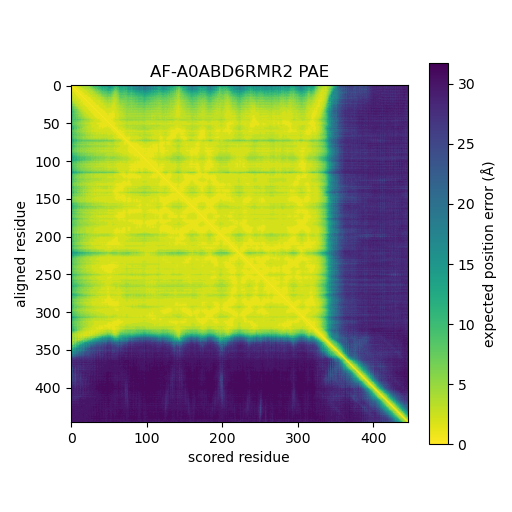6 1.00 98.62 311 PHE A N 1
ATOM 2430 C CA . PHE A 1 311 ? 5.989 -0.730 -2.586 1.00 98.62 311 PHE A CA 1
ATOM 2431 C C . PHE A 1 311 ? 5.589 -1.072 -1.161 1.00 98.62 311 PHE A C 1
ATOM 2433 O O . PHE A 1 311 ? 5.563 -2.244 -0.784 1.00 98.62 311 PHE A O 1
ATOM 2440 N N . ALA A 1 312 ? 5.258 -0.047 -0.381 1.00 98.38 312 ALA A N 1
ATOM 2441 C CA . ALA A 1 312 ? 4.769 -0.189 0.982 1.00 98.38 312 ALA A CA 1
ATOM 2442 C C . ALA A 1 312 ? 3.241 -0.053 1.022 1.00 98.38 312 ALA A C 1
ATOM 2444 O O . ALA A 1 312 ? 2.681 0.920 0.524 1.00 98.38 312 ALA A O 1
ATOM 2445 N N . PHE A 1 313 ? 2.568 -1.010 1.658 1.00 98.75 313 PHE A N 1
ATOM 2446 C CA . PHE A 1 313 ? 1.136 -0.971 1.936 1.00 98.75 313 PHE A CA 1
ATOM 2447 C C . PHE A 1 313 ? 0.924 -0.873 3.444 1.00 98.75 313 PHE A C 1
ATOM 2449 O O . PHE A 1 313 ? 1.192 -1.821 4.179 1.00 98.75 313 PHE A O 1
ATOM 2456 N N . ASN A 1 314 ? 0.458 0.282 3.916 1.00 98.81 314 ASN A N 1
ATOM 2457 C CA . ASN A 1 314 ? 0.264 0.559 5.339 1.00 98.81 314 ASN A CA 1
ATOM 2458 C C . ASN A 1 314 ? -0.763 1.685 5.555 1.00 98.81 314 ASN A C 1
ATOM 2460 O O . ASN A 1 314 ? -1.321 2.224 4.602 1.00 98.81 314 ASN A O 1
ATOM 2464 N N . SER A 1 315 ? -1.028 2.047 6.811 1.00 98.81 315 SER A N 1
ATOM 2465 C CA . SER A 1 315 ? -1.962 3.120 7.178 1.00 98.81 315 SER A CA 1
ATOM 2466 C C . SER A 1 315 ? -1.276 4.456 7.519 1.00 98.81 315 SER A C 1
ATOM 2468 O O . SER A 1 315 ? -1.912 5.329 8.121 1.00 98.81 315 SER A O 1
ATOM 2470 N N . ASN A 1 316 ? 0.014 4.629 7.194 1.00 98.56 316 ASN A N 1
ATOM 2471 C CA . ASN A 1 316 ? 0.762 5.875 7.415 1.00 98.56 316 ASN A CA 1
ATOM 2472 C C . ASN A 1 316 ? 0.438 6.896 6.317 1.00 98.56 316 ASN A C 1
ATOM 2474 O O . ASN A 1 316 ? 1.303 7.252 5.532 1.00 98.56 316 ASN A O 1
ATOM 2478 N N . ILE A 1 317 ? -0.823 7.317 6.215 1.00 98.69 317 ILE A N 1
ATOM 2479 C CA . ILE A 1 317 ? -1.268 8.249 5.172 1.00 98.69 317 ILE A CA 1
ATOM 2480 C C . ILE A 1 317 ? -0.494 9.573 5.230 1.00 98.69 317 ILE A C 1
ATOM 2482 O O . ILE A 1 317 ? -0.312 10.148 6.302 1.00 98.69 317 ILE A O 1
ATOM 2486 N N . ASN A 1 318 ? -0.085 10.071 4.063 1.00 98.75 318 ASN A N 1
ATOM 2487 C CA . ASN A 1 318 ? 0.719 11.294 3.958 1.00 98.75 318 ASN A CA 1
ATOM 2488 C C . ASN A 1 318 ? -0.120 12.586 4.050 1.00 98.75 318 ASN A C 1
ATOM 2490 O O . ASN A 1 318 ? 0.430 13.680 4.157 1.00 98.75 318 ASN A O 1
ATOM 2494 N N . ALA A 1 319 ? -1.452 12.478 3.991 1.00 98.69 319 ALA A N 1
ATOM 2495 C CA . ALA A 1 319 ? -2.341 13.633 4.032 1.00 98.69 319 ALA A CA 1
ATOM 2496 C C . ALA A 1 319 ? -2.348 14.324 5.408 1.00 98.69 319 ALA A C 1
ATOM 2498 O O . ALA A 1 319 ? -2.385 13.686 6.461 1.00 98.69 319 ALA A O 1
ATOM 2499 N N . ILE A 1 320 ? -2.375 15.653 5.383 1.00 98.56 320 ILE A N 1
ATOM 2500 C CA . ILE A 1 320 ? -2.380 16.527 6.554 1.00 98.56 320 ILE A CA 1
ATOM 2501 C C . ILE A 1 320 ? -3.784 16.574 7.167 1.00 98.56 320 ILE A C 1
ATOM 2503 O O . ILE A 1 320 ? -4.794 16.564 6.462 1.00 98.56 320 ILE A O 1
ATOM 2507 N N . GLY A 1 321 ? -3.845 16.672 8.497 1.00 97.25 321 GLY A N 1
ATOM 2508 C CA . GLY A 1 321 ? -5.081 17.007 9.206 1.00 97.25 321 GLY A CA 1
ATOM 2509 C C . GLY A 1 321 ? -6.132 15.899 9.222 1.00 97.25 321 GLY A C 1
ATOM 2510 O O . GLY A 1 321 ? -7.306 16.195 9.407 1.00 97.25 321 GLY A O 1
ATOM 2511 N N . VAL A 1 322 ? -5.737 14.635 9.036 1.00 98.38 322 VAL A N 1
ATOM 2512 C CA . VAL A 1 322 ? -6.654 13.488 9.117 1.00 98.38 322 VAL A CA 1
ATOM 2513 C C . VAL A 1 322 ? -6.750 12.992 10.567 1.00 98.38 322 VAL A C 1
ATOM 2515 O O . VAL A 1 322 ? -5.790 12.402 11.075 1.00 98.38 322 VAL A O 1
ATOM 2518 N N . PRO A 1 323 ? -7.878 13.207 11.270 1.00 97.69 323 PRO A N 1
ATOM 2519 C CA . PRO A 1 323 ? -8.006 12.789 12.659 1.00 97.69 323 PRO A CA 1
ATOM 2520 C C . PRO A 1 323 ? -8.171 11.271 12.779 1.00 97.69 323 PRO A C 1
ATOM 2522 O O . PRO A 1 323 ? -8.766 10.618 11.922 1.00 97.69 323 PRO A O 1
ATOM 2525 N N . THR A 1 324 ? -7.694 10.704 13.888 1.00 95.75 324 THR A N 1
ATOM 2526 C CA . THR A 1 324 ? -8.012 9.316 14.261 1.00 95.75 324 THR A CA 1
ATOM 2527 C C . THR A 1 324 ? -9.424 9.259 14.836 1.00 95.75 324 THR A C 1
ATOM 2529 O O . THR A 1 324 ? -9.788 10.114 15.642 1.00 95.75 324 THR A O 1
ATOM 2532 N N . LYS A 1 325 ? -10.222 8.267 14.432 1.00 91.50 325 LYS A N 1
ATOM 2533 C CA . LYS A 1 325 ? -11.572 8.054 14.959 1.00 91.50 325 LYS A CA 1
ATOM 2534 C C . LYS A 1 325 ? -11.501 7.514 16.400 1.00 91.50 325 LYS A C 1
ATOM 2536 O O . LYS A 1 325 ? -10.950 6.429 16.594 1.00 91.50 325 LYS A O 1
ATOM 2541 N N . PRO A 1 326 ? -12.050 8.219 17.408 1.00 92.31 326 PRO A N 1
ATOM 2542 C CA . PRO A 1 326 ? -12.098 7.713 18.778 1.00 92.31 326 PRO A CA 1
ATOM 2543 C C . PRO A 1 326 ? -13.006 6.483 18.886 1.00 92.31 326 PRO A C 1
ATOM 2545 O O . PRO A 1 326 ? -14.033 6.399 18.209 1.00 92.31 326 PRO A O 1
ATOM 2548 N N . VAL A 1 327 ? -12.651 5.545 19.763 1.00 92.38 327 VAL A N 1
ATOM 2549 C CA . VAL A 1 327 ? -13.424 4.319 20.010 1.00 92.38 327 VAL A CA 1
ATOM 2550 C C . VAL A 1 327 ? -14.233 4.501 21.289 1.00 92.38 327 VAL A C 1
ATOM 2552 O O . VAL A 1 327 ? -13.668 4.782 22.345 1.00 92.38 327 VAL A O 1
ATOM 2555 N N . ALA A 1 328 ? -15.555 4.364 21.195 1.00 90.00 328 ALA A N 1
ATOM 2556 C CA . ALA A 1 328 ? -16.422 4.456 22.363 1.00 90.00 328 ALA A CA 1
ATOM 2557 C C . ALA A 1 328 ? -16.193 3.251 23.296 1.00 90.00 328 ALA A C 1
ATOM 2559 O O . ALA A 1 328 ? -16.122 2.117 22.811 1.00 90.00 328 ALA A O 1
ATOM 2560 N N . PRO A 1 329 ? -16.092 3.457 24.621 1.00 90.50 329 PRO A N 1
ATOM 2561 C CA . PRO A 1 329 ? -15.996 2.349 25.560 1.00 90.50 329 PRO A CA 1
ATOM 2562 C C . PRO A 1 329 ? -17.318 1.574 25.611 1.00 90.50 329 PRO A C 1
ATOM 2564 O O . PRO A 1 329 ? -18.396 2.134 25.415 1.00 90.50 329 PRO A O 1
ATOM 2567 N N . THR A 1 330 ? -17.238 0.276 25.901 1.00 89.38 330 THR A N 1
ATOM 2568 C CA . THR A 1 330 ? -18.422 -0.578 26.072 1.00 89.38 330 THR A CA 1
ATOM 2569 C C . THR A 1 330 ? -18.858 -0.558 27.533 1.00 89.38 330 THR A C 1
ATOM 2571 O O . THR A 1 330 ? -18.027 -0.738 28.424 1.00 89.38 330 THR A O 1
ATOM 2574 N N . ALA A 1 331 ? -20.149 -0.330 27.782 1.00 89.12 331 ALA A N 1
ATOM 2575 C CA . ALA A 1 331 ? -20.700 -0.382 29.132 1.00 89.12 331 ALA A CA 1
ATOM 2576 C C . ALA A 1 331 ? -20.588 -1.811 29.698 1.00 89.12 331 ALA A C 1
ATOM 2578 O O . ALA A 1 331 ? -20.841 -2.771 28.966 1.00 89.12 331 ALA A O 1
ATOM 2579 N N . PRO A 1 332 ? -20.218 -1.981 30.979 1.00 87.19 332 PRO A N 1
ATOM 2580 C CA . PRO A 1 332 ? -20.144 -3.303 31.578 1.00 87.19 332 PRO A CA 1
ATOM 2581 C C . PRO A 1 332 ? -21.532 -3.936 31.689 1.00 87.19 332 PRO A C 1
ATOM 2583 O O . PRO A 1 332 ? -22.507 -3.277 32.049 1.00 87.19 332 PRO A O 1
ATOM 2586 N N . THR A 1 333 ? -21.611 -5.237 31.421 1.00 87.00 333 THR A N 1
ATOM 2587 C CA . THR A 1 333 ? -22.830 -6.022 31.636 1.00 87.00 333 THR A CA 1
ATOM 2588 C C . THR A 1 333 ? -23.113 -6.135 33.132 1.00 87.00 333 THR A C 1
ATOM 2590 O O . THR A 1 333 ? -22.217 -6.482 33.905 1.00 87.00 333 THR A O 1
ATOM 2593 N N . GLN A 1 334 ? -24.352 -5.854 33.544 1.00 83.81 334 GLN A N 1
ATOM 2594 C CA . GLN A 1 334 ? -24.771 -6.049 34.933 1.00 83.81 334 GLN A CA 1
ATOM 2595 C C . GLN A 1 334 ? -24.674 -7.534 35.319 1.00 83.81 334 GLN A C 1
ATOM 2597 O O . GLN A 1 334 ? -25.088 -8.387 34.529 1.00 83.81 334 GLN A O 1
ATOM 2602 N N . PRO A 1 335 ? -24.144 -7.861 36.512 1.00 84.69 335 PRO A N 1
ATOM 2603 C CA . PRO A 1 335 ? -24.069 -9.238 36.975 1.00 84.69 335 PRO A CA 1
ATOM 2604 C C . PRO A 1 335 ? -25.471 -9.783 37.264 1.00 84.69 335 PRO A C 1
ATOM 2606 O O . PRO A 1 335 ? -26.338 -9.074 37.778 1.00 84.69 335 PRO A O 1
ATOM 2609 N N . MET A 1 336 ? -25.678 -11.065 36.968 1.00 82.44 336 MET A N 1
ATOM 2610 C CA . MET A 1 336 ? -26.869 -11.788 37.399 1.00 82.44 336 MET A CA 1
ATOM 2611 C C . MET A 1 336 ? -26.620 -12.334 38.808 1.00 82.44 336 MET A C 1
ATOM 2613 O O . MET A 1 336 ? -25.665 -13.078 39.016 1.00 82.44 336 MET A O 1
ATOM 2617 N N . TYR A 1 337 ? -27.447 -11.941 39.778 1.00 83.19 337 TYR A N 1
ATOM 2618 C CA . TYR A 1 337 ? -27.307 -12.393 41.164 1.00 83.19 337 TYR A CA 1
ATOM 2619 C C . TYR A 1 337 ? -28.070 -13.695 41.406 1.00 83.19 337 TYR A C 1
ATOM 2621 O O . TYR A 1 337 ? -29.223 -13.837 40.996 1.00 83.19 337 TYR A O 1
ATOM 2629 N N . GLU A 1 338 ? -27.448 -14.626 42.124 1.00 77.81 338 GLU A N 1
ATOM 2630 C CA . GLU A 1 338 ? -28.098 -15.858 42.568 1.00 77.81 338 GLU A CA 1
ATOM 2631 C C . GLU A 1 338 ? -28.974 -15.594 43.798 1.00 77.81 338 GLU A C 1
ATOM 2633 O O . GLU A 1 338 ? -28.605 -14.830 44.693 1.00 77.81 338 GLU A O 1
ATOM 2638 N N . THR A 1 339 ? -30.147 -16.222 43.855 1.00 76.94 339 THR A N 1
ATOM 2639 C CA . THR A 1 339 ? -31.079 -16.077 44.980 1.00 76.94 339 THR A CA 1
ATOM 2640 C C . THR A 1 339 ? -30.785 -17.131 46.043 1.00 76.94 339 THR A C 1
ATOM 2642 O O . THR A 1 339 ? -30.607 -18.306 45.726 1.00 76.94 339 THR A O 1
ATOM 2645 N N . GLU A 1 340 ? -30.738 -16.736 47.315 1.00 73.94 340 GLU A N 1
ATOM 2646 C CA . GLU A 1 340 ? -30.575 -17.693 48.411 1.00 73.94 340 GLU A CA 1
ATOM 2647 C C . GLU A 1 340 ? -31.794 -18.607 48.532 1.00 73.94 340 GLU A C 1
ATOM 2649 O O . GLU A 1 340 ? -32.940 -18.155 48.476 1.00 73.94 340 GLU A O 1
ATOM 2654 N N . LYS A 1 341 ? -31.540 -19.903 48.732 1.00 75.25 341 LYS A N 1
ATOM 2655 C CA . LYS A 1 341 ? -32.598 -20.869 49.016 1.00 75.25 341 LYS A CA 1
ATOM 2656 C C . LYS A 1 341 ? -33.063 -20.677 50.469 1.00 75.25 341 LYS A C 1
ATOM 2658 O O . LYS A 1 341 ? -32.204 -20.581 51.350 1.00 75.25 341 LYS A O 1
ATOM 2663 N N . PRO A 1 342 ? -34.378 -20.615 50.743 1.00 72.12 342 PRO A N 1
ATOM 2664 C CA . PRO A 1 342 ? -34.881 -20.555 52.111 1.00 72.12 342 PRO A CA 1
ATOM 2665 C C . PRO A 1 342 ? -34.390 -21.760 52.918 1.00 72.12 342 PRO A C 1
ATOM 2667 O O . PRO A 1 342 ? -34.312 -22.867 52.384 1.00 72.12 342 PRO A O 1
ATOM 2670 N N . LEU A 1 343 ? -34.076 -21.546 54.196 1.00 65.56 343 LEU A N 1
ATOM 2671 C CA . LEU A 1 343 ? -33.806 -22.648 55.117 1.00 65.56 343 LEU A CA 1
ATOM 2672 C C . LEU A 1 343 ? -35.085 -23.468 55.299 1.00 65.56 343 LEU A C 1
ATOM 2674 O O . LEU A 1 343 ? -36.162 -22.901 55.501 1.00 65.56 343 LEU A O 1
ATOM 2678 N N . GLU A 1 344 ? -34.965 -24.792 55.238 1.00 70.19 344 GLU A N 1
ATOM 2679 C CA . GLU A 1 344 ? -36.070 -25.669 55.613 1.00 70.19 344 GLU A CA 1
ATOM 2680 C C . GLU A 1 344 ? -36.384 -25.480 57.105 1.00 70.19 344 GLU A C 1
ATOM 2682 O O . GLU A 1 344 ? -35.463 -25.316 57.915 1.00 70.19 344 GLU A O 1
ATOM 2687 N N . PRO A 1 345 ? -37.674 -25.443 57.486 1.00 63.91 345 PRO A N 1
ATOM 2688 C CA . PRO A 1 345 ? -38.052 -25.319 58.883 1.00 63.91 345 PRO A CA 1
ATOM 2689 C C . PRO A 1 345 ? -37.481 -26.498 59.670 1.00 63.91 345 PRO A C 1
ATOM 2691 O O . PRO A 1 345 ? -37.479 -27.634 59.194 1.00 63.91 345 PRO A O 1
ATOM 2694 N N . ALA A 1 346 ? -36.999 -26.220 60.883 1.00 61.78 346 ALA A N 1
ATOM 2695 C CA . ALA A 1 346 ? -36.496 -27.265 61.761 1.00 61.78 346 ALA A CA 1
ATOM 2696 C C . ALA A 1 346 ? -37.569 -28.358 61.939 1.00 61.78 346 ALA A C 1
ATOM 2698 O O . ALA A 1 346 ? -38.748 -28.021 62.109 1.00 61.78 346 ALA A O 1
ATOM 2699 N N . PRO A 1 347 ? -37.190 -29.649 61.904 1.00 63.22 347 PRO A N 1
ATOM 2700 C CA . PRO A 1 347 ? -38.131 -30.725 62.156 1.00 63.22 347 PRO A CA 1
ATOM 2701 C C . PRO A 1 347 ? -38.780 -30.517 63.526 1.00 63.22 347 PRO A C 1
ATOM 2703 O O . PRO A 1 347 ? -38.105 -30.225 64.517 1.00 63.22 347 PRO A O 1
ATOM 2706 N N . VAL A 1 348 ? -40.107 -30.628 63.564 1.00 70.38 348 VAL A N 1
ATOM 2707 C CA . VAL A 1 348 ? -40.878 -30.523 64.805 1.00 70.38 348 VAL A CA 1
ATOM 2708 C C . VAL A 1 348 ? -40.383 -31.613 65.752 1.00 70.38 348 VAL A C 1
ATOM 2710 O O . VAL A 1 348 ? -40.312 -32.779 65.362 1.00 70.38 348 VAL A O 1
ATOM 2713 N N . ALA A 1 349 ? -40.011 -31.231 66.978 1.00 58.25 349 ALA A N 1
ATOM 2714 C CA . ALA A 1 349 ? -39.563 -32.186 67.982 1.00 58.25 349 ALA A CA 1
ATOM 2715 C C . ALA A 1 349 ? -40.640 -33.271 68.170 1.00 58.25 349 ALA A C 1
ATOM 2717 O O . ALA A 1 349 ? -41.816 -32.921 68.328 1.00 58.25 349 ALA A O 1
ATOM 2718 N N . PRO A 1 350 ? -40.279 -34.567 68.134 1.00 56.94 350 PRO A N 1
ATOM 2719 C CA . PRO A 1 350 ? -41.243 -35.626 68.377 1.00 56.94 350 PRO A CA 1
ATOM 2720 C C . PRO A 1 350 ? -41.849 -35.441 69.770 1.00 56.94 350 PRO A C 1
ATOM 2722 O O . PRO A 1 350 ? -41.137 -35.253 70.758 1.00 56.94 350 PRO A O 1
ATOM 2725 N N . ASN A 1 351 ? -43.179 -35.452 69.830 1.00 57.56 351 ASN A N 1
ATOM 2726 C CA . ASN A 1 351 ? -43.906 -35.428 71.087 1.00 57.56 351 ASN A CA 1
ATOM 2727 C C . ASN A 1 351 ? -43.816 -36.829 71.699 1.00 57.56 351 ASN A C 1
ATOM 2729 O O . ASN A 1 351 ? -44.471 -37.753 71.219 1.00 57.56 351 ASN A O 1
ATOM 2733 N N . TYR A 1 352 ? -42.965 -36.994 72.707 1.00 62.25 352 TYR A N 1
ATOM 2734 C CA . TYR A 1 352 ? -42.886 -38.238 73.464 1.00 62.25 352 TYR A CA 1
ATOM 2735 C C . TYR A 1 352 ? -44.078 -38.311 74.424 1.00 62.25 352 TYR A C 1
ATOM 2737 O O . TYR A 1 352 ? -44.358 -37.348 75.141 1.00 62.25 352 TYR A O 1
ATOM 2745 N N . GLU A 1 353 ? -44.794 -39.438 74.431 1.00 61.44 353 GLU A N 1
ATOM 2746 C CA . GLU A 1 353 ? -45.803 -39.701 75.458 1.00 61.44 353 GLU A CA 1
ATOM 2747 C C . GLU A 1 353 ? -45.143 -39.661 76.844 1.00 61.44 353 GLU A C 1
ATOM 2749 O O . GLU A 1 353 ? -44.045 -40.185 77.038 1.00 61.44 353 GLU A O 1
ATOM 2754 N N . ASN A 1 354 ? -45.804 -39.014 77.809 1.00 59.09 354 ASN A N 1
ATOM 2755 C CA . ASN A 1 354 ? -45.362 -39.042 79.202 1.00 59.09 354 ASN A CA 1
ATOM 2756 C C . ASN A 1 354 ? -45.304 -40.496 79.689 1.00 59.09 354 ASN A C 1
ATOM 2758 O O . ASN A 1 354 ? -46.225 -41.266 79.410 1.00 59.09 354 ASN A O 1
ATOM 2762 N N . GLU A 1 355 ? -44.258 -40.849 80.445 1.00 52.91 355 GLU A N 1
ATOM 2763 C CA . GLU A 1 355 ? -44.138 -42.185 81.035 1.00 52.91 355 GLU A CA 1
ATOM 2764 C C . GLU A 1 355 ? -45.428 -42.563 81.791 1.00 52.91 355 GLU A C 1
ATOM 2766 O O . GLU A 1 355 ? -45.942 -41.758 82.581 1.00 52.91 355 GLU A O 1
ATOM 2771 N N . PRO A 1 356 ? -45.980 -43.770 81.558 1.00 54.06 356 PRO A N 1
ATOM 2772 C CA . PRO A 1 356 ? -47.204 -44.199 82.212 1.00 54.06 356 PRO A CA 1
ATOM 2773 C C . PRO A 1 356 ? -47.001 -44.269 83.727 1.00 54.06 356 PRO A C 1
ATOM 2775 O O . PRO A 1 356 ? -45.994 -44.766 84.233 1.00 54.06 356 PRO A O 1
ATOM 2778 N N . THR A 1 357 ? -47.993 -43.780 84.467 1.00 52.81 357 THR A N 1
ATOM 2779 C CA . THR A 1 357 ? -48.007 -43.866 85.929 1.00 52.81 357 THR A CA 1
ATOM 2780 C C . THR A 1 357 ? -48.099 -45.335 86.370 1.00 52.81 357 THR A C 1
ATOM 2782 O O . THR A 1 357 ? -48.850 -46.107 85.770 1.00 52.81 357 THR A O 1
ATOM 2785 N N . PRO A 1 358 ? -47.343 -45.753 87.406 1.00 48.56 358 PRO A N 1
ATOM 2786 C CA . PRO A 1 358 ? -47.267 -47.156 87.807 1.00 48.56 358 PRO A CA 1
ATOM 2787 C C . PRO A 1 358 ? -48.639 -47.692 88.258 1.00 48.56 358 PRO A C 1
ATOM 2789 O O . PRO A 1 358 ? -49.344 -47.010 89.009 1.00 48.56 358 PRO A O 1
ATOM 2792 N N . PRO A 1 359 ? -49.035 -48.909 87.835 1.00 49.56 359 PRO A N 1
ATOM 2793 C CA . PRO A 1 359 ? -50.382 -49.414 88.062 1.00 49.56 359 PRO A CA 1
ATOM 2794 C C . PRO A 1 359 ? -50.617 -49.817 89.523 1.00 49.56 359 PRO A C 1
ATOM 2796 O O . PRO A 1 359 ? -49.805 -50.496 90.157 1.00 49.56 359 PRO A O 1
ATOM 2799 N N . VAL A 1 360 ? -51.788 -49.439 90.037 1.00 45.75 360 VAL A N 1
ATOM 2800 C CA . VAL A 1 360 ? -52.345 -49.917 91.308 1.00 45.75 360 VAL A CA 1
ATOM 2801 C C . VAL A 1 360 ? -53.043 -51.261 91.070 1.00 45.75 360 VAL A C 1
ATOM 2803 O O . VAL A 1 360 ? -53.811 -51.412 90.124 1.00 45.75 360 VAL A O 1
ATOM 2806 N N . LYS A 1 361 ? -52.771 -52.248 91.933 1.00 43.16 361 LYS A N 1
ATOM 2807 C CA . LYS A 1 361 ? -53.344 -53.603 91.866 1.00 43.16 361 LYS A CA 1
ATOM 2808 C C . LYS A 1 361 ? -54.817 -53.640 92.289 1.00 43.16 361 LYS A C 1
ATOM 2810 O O . LYS A 1 361 ? -55.155 -53.109 93.343 1.00 43.16 361 LYS A O 1
ATOM 2815 N N . THR A 1 362 ? -55.646 -54.382 91.554 1.00 36.66 362 THR A N 1
ATOM 2816 C CA . THR A 1 362 ? -56.812 -55.158 92.049 1.00 36.66 362 THR A CA 1
ATOM 2817 C C . THR A 1 362 ? -57.278 -56.151 90.953 1.00 36.66 362 THR A C 1
ATOM 2819 O O . THR A 1 362 ? -56.854 -55.993 89.809 1.00 36.66 362 THR A O 1
ATOM 2822 N N . PRO A 1 363 ? -58.007 -57.238 91.295 1.00 49.09 363 PRO A N 1
ATOM 2823 C CA . PRO A 1 363 ? -57.755 -58.592 90.783 1.00 49.09 363 PRO A CA 1
ATOM 2824 C C . PRO A 1 363 ? -58.810 -59.120 89.791 1.00 49.09 363 PRO A C 1
ATOM 2826 O O . PRO A 1 363 ? -59.930 -58.623 89.737 1.00 49.09 363 PRO A O 1
ATOM 2829 N N . ASP A 1 364 ? -58.420 -60.201 89.107 1.00 49.69 364 ASP A N 1
ATOM 2830 C CA . ASP A 1 364 ? -59.210 -61.157 88.312 1.00 49.69 364 ASP A CA 1
ATOM 2831 C C . ASP A 1 364 ? -59.828 -60.689 86.978 1.00 49.69 364 ASP A C 1
ATOM 2833 O O . ASP A 1 364 ? -60.989 -60.297 86.883 1.00 49.69 364 ASP A O 1
ATOM 2837 N N . GLN A 1 365 ? -59.068 -60.902 85.895 1.00 43.28 365 GLN A N 1
ATOM 2838 C CA . GLN A 1 365 ? -59.588 -61.202 84.553 1.00 43.28 365 GLN A CA 1
ATOM 2839 C C . GLN A 1 365 ? -58.656 -62.216 83.857 1.00 43.28 365 GLN A C 1
ATOM 2841 O O . GLN A 1 365 ? -57.457 -62.220 84.140 1.00 43.28 365 GLN A O 1
ATOM 2846 N N . PRO A 1 366 ? -59.180 -63.096 82.982 1.00 56.47 366 PRO A N 1
ATOM 2847 C CA . PRO A 1 366 ? -58.448 -64.249 82.473 1.00 56.47 366 PRO A CA 1
ATOM 2848 C C . PRO A 1 366 ? -57.424 -63.850 81.404 1.00 56.47 366 PRO A C 1
ATOM 2850 O O . PRO A 1 366 ? -57.610 -62.867 80.685 1.00 56.47 366 PRO A O 1
ATOM 2853 N N . GLU A 1 367 ? -56.357 -64.644 81.305 1.00 51.41 367 GLU A N 1
ATOM 2854 C CA . GLU A 1 367 ? -55.264 -64.472 80.344 1.00 51.41 367 GLU A CA 1
ATOM 2855 C C . GLU A 1 367 ? -55.774 -64.388 78.890 1.00 51.41 367 GLU A C 1
ATOM 2857 O O . GLU A 1 367 ? -56.417 -65.329 78.412 1.00 51.41 367 GLU A O 1
ATOM 2862 N N . PRO A 1 368 ? -55.461 -63.308 78.146 1.00 52.78 368 PRO A N 1
ATOM 2863 C CA . PRO A 1 368 ? -55.606 -63.281 76.700 1.00 52.78 368 PRO A CA 1
ATOM 2864 C C . PRO A 1 368 ? -54.412 -63.974 76.033 1.00 52.78 368 PRO A C 1
ATOM 2866 O O . PRO A 1 368 ? -53.254 -63.800 76.413 1.00 52.78 368 PRO A O 1
ATOM 2869 N N . SER A 1 369 ? -54.717 -64.743 74.995 1.00 59.31 369 SER A N 1
ATOM 2870 C CA . SER A 1 369 ? -53.785 -65.461 74.129 1.00 59.31 369 SER A CA 1
ATOM 2871 C C . SER A 1 369 ? -52.745 -64.561 73.445 1.00 59.31 369 SER A C 1
ATOM 2873 O O . SER A 1 369 ? -53.050 -63.456 72.998 1.00 59.31 369 SER A O 1
ATOM 2875 N N . LYS A 1 370 ? -51.529 -65.110 73.317 1.00 54.56 370 LYS A N 1
ATOM 2876 C CA . LYS A 1 370 ? -50.329 -64.553 72.671 1.00 54.56 370 LYS A CA 1
ATOM 2877 C C . LYS A 1 370 ? -50.616 -63.948 71.277 1.00 54.56 370 LYS A C 1
ATOM 2879 O O . LYS A 1 370 ? -51.003 -64.704 70.386 1.00 54.56 370 LYS A O 1
ATOM 2884 N N . PRO A 1 371 ? -50.372 -62.642 71.055 1.00 55.38 371 PRO A N 1
ATOM 2885 C CA . PRO A 1 371 ? -50.299 -62.057 69.717 1.00 55.38 371 PRO A CA 1
ATOM 2886 C C . PRO A 1 371 ? -48.986 -62.428 69.010 1.00 55.38 371 PRO A C 1
ATOM 2888 O O . PRO A 1 371 ? -47.946 -62.591 69.652 1.00 55.38 371 PRO A O 1
ATOM 2891 N N . GLU A 1 372 ? -49.061 -62.571 67.689 1.00 56.81 372 GLU A N 1
ATOM 2892 C CA . GLU A 1 372 ? -47.946 -62.870 66.782 1.00 56.81 372 GLU A CA 1
ATOM 2893 C C . GLU A 1 372 ? -46.893 -61.749 66.737 1.00 56.81 372 GLU A C 1
ATOM 2895 O O . GLU A 1 372 ? -47.201 -60.569 66.906 1.00 56.81 372 GLU A O 1
ATOM 2900 N N . GLU A 1 373 ? -45.634 -62.140 66.508 1.00 48.72 373 GLU A N 1
ATOM 2901 C CA . GLU A 1 373 ? -44.487 -61.235 66.396 1.00 48.72 373 GLU A CA 1
ATOM 2902 C C . GLU A 1 373 ? -44.588 -60.366 65.128 1.00 48.72 373 GLU A C 1
ATOM 2904 O O . GLU A 1 373 ? -44.730 -60.911 64.030 1.00 48.72 373 GLU A O 1
ATOM 2909 N N . PRO A 1 374 ? -44.469 -59.029 65.228 1.00 49.03 374 PRO A N 1
ATOM 2910 C CA . PRO A 1 374 ? -44.316 -58.191 64.053 1.00 49.03 374 PRO A CA 1
ATOM 2911 C C . PRO A 1 374 ? -42.900 -58.341 63.485 1.00 49.03 374 PRO A C 1
ATOM 2913 O O . PRO A 1 374 ? -41.895 -58.198 64.184 1.00 49.03 374 PRO A O 1
ATOM 2916 N N . THR A 1 375 ? -42.829 -58.599 62.184 1.00 50.31 375 THR A N 1
ATOM 2917 C CA . THR A 1 375 ? -41.615 -58.506 61.374 1.00 50.31 375 THR A CA 1
ATOM 2918 C C . THR A 1 375 ? -41.116 -57.063 61.323 1.00 50.31 375 THR A C 1
ATOM 2920 O O . THR A 1 375 ? -41.857 -56.152 60.958 1.00 50.31 375 THR A O 1
ATOM 2923 N N . TYR A 1 376 ? -39.848 -56.869 61.668 1.00 48.44 376 TYR A N 1
ATOM 2924 C CA . TYR A 1 376 ? -39.120 -55.606 61.577 1.00 48.44 376 TYR A CA 1
ATOM 2925 C C . TYR A 1 376 ? -38.683 -55.346 60.129 1.00 48.44 376 TYR A C 1
ATOM 2927 O O . TYR A 1 376 ? -37.928 -56.129 59.551 1.00 48.44 376 TYR A O 1
ATOM 2935 N N . GLU A 1 377 ? -39.126 -54.229 59.547 1.00 49.94 377 GLU A N 1
ATOM 2936 C CA . GLU A 1 377 ? -38.482 -53.683 58.351 1.00 49.94 377 GLU A CA 1
ATOM 2937 C C . GLU A 1 377 ? -37.108 -53.120 58.721 1.00 49.94 377 GLU A C 1
ATOM 2939 O O . GLU A 1 377 ? -36.930 -52.413 59.713 1.00 49.94 377 GLU A O 1
ATOM 2944 N N . THR A 1 378 ? -36.123 -53.505 57.921 1.00 53.50 378 THR A N 1
ATOM 2945 C CA . THR A 1 378 ? -34.710 -53.178 58.079 1.00 53.50 378 THR A CA 1
ATOM 2946 C C . THR A 1 378 ? -34.460 -51.718 57.703 1.00 53.50 378 THR A C 1
ATOM 2948 O O . THR A 1 378 ? -35.020 -51.215 56.730 1.00 53.50 378 THR A O 1
ATOM 2951 N N . GLU A 1 379 ? -33.606 -51.042 58.470 1.00 51.72 379 GLU A N 1
ATOM 2952 C CA . GLU A 1 379 ? -33.223 -49.646 58.259 1.00 51.72 379 GLU A CA 1
ATOM 2953 C C . GLU A 1 379 ? -32.744 -49.370 56.823 1.00 51.72 379 GLU A C 1
ATOM 2955 O O . GLU A 1 379 ? -31.885 -50.060 56.269 1.00 51.72 379 GLU A O 1
ATOM 2960 N N . LYS A 1 380 ? -33.291 -48.305 56.233 1.00 53.25 380 LYS A N 1
ATOM 2961 C CA . LYS A 1 380 ? -32.843 -47.725 54.966 1.00 53.25 380 LYS A CA 1
ATOM 2962 C C . LYS A 1 380 ? -31.469 -47.051 55.170 1.00 53.25 380 LYS A C 1
ATOM 2964 O O . LYS A 1 380 ? -31.344 -46.258 56.104 1.00 53.25 380 LYS A O 1
ATOM 2969 N N . PRO A 1 381 ? -30.455 -47.290 54.316 1.00 58.50 381 PRO A N 1
ATOM 2970 C CA . PRO A 1 381 ? -29.143 -46.661 54.466 1.00 58.50 381 PRO A CA 1
ATOM 2971 C C . PRO A 1 381 ? -29.202 -45.142 54.251 1.00 58.50 381 PRO A C 1
ATOM 2973 O O . PRO A 1 381 ? -29.907 -44.664 53.360 1.00 58.50 381 PRO A O 1
ATOM 2976 N N . LEU A 1 382 ? -28.416 -44.403 55.038 1.00 56.31 382 LEU A N 1
ATOM 2977 C CA . LEU A 1 382 ? -28.118 -42.983 54.830 1.00 56.31 382 LEU A CA 1
ATOM 2978 C C . LEU A 1 382 ? -27.442 -42.754 53.467 1.00 56.31 382 LEU A C 1
ATOM 2980 O O . LEU A 1 382 ? -26.515 -43.476 53.096 1.00 56.31 382 LEU A O 1
ATOM 2984 N N . GLU A 1 383 ? -27.889 -41.724 52.746 1.00 58.69 383 GLU A N 1
ATOM 2985 C CA . GLU A 1 383 ? -27.241 -41.246 51.520 1.00 58.69 383 GLU A CA 1
ATOM 2986 C C . GLU A 1 383 ? -25.822 -40.715 51.812 1.00 58.69 383 GLU A C 1
ATOM 2988 O O . GLU A 1 383 ? -25.605 -40.067 52.842 1.00 58.69 383 GLU A O 1
ATOM 2993 N N . PRO A 1 384 ? -24.838 -40.963 50.926 1.00 55.19 384 PRO A N 1
ATOM 2994 C CA . PRO A 1 384 ? -23.476 -40.492 51.124 1.00 55.19 384 PRO A CA 1
ATOM 2995 C C . PRO A 1 384 ? -23.339 -38.993 50.814 1.00 55.19 384 PRO A C 1
ATOM 2997 O O . PRO A 1 384 ? -23.995 -38.451 49.926 1.00 55.19 384 PRO A O 1
ATOM 3000 N N . ALA A 1 385 ? -22.441 -38.334 51.550 1.00 54.25 385 ALA A N 1
ATOM 3001 C CA . ALA A 1 385 ? -22.126 -36.913 51.417 1.00 54.25 385 ALA A CA 1
ATOM 3002 C C . ALA A 1 385 ? -21.580 -36.542 50.016 1.00 54.25 385 ALA A C 1
ATOM 3004 O O . ALA A 1 385 ? -20.892 -37.354 49.390 1.00 54.25 385 ALA A O 1
ATOM 3005 N N . PRO A 1 386 ? -21.830 -35.309 49.528 1.00 52.84 386 PRO A N 1
ATOM 3006 C CA . PRO A 1 386 ? -21.367 -34.866 48.217 1.00 52.84 386 PRO A CA 1
ATOM 3007 C C . PRO A 1 386 ? -19.841 -34.697 48.172 1.00 52.84 386 PRO A C 1
ATOM 3009 O O . PRO A 1 386 ? -19.217 -34.176 49.097 1.00 52.84 386 PRO A O 1
ATOM 3012 N N . VAL A 1 387 ? -19.248 -35.140 47.062 1.00 56.03 387 VAL A N 1
ATOM 3013 C CA . VAL A 1 387 ? -17.804 -35.111 46.785 1.00 56.03 387 VAL A CA 1
ATOM 3014 C C . VAL A 1 387 ? -17.389 -33.723 46.276 1.00 56.03 387 VAL A C 1
ATOM 3016 O O . VAL A 1 387 ? -18.090 -33.121 45.465 1.00 56.03 387 VAL A O 1
ATOM 3019 N N . ALA A 1 388 ? -16.246 -33.217 46.752 1.00 48.84 388 ALA A N 1
ATOM 3020 C CA . ALA A 1 388 ? -15.674 -31.922 46.370 1.00 48.84 388 ALA A CA 1
ATOM 3021 C C . ALA A 1 388 ? -15.288 -31.848 44.872 1.00 48.84 388 ALA A C 1
ATOM 3023 O O . ALA A 1 388 ? -14.880 -32.863 44.300 1.00 48.84 388 ALA A O 1
ATOM 3024 N N . PRO A 1 389 ? -15.358 -30.663 44.229 1.00 48.22 389 PRO A N 1
ATOM 3025 C CA . PRO A 1 389 ? -14.994 -30.511 42.825 1.00 48.22 389 PRO A CA 1
ATOM 3026 C C . PRO A 1 389 ? -13.471 -30.564 42.637 1.00 48.22 389 PRO A C 1
ATOM 3028 O O . PRO A 1 389 ? -12.714 -29.883 43.330 1.00 48.22 389 PRO A O 1
ATOM 3031 N N . ASN A 1 390 ? -13.034 -31.380 41.678 1.00 43.84 390 ASN A N 1
ATOM 3032 C CA . ASN A 1 390 ? -11.643 -31.510 41.259 1.00 43.84 390 ASN A CA 1
ATOM 3033 C C . ASN A 1 390 ? -11.333 -30.469 40.168 1.00 43.84 390 ASN A C 1
ATOM 3035 O O . ASN A 1 390 ? -12.056 -30.394 39.175 1.00 43.84 390 ASN A O 1
ATOM 3039 N N . TYR A 1 391 ? -10.274 -29.678 40.350 1.00 48.88 391 TYR A N 1
ATOM 3040 C CA . TYR A 1 391 ? -9.758 -28.761 39.330 1.00 48.88 391 TYR A CA 1
ATOM 3041 C C . TYR A 1 391 ? -8.887 -29.542 38.334 1.00 48.88 391 TYR A C 1
ATOM 3043 O O . TYR A 1 391 ? -7.969 -30.255 38.742 1.00 48.88 391 TYR A O 1
ATOM 3051 N N . GLU A 1 392 ? -9.165 -29.414 37.034 1.00 48.16 392 GLU A N 1
ATOM 3052 C CA . GLU A 1 392 ? -8.318 -29.964 35.969 1.00 48.16 392 GLU A CA 1
ATOM 3053 C C . GLU A 1 392 ? -6.980 -29.212 35.872 1.00 48.16 392 GLU A C 1
ATOM 3055 O O . GLU A 1 392 ? -6.939 -27.981 35.868 1.00 48.16 392 GLU A O 1
ATOM 3060 N N . ASN A 1 393 ? -5.892 -29.979 35.759 1.00 47.47 393 ASN A N 1
ATOM 3061 C CA . ASN A 1 393 ? -4.572 -29.500 35.346 1.00 47.47 393 ASN A CA 1
ATOM 3062 C C . ASN A 1 393 ? -4.414 -29.573 33.814 1.00 47.47 393 ASN A C 1
ATOM 3064 O O . ASN A 1 393 ? -5.085 -30.354 33.146 1.00 47.47 393 ASN A O 1
ATOM 3068 N N . GLU A 1 394 ? -3.483 -28.752 33.316 1.00 47.50 394 GLU A N 1
ATOM 3069 C CA . GLU A 1 394 ? -3.120 -28.437 31.921 1.00 47.50 394 GLU A CA 1
ATOM 3070 C C . GLU A 1 394 ? -3.119 -29.582 30.877 1.00 47.50 394 GLU A C 1
ATOM 3072 O O . GLU A 1 394 ? -2.838 -30.740 31.199 1.00 47.50 394 GLU A O 1
ATOM 3077 N N . PRO A 1 395 ? -3.331 -29.259 29.579 1.00 45.53 395 PRO A N 1
ATOM 3078 C CA . PRO A 1 395 ? -3.372 -30.251 28.509 1.00 45.53 395 PRO A CA 1
ATOM 3079 C C . PRO A 1 395 ? -1.973 -30.751 28.112 1.00 45.53 395 PRO A C 1
ATOM 3081 O O . PRO A 1 395 ? -1.027 -29.981 27.950 1.00 45.53 395 PRO A O 1
ATOM 3084 N N . THR A 1 396 ? -1.866 -32.060 27.873 1.00 49.31 396 THR A N 1
ATOM 3085 C CA . THR A 1 396 ? -0.697 -32.732 27.273 1.00 49.31 396 THR A CA 1
ATOM 3086 C C . THR A 1 396 ? -0.923 -33.030 25.775 1.00 49.31 396 THR A C 1
ATOM 3088 O O . THR A 1 396 ? -2.068 -33.070 25.322 1.00 49.31 396 THR A O 1
ATOM 3091 N N . PRO A 1 397 ? 0.154 -33.182 24.973 1.00 44.97 397 PRO A N 1
ATOM 3092 C CA . PRO A 1 397 ? 0.120 -33.108 23.505 1.00 44.97 397 PRO A CA 1
ATOM 3093 C C . PRO A 1 397 ? -0.461 -34.367 22.829 1.00 44.97 397 PRO A C 1
ATOM 3095 O O . PRO A 1 397 ? -0.463 -35.442 23.431 1.00 44.97 397 PRO A O 1
ATOM 3098 N N . PRO A 1 398 ? -0.909 -34.280 21.558 1.00 43.94 398 PRO A N 1
ATOM 3099 C CA . PRO A 1 398 ? -1.599 -35.383 20.897 1.00 43.94 398 PRO A CA 1
ATOM 3100 C C . PRO A 1 398 ? -0.632 -36.489 20.455 1.00 43.94 398 PRO A C 1
ATOM 3102 O O . PRO A 1 398 ? 0.371 -36.233 19.785 1.00 43.94 398 PRO A O 1
ATOM 3105 N N . VAL A 1 399 ? -0.980 -37.739 20.774 1.00 40.97 399 VAL A N 1
ATOM 3106 C CA . VAL A 1 399 ? -0.350 -38.955 20.239 1.00 40.97 399 VAL A CA 1
ATOM 3107 C C . VAL A 1 399 ? -1.356 -39.714 19.364 1.00 40.97 399 VAL A C 1
ATOM 3109 O O . VAL A 1 399 ? -2.555 -39.724 19.624 1.00 40.97 399 VAL A O 1
ATOM 3112 N N . LYS A 1 400 ? -0.807 -40.288 18.288 1.00 42.81 400 LYS A N 1
ATOM 3113 C CA . LYS A 1 400 ? -1.421 -40.848 17.074 1.00 42.81 400 LYS A CA 1
ATOM 3114 C C . LYS A 1 400 ? -2.569 -41.846 17.288 1.00 42.81 400 LYS A C 1
ATOM 3116 O O . LYS A 1 400 ? -2.482 -42.746 18.118 1.00 42.81 400 LYS A O 1
ATOM 3121 N N . THR A 1 401 ? -3.570 -41.740 16.417 1.00 38.66 401 THR A N 1
ATOM 3122 C CA . THR A 1 401 ? -4.642 -42.714 16.171 1.00 38.66 401 THR A CA 1
ATOM 3123 C C . THR A 1 401 ? -4.111 -44.000 15.511 1.00 38.66 401 THR A C 1
ATOM 3125 O O . THR A 1 401 ? -3.319 -43.898 14.572 1.00 38.66 401 THR A O 1
ATOM 3128 N N . PRO A 1 402 ? -4.545 -45.198 15.952 1.00 44.41 402 PRO A N 1
ATOM 3129 C CA . PRO A 1 402 ? -4.381 -46.457 15.218 1.00 44.41 402 PRO A CA 1
ATOM 3130 C C . PRO A 1 402 ? -5.342 -46.585 14.024 1.00 44.41 402 PRO A C 1
ATOM 3132 O O . PRO A 1 402 ? -6.417 -45.986 14.015 1.00 44.41 402 PRO A O 1
ATOM 3135 N N . ASP A 1 403 ? -4.920 -47.395 13.052 1.00 45.91 403 ASP A N 1
ATOM 3136 C CA . ASP A 1 403 ? -5.477 -47.620 11.714 1.00 45.91 403 ASP A CA 1
ATOM 3137 C C . ASP A 1 403 ? -7.003 -47.815 11.621 1.00 45.91 403 ASP A C 1
ATOM 3139 O O . ASP A 1 403 ? -7.608 -48.641 12.308 1.00 45.91 403 ASP A O 1
ATOM 3143 N N . GLN A 1 404 ? -7.605 -47.090 10.675 1.00 42.59 404 GLN A N 1
ATOM 3144 C CA . GLN A 1 404 ? -8.978 -47.252 10.197 1.00 42.59 404 GLN A CA 1
ATOM 3145 C C . GLN A 1 404 ? -8.962 -48.105 8.907 1.00 42.59 404 GLN A C 1
ATOM 3147 O O . GLN A 1 404 ? -8.083 -47.892 8.071 1.00 42.59 404 GLN A O 1
ATOM 3152 N N . PRO A 1 405 ? -9.896 -49.057 8.703 1.00 46.78 405 PRO A N 1
ATOM 3153 C CA . PRO A 1 405 ? -9.930 -49.872 7.488 1.00 46.78 405 PRO A CA 1
ATOM 3154 C C . PRO A 1 405 ? -10.272 -49.034 6.245 1.00 46.78 405 PRO A C 1
ATOM 3156 O O . PRO A 1 405 ? -11.061 -48.089 6.316 1.00 46.78 405 PRO A O 1
ATOM 3159 N N . GLU A 1 406 ? -9.668 -49.403 5.111 1.00 43.94 406 GLU A N 1
ATOM 3160 C CA . GLU A 1 406 ? -9.779 -48.714 3.820 1.00 43.94 406 GLU A CA 1
ATOM 3161 C C . GLU A 1 406 ? -11.238 -48.576 3.329 1.00 43.94 406 GLU A C 1
ATOM 3163 O O . GLU A 1 406 ? -12.000 -49.548 3.363 1.00 43.94 406 GLU A O 1
ATOM 3168 N N . PRO A 1 407 ? -11.642 -47.396 2.818 1.00 41.75 407 PRO A N 1
ATOM 3169 C CA . PRO A 1 407 ? -12.936 -47.212 2.175 1.00 41.75 407 PRO A CA 1
ATOM 3170 C C . PRO A 1 407 ? -12.953 -47.790 0.751 1.00 41.75 407 PRO A C 1
ATOM 3172 O O . PRO A 1 407 ? -11.981 -47.718 0.000 1.00 41.75 407 PRO A O 1
ATOM 3175 N N . SER A 1 408 ? -14.101 -48.351 0.374 1.00 48.78 408 SER A N 1
ATOM 3176 C CA . SER A 1 408 ? -14.370 -48.946 -0.937 1.00 48.78 408 SER A CA 1
ATOM 3177 C C . SER A 1 408 ? -14.274 -47.913 -2.070 1.00 48.78 408 SER A C 1
ATOM 3179 O O . SER A 1 408 ? -14.674 -46.759 -1.920 1.00 48.78 408 SER A O 1
ATOM 3181 N N . LYS A 1 409 ? -13.765 -48.360 -3.223 1.00 47.59 409 LYS A N 1
ATOM 3182 C CA . LYS A 1 409 ? -13.592 -47.590 -4.465 1.00 47.59 409 LYS A CA 1
ATOM 3183 C C . LYS A 1 409 ? -14.927 -46.986 -4.962 1.00 47.59 409 LYS A C 1
ATOM 3185 O O . LYS A 1 409 ? -15.900 -47.733 -5.045 1.00 47.59 409 LYS A O 1
ATOM 3190 N N . PRO A 1 410 ? -14.982 -45.693 -5.336 1.00 41.94 410 PRO A N 1
ATOM 3191 C CA . PRO A 1 410 ? -16.184 -45.088 -5.909 1.00 41.94 410 PRO A CA 1
ATOM 3192 C C . PRO A 1 410 ? -16.418 -45.529 -7.366 1.00 41.94 410 PRO A C 1
ATOM 3194 O O . PRO A 1 410 ? -15.467 -45.671 -8.139 1.00 41.94 410 PRO A O 1
ATOM 3197 N N . GLU A 1 411 ? -17.688 -45.749 -7.722 1.00 44.66 411 GLU A N 1
ATOM 3198 C CA . GLU A 1 411 ? -18.161 -45.975 -9.096 1.00 44.66 411 GLU A CA 1
ATOM 3199 C C . GLU A 1 411 ? -18.050 -44.698 -9.949 1.00 44.66 411 GLU A C 1
ATOM 3201 O O . GLU A 1 411 ? -18.200 -43.579 -9.452 1.00 44.66 411 GLU A O 1
ATOM 3206 N N . GLU A 1 412 ? -17.762 -44.874 -11.242 1.00 39.16 412 GLU A N 1
ATOM 3207 C CA . GLU A 1 412 ? -17.605 -43.794 -12.223 1.00 39.16 412 GLU A CA 1
ATOM 3208 C C . GLU A 1 412 ? -18.956 -43.143 -12.581 1.00 39.16 412 GLU A C 1
ATOM 3210 O O . GLU A 1 412 ? -19.945 -43.854 -12.779 1.00 39.16 412 GLU A O 1
ATOM 3215 N N . PRO A 1 413 ? -19.028 -41.806 -12.722 1.00 38.72 413 PRO A N 1
ATOM 3216 C CA . PRO A 1 413 ? -20.257 -41.138 -13.124 1.00 38.72 413 PRO A CA 1
ATOM 3217 C C . PRO A 1 413 ? -20.515 -41.295 -14.631 1.00 38.72 413 PRO A C 1
ATOM 3219 O O . PRO A 1 413 ? -19.674 -40.973 -15.470 1.00 38.72 413 PRO A O 1
ATOM 3222 N N . THR A 1 414 ? -21.724 -41.734 -14.978 1.00 38.44 414 THR A N 1
ATOM 3223 C CA . THR A 1 414 ? -22.289 -41.642 -16.330 1.00 38.44 414 THR A CA 1
ATOM 3224 C C . THR A 1 414 ? -22.567 -40.182 -16.692 1.00 38.44 414 THR A C 1
ATOM 3226 O O . THR A 1 414 ? -23.298 -39.492 -15.982 1.00 38.44 414 THR A O 1
ATOM 3229 N N . TYR A 1 415 ? -21.999 -39.722 -17.807 1.00 38.19 415 TYR A N 1
ATOM 3230 C CA . TYR A 1 415 ? -22.208 -38.383 -18.356 1.00 38.19 415 TYR A CA 1
ATOM 3231 C C . TYR A 1 415 ? -23.580 -38.274 -19.037 1.00 38.19 415 TYR A C 1
ATOM 3233 O O . TYR A 1 415 ? -23.859 -38.999 -19.992 1.00 38.19 415 TYR A O 1
ATOM 3241 N N . GLU A 1 416 ? -24.411 -37.337 -18.580 1.00 41.09 416 GLU A N 1
ATOM 3242 C CA . GLU A 1 416 ? -25.571 -36.866 -19.340 1.00 41.09 416 GLU A CA 1
ATOM 3243 C C . GLU A 1 416 ? -25.110 -35.933 -20.470 1.00 41.09 416 GLU A C 1
ATOM 3245 O O . GLU A 1 416 ? -24.322 -35.006 -20.278 1.00 41.09 416 GLU A O 1
ATOM 3250 N N . THR A 1 417 ? -25.612 -36.227 -21.663 1.00 39.81 417 THR A N 1
ATOM 3251 C CA . THR A 1 417 ? -25.401 -35.534 -22.935 1.00 39.81 417 THR A CA 1
ATOM 3252 C C . THR A 1 417 ? -25.761 -34.046 -22.903 1.00 39.81 417 THR A C 1
ATOM 3254 O O . THR A 1 417 ? -26.806 -33.644 -22.393 1.00 39.81 417 THR A O 1
ATOM 3257 N N . GLU A 1 418 ? -24.893 -33.251 -23.531 1.00 43.44 418 GLU A N 1
ATOM 3258 C CA . GLU A 1 418 ? -24.970 -31.801 -23.711 1.00 43.44 418 GLU A CA 1
ATOM 3259 C C . GLU A 1 418 ? -26.312 -31.316 -24.290 1.00 43.44 418 GLU A C 1
ATOM 3261 O O . GLU A 1 418 ? -26.804 -31.810 -25.307 1.00 43.44 418 GLU A O 1
ATOM 3266 N N . LYS A 1 419 ? -26.862 -30.263 -23.676 1.00 45.41 419 LYS A N 1
ATOM 3267 C CA . LYS A 1 419 ? -27.920 -29.421 -24.246 1.00 45.41 419 LYS A CA 1
ATOM 3268 C C . LYS A 1 419 ? -27.254 -28.213 -24.937 1.00 45.41 419 LYS A C 1
ATOM 3270 O O . LYS A 1 419 ? -26.347 -27.638 -24.336 1.00 45.41 419 LYS A O 1
ATOM 3275 N N . PRO A 1 420 ? -27.656 -27.804 -26.158 1.00 47.62 420 PRO A N 1
ATOM 3276 C CA . PRO A 1 420 ? -26.923 -26.791 -26.922 1.00 47.62 420 PRO A CA 1
ATOM 3277 C C . PRO A 1 420 ? -26.957 -25.408 -26.261 1.00 47.62 420 PRO A C 1
ATOM 3279 O O . PRO A 1 420 ? -28.004 -24.981 -25.772 1.00 47.62 420 PRO A O 1
ATOM 3282 N N . LEU A 1 421 ? -25.817 -24.710 -26.301 1.00 48.81 421 LEU A N 1
ATOM 3283 C CA . LEU A 1 421 ? -25.675 -23.312 -25.894 1.00 48.81 421 LEU A CA 1
ATOM 3284 C C . LEU A 1 421 ? -26.594 -22.387 -26.709 1.00 48.81 421 LEU A C 1
ATOM 3286 O O . LEU A 1 421 ? -26.662 -22.477 -27.936 1.00 48.81 421 LEU A O 1
ATOM 3290 N N . GLU A 1 422 ? -27.242 -21.452 -26.014 1.00 54.03 422 GLU A N 1
ATOM 3291 C CA . GLU A 1 422 ? -27.901 -20.298 -26.626 1.00 54.03 422 GLU A CA 1
ATOM 3292 C C . GLU A 1 422 ? -26.869 -19.393 -27.333 1.00 54.03 422 GLU A C 1
ATOM 3294 O O . GLU A 1 422 ? -25.754 -19.215 -26.828 1.00 54.03 422 GLU A O 1
ATOM 3299 N N . PRO A 1 423 ? -27.202 -18.815 -28.502 1.00 50.41 423 PRO A N 1
ATOM 3300 C CA . PRO A 1 423 ? -26.282 -17.959 -29.237 1.00 50.41 423 PRO A CA 1
ATOM 3301 C C . PRO A 1 423 ? -26.052 -16.620 -28.523 1.00 50.41 423 PRO A C 1
ATOM 3303 O O . PRO A 1 423 ? -26.961 -16.028 -27.942 1.00 50.41 423 PRO A O 1
ATOM 3306 N N . ALA A 1 424 ? -24.812 -16.136 -28.611 1.00 51.62 424 ALA A N 1
ATOM 3307 C CA . ALA A 1 424 ? -24.365 -14.873 -28.036 1.00 51.62 424 ALA A CA 1
ATOM 3308 C C . ALA A 1 424 ? -25.173 -13.660 -28.553 1.00 51.62 424 ALA A C 1
ATOM 3310 O O . ALA A 1 424 ? -25.563 -13.635 -29.726 1.00 51.62 424 ALA A O 1
ATOM 3311 N N . PRO A 1 425 ? -25.383 -12.621 -27.722 1.00 47.44 425 PRO A N 1
ATOM 3312 C CA . PRO A 1 425 ? -26.007 -11.380 -28.163 1.00 47.44 425 PRO A CA 1
ATOM 3313 C C . PRO A 1 425 ? -25.142 -10.676 -29.219 1.00 47.44 425 PRO A C 1
ATOM 3315 O O . PRO A 1 425 ? -23.932 -10.509 -29.063 1.00 47.44 425 PRO A O 1
ATOM 3318 N N . VAL A 1 426 ? -25.795 -10.270 -30.307 1.00 52.53 426 VAL A N 1
ATOM 3319 C CA . VAL A 1 426 ? -25.208 -9.576 -31.458 1.00 52.53 426 VAL A CA 1
ATOM 3320 C C . VAL A 1 426 ? -24.702 -8.192 -31.032 1.00 52.53 426 VAL A C 1
ATOM 3322 O O . VAL A 1 426 ? -25.426 -7.432 -30.389 1.00 52.53 426 VAL A O 1
ATOM 3325 N N . ALA A 1 427 ? -23.463 -7.860 -31.400 1.00 49.78 427 ALA A N 1
ATOM 3326 C CA . ALA A 1 427 ? -22.887 -6.533 -31.200 1.00 49.78 427 ALA A CA 1
ATOM 3327 C C . ALA A 1 427 ? -23.673 -5.461 -31.990 1.00 49.78 427 ALA A C 1
ATOM 3329 O O . ALA A 1 427 ? -24.054 -5.717 -33.136 1.00 49.78 427 ALA A O 1
ATOM 3330 N N . PRO A 1 428 ? -23.905 -4.257 -31.436 1.00 46.34 428 PRO A N 1
ATOM 3331 C CA . PRO A 1 428 ? -24.487 -3.163 -32.202 1.00 46.34 428 PRO A CA 1
ATOM 3332 C C . PRO A 1 428 ? -23.542 -2.749 -33.340 1.00 46.34 428 PRO A C 1
ATOM 3334 O O . PRO A 1 428 ? -22.373 -2.436 -33.122 1.00 46.34 428 PRO A O 1
ATOM 3337 N N . SER A 1 429 ? -24.069 -2.759 -34.564 1.00 44.94 429 SER A N 1
ATOM 3338 C CA . SER A 1 429 ? -23.431 -2.178 -35.745 1.00 44.94 429 SER A CA 1
ATOM 3339 C C . SER A 1 429 ? -23.458 -0.658 -35.616 1.00 44.94 429 SER A C 1
ATOM 3341 O O . SER A 1 429 ? -24.521 -0.051 -35.733 1.00 44.94 429 SER A O 1
ATOM 3343 N N . TYR A 1 430 ? -22.303 -0.044 -35.384 1.00 48.34 430 TYR A N 1
ATOM 3344 C CA . TYR A 1 430 ? -22.139 1.400 -35.518 1.00 48.34 430 TYR A CA 1
ATOM 3345 C C . TYR A 1 430 ? -22.049 1.739 -37.010 1.00 48.34 430 TYR A C 1
ATOM 3347 O O . TYR A 1 430 ? -21.231 1.166 -37.730 1.00 48.34 430 TYR A O 1
ATOM 3355 N N . GLU A 1 431 ? -22.928 2.623 -37.485 1.00 45.84 431 GLU A N 1
ATOM 3356 C CA . GLU A 1 431 ? -22.820 3.211 -38.820 1.00 45.84 431 GLU A CA 1
ATOM 3357 C C . GLU A 1 431 ? -21.463 3.908 -38.973 1.00 45.84 431 GLU A C 1
ATOM 3359 O O . GLU A 1 431 ? -20.997 4.604 -38.070 1.00 45.84 431 GLU A O 1
ATOM 3364 N N . ASN A 1 432 ? -20.833 3.710 -40.131 1.00 46.62 432 ASN A N 1
ATOM 3365 C CA . ASN A 1 432 ? -19.632 4.437 -40.517 1.00 46.62 432 ASN A CA 1
ATOM 3366 C C . ASN A 1 432 ? -19.927 5.942 -40.535 1.00 46.62 432 ASN A C 1
ATOM 3368 O O . ASN A 1 432 ? -20.828 6.388 -41.249 1.00 46.62 432 ASN A O 1
ATOM 3372 N N . GLU A 1 433 ? -19.127 6.724 -39.811 1.00 51.22 433 GLU A N 1
ATOM 3373 C CA . GLU A 1 433 ? -19.073 8.170 -40.008 1.00 51.22 433 GLU A CA 1
ATOM 3374 C C . GLU A 1 433 ? -18.727 8.484 -41.478 1.00 51.22 433 GLU A C 1
ATOM 3376 O O . GLU A 1 433 ? -17.823 7.859 -42.052 1.00 51.22 433 GLU A O 1
ATOM 3381 N N . PRO A 1 434 ? -19.418 9.439 -42.125 1.00 58.28 434 PRO A N 1
ATOM 3382 C CA . PRO A 1 434 ? -19.075 9.850 -43.476 1.00 58.28 434 PRO A CA 1
ATOM 3383 C C . PRO A 1 434 ? -17.696 10.521 -43.499 1.00 58.28 434 PRO A C 1
ATOM 3385 O O . PRO A 1 434 ? -17.413 11.463 -42.759 1.00 58.28 434 PRO A O 1
ATOM 3388 N N . THR A 1 435 ? -16.839 10.037 -44.396 1.00 49.09 435 THR A N 1
ATOM 3389 C CA . THR A 1 435 ? -15.544 10.642 -44.723 1.00 49.09 435 THR A CA 1
ATOM 3390 C C . THR A 1 435 ? -15.735 12.010 -45.409 1.00 49.09 435 THR A C 1
ATOM 3392 O O . THR A 1 435 ? -16.771 12.263 -46.028 1.00 49.09 435 THR A O 1
ATOM 3395 N N . PRO A 1 436 ? -14.755 12.922 -45.275 1.00 51.34 436 PRO A N 1
ATOM 3396 C CA . PRO A 1 436 ? -14.941 14.369 -45.387 1.00 51.34 436 PRO A CA 1
ATOM 3397 C C . PRO A 1 436 ? -15.070 14.865 -46.837 1.00 51.34 436 PRO A C 1
ATOM 3399 O O . PRO A 1 436 ? -14.493 14.263 -47.746 1.00 51.34 436 PRO A O 1
ATOM 3402 N N . PRO A 1 437 ? -15.733 16.014 -47.081 1.00 60.00 437 PRO A N 1
ATOM 3403 C CA . PRO A 1 437 ? -15.689 16.650 -48.389 1.00 60.00 437 PRO A CA 1
ATOM 3404 C C . PRO A 1 437 ? -14.273 17.164 -48.701 1.00 60.00 437 PRO A C 1
ATOM 3406 O O . PRO A 1 437 ? -13.682 17.953 -47.961 1.00 60.00 437 PRO A O 1
ATOM 3409 N N . VAL A 1 438 ? -13.741 16.700 -49.832 1.00 47.28 438 VAL A N 1
ATOM 3410 C CA . VAL A 1 438 ? -12.516 17.194 -50.470 1.00 47.28 438 VAL A CA 1
ATOM 3411 C C . VAL A 1 438 ? -12.785 18.549 -51.144 1.00 47.28 438 VAL A C 1
ATOM 3413 O O . VAL A 1 438 ? -13.863 18.795 -51.677 1.00 47.28 438 VAL A O 1
ATOM 3416 N N . LYS A 1 439 ? -11.765 19.413 -51.082 1.00 50.81 439 LYS A N 1
ATOM 3417 C CA . LYS A 1 439 ? -11.672 20.817 -51.519 1.00 50.81 439 LYS A CA 1
ATOM 3418 C C . LYS A 1 439 ? -12.206 21.126 -52.927 1.00 50.81 439 LYS A C 1
ATOM 3420 O O . LYS A 1 439 ? -11.976 20.363 -53.861 1.00 50.81 439 LYS A O 1
ATOM 3425 N N . THR A 1 440 ? -12.671 22.367 -53.096 1.00 41.34 440 THR A N 1
ATOM 3426 C CA . THR A 1 440 ? -12.574 23.112 -54.368 1.00 41.34 440 THR A CA 1
ATOM 3427 C C . THR A 1 440 ? -11.799 24.430 -54.185 1.00 41.34 440 THR A C 1
ATOM 3429 O O . THR A 1 440 ? -11.795 24.961 -53.072 1.00 41.34 440 THR A O 1
ATOM 3432 N N . PRO A 1 441 ? -11.097 24.910 -55.233 1.00 55.25 441 PRO A N 1
ATOM 3433 C CA . PRO A 1 441 ? -9.985 25.862 -55.144 1.00 55.25 441 PRO A CA 1
ATOM 3434 C C . PRO A 1 441 ? -10.362 27.336 -55.403 1.00 55.25 441 PRO A C 1
ATOM 3436 O O . PRO A 1 441 ? -11.360 27.614 -56.058 1.00 55.25 441 PRO A O 1
ATOM 3439 N N . ASP A 1 442 ? -9.500 28.220 -54.881 1.00 55.53 442 ASP A N 1
ATOM 3440 C CA . ASP A 1 442 ? -9.149 29.614 -55.228 1.00 55.53 442 ASP A CA 1
ATOM 3441 C C . ASP A 1 442 ? -10.149 30.545 -55.942 1.00 55.53 442 ASP A C 1
ATOM 3443 O O . ASP A 1 442 ? -10.557 30.289 -57.069 1.00 55.53 442 ASP A O 1
ATOM 3447 N N . GLN A 1 443 ? -10.346 31.746 -55.369 1.00 37.59 443 GLN A N 1
ATOM 3448 C CA . GLN A 1 443 ? -10.198 33.037 -56.074 1.00 37.59 443 GLN A CA 1
ATOM 3449 C C . GLN A 1 443 ? -10.052 34.228 -55.080 1.00 37.59 443 GLN A C 1
ATOM 3451 O O . GLN A 1 443 ? -10.370 34.061 -53.903 1.00 37.59 443 GLN A O 1
ATOM 3456 N N . PRO A 1 444 ? -9.504 35.387 -55.519 1.00 54.75 444 PRO A N 1
ATOM 3457 C CA . PRO A 1 444 ? -8.581 36.228 -54.744 1.00 54.75 444 PRO A CA 1
ATOM 3458 C C . PRO A 1 444 ? -9.185 37.522 -54.148 1.00 54.75 444 PRO A C 1
ATOM 3460 O O . PRO A 1 444 ? -10.334 37.849 -54.424 1.00 54.75 444 PRO A O 1
ATOM 3463 N N . GLU A 1 445 ? -8.340 38.196 -53.346 1.00 36.81 445 GLU A N 1
ATOM 3464 C CA . GLU A 1 445 ? -8.311 39.563 -52.751 1.00 36.81 445 GLU A CA 1
ATOM 3465 C C . GLU A 1 445 ? -9.396 40.604 -53.119 1.00 36.81 445 GLU A C 1
ATOM 3467 O O . GLU A 1 445 ? -9.936 40.626 -54.228 1.00 36.81 445 GLU A O 1
ATOM 3472 N N . PRO A 1 446 ? -9.687 41.535 -52.188 1.00 56.16 446 PRO A N 1
ATOM 3473 C CA . PRO A 1 446 ? -8.886 42.772 -52.088 1.00 56.16 446 PRO A CA 1
ATOM 3474 C C . PRO A 1 446 ? -8.053 42.938 -50.808 1.00 56.16 446 PRO A C 1
ATOM 3476 O O . PRO A 1 446 ? -8.421 42.349 -49.765 1.00 56.16 446 PRO A O 1
#